Protein AF-A0A957DVG9-F1 (afdb_monomer)

Secondary structure (DSSP, 8-state):
--HHHHTTSSS-PPPPSSHHHHHHHHHHHHHH-HHHHHHHHHHH-TT--TT--TTT--HHHHH-HHHHHHHHHHHHHHHHHHHHHHHHHHHHTT--HHHHHHHHHHHHHHHHHHHHHHHHHT-HHHHHHHHHHHHHHHHHHHHHHHHTSS-EEETTEEE-HHHHHHHHHHHHHHHHHHHHHHHHHHHHTTHHHHTTTS----HHHHHHHHHHHHHHHHHHHHHHHHS-SHHHHHHHHHHHHHHHHHHHTT-HHHHHHHHHHHHHHHHHHHTS-TTSHHHHHHHHHHHHHHHHHHHHHHHHHHHHHH-HHHHHHHHHHHHHHHHHHHH-SS--HHHHHHHHHHHHHHHHHHHHHHHHHHHHHHHHHHHHHHHHHHHTTT-TTSPPSGGGSGGGT-TT--S--TTHHHHHHHHHHH-HHHHHHHHHHHHTSTTHHHHHHHHHHHHHHHHHT--SHHHHHH-GGG--TTT--SHHHHHHHHHHHHHHHHHHHHT-SSHHHHHHHHHHHHHHHHHHHHHHHH---TTHHHHHHHHHHHHHHHHHHHHHHHHHHHHTT----S--PPP---TTSTT---HHHHHHHHHHHHHSTT--------

Solvent-accessible surface area (backbone atoms only — not comparable to full-atom values): 30197 Å² total; per-residue (Å²): 132,65,67,79,55,57,55,57,57,42,57,56,55,81,76,58,88,49,59,68,64,26,15,53,49,50,54,46,17,52,77,32,22,28,57,30,44,41,44,43,43,39,68,70,38,72,85,53,56,84,59,45,20,64,49,64,58,47,75,70,51,69,67,32,66,63,51,48,50,50,51,51,22,60,67,53,39,55,41,53,49,41,29,50,54,45,38,52,51,37,52,75,69,69,52,56,68,66,31,36,52,50,11,27,52,47,10,30,53,46,9,51,51,34,11,49,38,33,10,39,36,44,17,47,67,40,5,50,41,30,7,50,36,37,6,44,43,51,8,52,48,48,22,52,53,61,71,39,84,53,77,42,59,59,94,85,40,74,46,60,66,64,54,54,53,32,29,45,45,12,30,26,16,12,34,15,11,8,40,12,31,46,39,38,51,52,61,46,52,62,60,63,64,73,48,72,86,57,80,73,81,47,68,64,46,33,53,50,14,24,51,53,8,29,52,49,10,35,50,51,12,49,49,48,54,73,38,76,54,49,67,46,46,12,49,62,19,10,50,38,31,8,52,19,36,11,65,63,45,75,33,60,69,60,2,53,52,51,7,49,53,49,15,52,48,27,32,58,19,61,71,41,63,60,92,39,77,66,22,43,51,39,38,48,53,22,53,38,50,37,48,26,12,35,20,17,30,15,16,43,54,2,22,76,58,38,35,68,34,27,7,33,32,5,9,26,42,2,20,29,46,7,48,48,48,50,75,36,99,75,57,73,61,63,46,23,53,52,29,20,51,48,17,30,51,53,18,62,42,36,75,62,50,47,44,62,70,45,40,66,59,51,50,53,51,41,50,51,47,44,51,56,42,62,75,41,66,90,40,83,88,59,79,76,55,68,76,75,32,56,88,73,47,38,75,68,48,76,70,82,67,82,64,48,25,60,47,41,47,56,34,30,76,76,36,52,70,58,24,53,46,46,33,61,48,29,57,81,43,85,56,25,64,34,33,49,51,32,48,54,53,50,46,50,51,57,59,56,68,44,81,43,56,67,50,38,26,64,46,37,87,76,51,66,34,84,82,46,87,61,70,68,18,56,53,42,41,52,53,31,50,51,14,48,50,42,37,58,17,71,66,41,90,45,63,66,57,23,36,56,43,44,49,57,48,43,56,49,40,50,51,50,47,54,49,36,69,70,45,87,52,87,61,27,72,71,48,42,63,39,45,52,50,51,37,50,40,46,50,55,53,36,51,52,43,51,54,54,38,62,75,66,61,64,73,80,67,92,72,85,69,73,84,81,77,48,88,88,38,92,84,49,76,50,72,66,56,51,50,51,49,52,50,52,47,65,68,36,92,78,56,68,89,80,84,87,84,131

Radius of gyration: 34.79 Å; Cα contacts (8 Å, |Δi|>4): 879; chains: 1; bounding box: 95×60×101 Å

Sequence (598 aa):
MNDTLRNRYTDAPTLPGNPLTGSVRLLFWLFFHPSAWRNHLKRIDSTLSPYFSLADLRREQWANTAVLRFLLMTFFAWPLLVGLLLGLLLWLLNLPTTALLLGVMLGIAVGLIVGLAASIAGSVAIGVTVGMATGFSLGLGGALLLRSAGDLVLNGVPVDLSIVVSSLIGLTSGLAGGLAYGVGVGVTREELVQETAVPSVSVLRQVSGMVVGILIGLGAGFLARLLEGVWATALLAALPFGLAVGWRSQSWRRGVLAGLLVGTAVWLAGGVPSATAVGGLVQALAFVAFVAALFALPYVLAEKIAGTWAGGLAGSLGSGAGLFLFATNGAAYGPFLSFGLAGILLGLTLAWWRPVLLYPFLIVWNRILYQLDVQRVGQKEKRPLLRWHSAFWDEFQRLPLLNLDAHILLTIEKNLAEGRTAMAYLTGTRQRWAAQSAQIELDARQLEWCETAVQIAEVHPGLAAGDLVGPASALLRSFSRLSTDVAAALQQESAYNQRLALHAVEDRLDGLLRELTRSNEPYAARFRPIAANWRHIIGDKGARLAEEAELRQEIDSPYIIGVPLTEKQAIFIGRQDVSSRIEQLLLDRRQPPLLLYG

pLDDT: mean 86.15, std 10.7, range [43.66, 97.19]

Foldseek 3Di:
DDPVLLQLQDLAHDQDPDLQSSLVVLVLCLQFRLSNNQNLVCVLPVPDDSKAAPLQQDPVLVVRPSNVSVLCSNLPHLLVVLLVVLLVVCVVVVADPVLSVQLSVLLSLLLSLLLNLCRNLIGNSLSSLLSNLLSNLSSNLSSLVVRPPDFPQDVNDGDDPLLSVLLSLLLSLQQSLLQSLSSQCVNCVVVVVVVVVDPDQPVVLLVVLLVVLLVLLLVLLLQLQVDDDQQSLLQSLLQLSLVSSCVSNVHSVSSNVRSNVLSVQSSVLVPQDCPDPVSVVSNSNNVSSSLSSSLNNSLSSSCVRHNRSSSSSSSSNSSSNSVSSNVDPDGDPPSNNVSNVVSNCCSNCCLPCVLVVCLVVLLVVQVVLQVVLVVCLVPLVDARPLSVRSLSTRQSNLDARPCNLVSLLSNCVSPVVSSVSNLVSSCPGSNVVSSLSNLLVVLLVQLQPDQALVSLLPSLVVRPLPVHDDDSSVVSVLSSVLSVLSVVLVPDPDLVSSLVSLVVSLVSLVVLLVVLVPDPDPCSVSCNVSSVSSSVNSVVVSVVSVVVCVVVVPPPDPDPDDNDDDPPDPVDDDPVNVVVVVVVCCPPPVNPDDDDDD

Mean predicted aligned error: 9.75 Å

Nearest PDB structures (foldseek):
  8qb8-assembly1_A  TM=1.571E-01  e=9.561E+00  Saccharomyces cerevisiae

Structure (mmCIF, N/CA/C/O backbone):
data_AF-A0A957DVG9-F1
#
_entry.id   AF-A0A957DVG9-F1
#
loop_
_atom_site.group_PDB
_atom_site.id
_atom_site.type_symbol
_atom_site.label_atom_id
_atom_site.label_alt_id
_atom_site.label_comp_id
_atom_site.label_asym_id
_atom_site.label_entity_id
_atom_site.label_seq_id
_atom_site.pdbx_PDB_ins_code
_atom_site.Cartn_x
_atom_site.Cartn_y
_atom_site.Cartn_z
_atom_site.occupancy
_atom_site.B_iso_or_equiv
_atom_site.auth_seq_id
_atom_site.auth_comp_id
_atom_site.auth_asym_id
_atom_site.auth_atom_id
_atom_site.pdbx_PDB_model_num
ATOM 1 N N . MET A 1 1 ? -3.663 13.631 26.462 1.00 51.59 1 MET A N 1
ATOM 2 C CA . MET A 1 1 ? -3.265 12.391 25.752 1.00 51.59 1 MET A CA 1
ATOM 3 C C . MET A 1 1 ? -1.822 12.575 25.301 1.00 51.59 1 MET A C 1
ATOM 5 O O . MET A 1 1 ? -1.560 13.580 24.662 1.00 51.59 1 MET A O 1
ATOM 9 N N . ASN A 1 2 ? -0.878 11.711 25.692 1.00 66.25 2 ASN A N 1
ATOM 10 C CA . ASN A 1 2 ? 0.551 11.935 25.410 1.00 66.25 2 ASN A CA 1
ATOM 11 C C . ASN A 1 2 ? 0.840 11.870 23.898 1.00 66.25 2 ASN A C 1
ATOM 13 O O . ASN A 1 2 ? 0.539 10.855 23.268 1.00 66.25 2 ASN A O 1
ATOM 17 N N . ASP A 1 3 ? 1.493 12.891 23.332 1.00 68.38 3 ASP A N 1
ATOM 18 C CA . ASP A 1 3 ? 1.881 12.947 21.906 1.00 68.38 3 ASP A CA 1
ATOM 19 C C . ASP A 1 3 ? 2.690 11.721 21.455 1.00 68.38 3 ASP A C 1
ATOM 21 O O . ASP A 1 3 ? 2.614 11.269 20.311 1.00 68.38 3 ASP A O 1
ATOM 25 N N . THR A 1 4 ? 3.418 11.105 22.387 1.00 75.31 4 THR A N 1
ATOM 26 C CA . THR A 1 4 ? 4.191 9.883 22.148 1.00 75.31 4 THR A CA 1
ATOM 27 C C . THR A 1 4 ? 3.335 8.649 21.854 1.00 75.31 4 THR A C 1
ATOM 29 O O . THR A 1 4 ? 3.838 7.731 21.210 1.00 75.31 4 THR A O 1
ATOM 32 N N . LEU A 1 5 ? 2.074 8.598 22.304 1.00 76.00 5 LEU A N 1
ATOM 33 C CA . LEU A 1 5 ? 1.128 7.517 21.993 1.00 76.00 5 LEU A CA 1
ATOM 34 C C . LEU A 1 5 ? 0.419 7.767 20.663 1.00 76.00 5 LEU A C 1
ATOM 36 O O . LEU A 1 5 ? 0.306 6.849 19.852 1.00 76.00 5 LEU A O 1
ATOM 40 N N . ARG A 1 6 ? 0.028 9.021 20.399 1.00 72.19 6 ARG A N 1
ATOM 41 C CA . ARG A 1 6 ? -0.584 9.420 19.123 1.00 72.19 6 ARG A CA 1
ATOM 42 C C . ARG A 1 6 ? 0.351 9.149 17.944 1.00 72.19 6 ARG A C 1
ATOM 44 O O . ARG A 1 6 ? -0.094 8.689 16.904 1.00 72.19 6 ARG A O 1
ATOM 51 N N . ASN A 1 7 ? 1.658 9.317 18.143 1.00 77.62 7 ASN A N 1
ATOM 52 C CA . ASN A 1 7 ? 2.678 9.005 17.140 1.00 77.62 7 ASN A CA 1
ATOM 53 C C . ASN A 1 7 ? 2.903 7.500 16.879 1.00 77.62 7 ASN A C 1
ATOM 55 O O . ASN A 1 7 ? 3.670 7.163 15.977 1.00 77.62 7 ASN A O 1
ATOM 59 N N . ARG A 1 8 ? 2.296 6.583 17.649 1.00 81.31 8 ARG A N 1
ATOM 60 C CA . ARG A 1 8 ? 2.462 5.126 17.446 1.00 81.31 8 ARG A CA 1
ATOM 61 C C . ARG A 1 8 ? 1.382 4.517 16.566 1.00 81.31 8 ARG A C 1
ATOM 63 O O . ARG A 1 8 ? 1.705 3.673 15.742 1.00 81.31 8 ARG A O 1
ATOM 70 N N . TYR A 1 9 ? 0.139 4.940 16.758 1.00 86.44 9 TYR A N 1
ATOM 71 C CA . TYR A 1 9 ? -1.026 4.462 16.013 1.00 86.44 9 TYR A CA 1
ATOM 72 C C . TYR A 1 9 ? -1.474 5.579 15.081 1.00 86.44 9 TYR A C 1
ATOM 74 O O . TYR A 1 9 ? -2.457 6.275 15.323 1.00 86.44 9 TYR A O 1
ATOM 82 N N . THR A 1 10 ? -0.644 5.834 14.078 1.00 87.81 10 THR A N 1
ATOM 83 C CA . THR A 1 10 ? -0.835 6.931 13.141 1.00 87.81 10 THR A CA 1
ATOM 84 C C . THR A 1 10 ? -0.385 6.511 11.762 1.00 87.81 10 THR A C 1
ATOM 86 O O . THR A 1 10 ? 0.591 5.780 11.597 1.00 87.81 10 THR A O 1
ATOM 89 N N . ASP A 1 11 ? -1.047 7.089 10.775 1.00 88.44 11 ASP A N 1
ATOM 90 C CA . ASP A 1 11 ? -0.622 7.077 9.388 1.00 88.44 11 ASP A CA 1
ATOM 91 C C . ASP A 1 11 ? 0.531 8.052 9.125 1.00 88.44 11 ASP A C 1
ATOM 93 O O . ASP A 1 11 ? 0.860 8.312 7.980 1.00 88.44 11 ASP A O 1
ATOM 97 N N . ALA A 1 12 ? 1.161 8.635 10.149 1.00 89.12 12 ALA A N 1
ATOM 98 C CA . ALA A 1 12 ? 2.325 9.509 10.011 1.00 89.12 12 ALA A CA 1
ATOM 99 C C . ALA A 1 12 ? 3.544 9.033 10.834 1.00 89.12 12 ALA A C 1
ATOM 101 O O . ALA A 1 12 ? 4.131 9.821 11.585 1.00 89.12 12 ALA A O 1
ATOM 102 N N . PRO A 1 13 ? 4.003 7.775 10.705 1.00 89.69 13 PRO A N 1
ATOM 103 C CA . PRO A 1 13 ? 5.189 7.310 11.421 1.00 89.69 13 PRO A CA 1
ATOM 104 C C . PRO A 1 13 ? 6.447 8.099 11.020 1.00 89.69 13 PRO A C 1
ATOM 106 O O . PRO A 1 13 ? 6.613 8.483 9.863 1.00 89.69 13 PRO A O 1
ATOM 109 N N . THR A 1 14 ? 7.359 8.360 11.959 1.00 89.56 14 THR A N 1
ATOM 110 C CA . THR A 1 14 ? 8.622 9.057 11.659 1.00 89.56 14 THR A CA 1
ATOM 111 C C . THR A 1 14 ? 9.592 8.148 10.905 1.00 89.56 14 THR A C 1
ATOM 113 O O . THR A 1 14 ? 9.698 6.950 11.190 1.00 89.56 14 THR A O 1
ATOM 116 N N . LEU A 1 15 ? 10.311 8.711 9.929 1.00 90.69 15 LEU A N 1
ATOM 117 C CA . LEU A 1 15 ? 11.334 7.981 9.185 1.00 90.69 15 LEU A CA 1
ATOM 118 C C . LEU A 1 15 ? 12.612 7.866 10.039 1.00 90.69 15 LEU A C 1
ATOM 120 O O . LEU A 1 15 ? 13.028 8.864 10.631 1.00 90.69 15 LEU A O 1
ATOM 124 N N . PRO A 1 16 ? 13.237 6.679 10.143 1.00 89.88 16 PRO A N 1
ATOM 125 C CA . PRO A 1 16 ? 14.476 6.525 10.894 1.00 89.88 16 PRO A CA 1
ATOM 126 C C . PRO A 1 16 ? 15.624 7.312 10.250 1.00 89.88 16 PRO A C 1
ATOM 128 O O . PRO A 1 16 ? 15.651 7.541 9.042 1.00 89.88 16 PRO A O 1
ATOM 131 N N . GLY A 1 17 ? 16.603 7.702 11.071 1.00 87.50 17 GLY A N 1
ATOM 132 C CA . GLY A 1 17 ? 17.744 8.503 10.626 1.00 87.50 17 GLY A CA 1
ATOM 133 C C . GLY A 1 17 ? 18.680 7.780 9.645 1.00 87.50 17 GLY A C 1
ATOM 134 O O . GLY A 1 17 ? 19.270 8.414 8.771 1.00 87.50 17 GLY A O 1
ATOM 135 N N . ASN A 1 18 ? 18.804 6.457 9.756 1.00 93.38 18 ASN A N 1
ATOM 136 C CA . ASN A 1 18 ? 19.689 5.673 8.896 1.00 93.38 18 ASN A CA 1
ATOM 137 C C . ASN A 1 18 ? 19.147 5.624 7.449 1.00 93.38 18 ASN A C 1
ATOM 139 O O . ASN A 1 18 ? 17.991 5.231 7.269 1.00 93.38 18 ASN A O 1
ATOM 143 N N . PRO A 1 19 ? 19.951 5.975 6.422 1.00 89.88 19 PRO A N 1
ATOM 144 C CA . PRO A 1 19 ? 19.527 5.945 5.024 1.00 89.88 19 PRO A CA 1
ATOM 145 C C . PRO A 1 19 ? 19.035 4.571 4.573 1.00 89.88 19 PRO A C 1
ATOM 147 O O . PRO A 1 19 ? 17.971 4.499 3.970 1.00 89.88 19 PRO A O 1
ATOM 150 N N . LEU A 1 20 ? 19.723 3.477 4.910 1.00 89.56 20 LEU A N 1
ATOM 151 C CA . LEU A 1 20 ? 19.326 2.133 4.474 1.00 89.56 20 LEU A CA 1
ATOM 152 C C . LEU A 1 20 ? 17.986 1.721 5.090 1.00 89.56 20 LEU A C 1
ATOM 154 O O . LEU A 1 20 ? 17.055 1.353 4.376 1.00 89.56 20 LEU A O 1
ATOM 158 N N . THR A 1 21 ? 17.850 1.854 6.412 1.00 91.88 21 THR A N 1
ATOM 159 C CA . THR A 1 21 ? 16.601 1.520 7.114 1.00 91.88 21 THR A CA 1
ATOM 160 C C . THR A 1 21 ? 15.450 2.426 6.681 1.00 91.88 21 THR A C 1
ATOM 162 O O . THR A 1 21 ? 14.328 1.953 6.515 1.00 91.88 21 THR A O 1
ATOM 165 N N . GLY A 1 22 ? 15.717 3.720 6.480 1.00 93.62 22 GLY A N 1
ATOM 166 C CA . GLY A 1 22 ? 14.734 4.680 5.982 1.00 93.62 22 GLY A CA 1
ATOM 167 C C . GLY A 1 22 ? 14.232 4.286 4.601 1.00 93.62 22 GLY A C 1
ATOM 168 O O . GLY A 1 22 ? 13.032 4.215 4.379 1.00 93.62 22 GLY A O 1
ATOM 169 N N . SER A 1 23 ? 15.134 3.916 3.704 1.00 93.38 23 SER A N 1
ATOM 170 C CA . SER A 1 23 ? 14.781 3.528 2.342 1.00 93.38 23 SER A CA 1
ATOM 171 C C . SER A 1 23 ? 13.963 2.233 2.272 1.00 93.38 23 SER A C 1
ATOM 173 O O . SER A 1 23 ? 12.950 2.181 1.579 1.00 93.38 23 SER A O 1
ATOM 175 N N . VAL A 1 24 ? 14.340 1.202 3.040 1.00 93.25 24 VAL A N 1
ATOM 176 C CA . VAL A 1 24 ? 13.536 -0.031 3.159 1.00 93.25 24 VAL A CA 1
ATOM 177 C C . VAL A 1 24 ? 12.149 0.297 3.712 1.00 93.25 24 VAL A C 1
ATOM 179 O O . VAL A 1 24 ? 11.146 -0.220 3.224 1.00 93.25 24 VAL A O 1
ATOM 182 N N . ARG A 1 25 ? 12.072 1.203 4.694 1.00 94.62 25 ARG A N 1
ATOM 183 C CA . ARG A 1 25 ? 10.802 1.652 5.269 1.00 94.62 25 ARG A CA 1
ATOM 184 C C . ARG A 1 25 ? 9.949 2.441 4.274 1.00 94.62 25 ARG A C 1
ATOM 186 O O . ARG A 1 25 ? 8.738 2.267 4.273 1.00 94.62 25 ARG A O 1
ATOM 193 N N . LEU A 1 26 ? 10.558 3.262 3.421 1.00 95.00 26 LEU A N 1
ATOM 194 C CA . LEU A 1 26 ? 9.873 3.989 2.351 1.00 95.00 26 LEU A CA 1
ATOM 195 C C . LEU A 1 26 ? 9.265 3.033 1.321 1.00 95.00 26 LEU A C 1
ATOM 197 O O . LEU A 1 26 ? 8.100 3.191 0.965 1.00 95.00 26 LEU A O 1
ATOM 201 N N . LEU A 1 27 ? 10.008 2.005 0.900 1.00 93.88 27 LEU A N 1
ATOM 202 C CA . LEU A 1 27 ? 9.477 0.964 0.013 1.00 93.88 27 LEU A CA 1
ATOM 203 C C . LEU A 1 27 ? 8.355 0.181 0.685 1.00 93.88 27 LEU A C 1
ATOM 205 O O . LEU A 1 27 ? 7.313 -0.061 0.085 1.00 93.88 27 LEU A O 1
ATOM 209 N N . PHE A 1 28 ? 8.542 -0.171 1.953 1.00 94.38 28 PHE A N 1
ATOM 210 C CA . PHE A 1 28 ? 7.505 -0.821 2.734 1.00 94.38 28 PHE A CA 1
ATOM 211 C C . PHE A 1 28 ? 6.231 0.033 2.803 1.00 94.38 28 PHE A C 1
ATOM 213 O O . PHE A 1 28 ? 5.148 -0.484 2.552 1.00 94.38 28 PHE A O 1
ATOM 220 N N . TRP A 1 29 ? 6.333 1.341 3.058 1.00 95.25 29 TRP A N 1
ATOM 221 C CA . TRP A 1 29 ? 5.176 2.239 3.018 1.00 95.25 29 TRP A CA 1
ATOM 222 C C . TRP A 1 29 ? 4.533 2.281 1.636 1.00 95.25 29 TRP A C 1
ATOM 224 O O . TRP A 1 29 ? 3.319 2.171 1.535 1.00 95.25 29 TRP A O 1
ATOM 234 N N . LEU A 1 30 ? 5.328 2.350 0.571 1.00 93.25 30 LEU A N 1
ATOM 235 C CA . LEU A 1 30 ? 4.811 2.378 -0.794 1.00 93.25 30 LEU A CA 1
ATOM 236 C C . LEU A 1 30 ? 3.925 1.161 -1.119 1.00 93.25 30 LEU A C 1
ATOM 238 O O . LEU A 1 30 ? 2.903 1.306 -1.788 1.00 93.25 30 LEU A O 1
ATOM 242 N N . PHE A 1 31 ? 4.290 -0.028 -0.625 1.00 91.25 31 PHE A N 1
ATOM 243 C CA . PHE A 1 31 ? 3.551 -1.264 -0.895 1.00 91.25 31 PHE A CA 1
ATOM 244 C C . PHE A 1 31 ? 2.492 -1.616 0.161 1.00 91.25 31 PHE A C 1
ATOM 246 O O . PHE A 1 31 ? 1.464 -2.191 -0.196 1.00 91.25 31 PHE A O 1
ATOM 253 N N . PHE A 1 32 ? 2.701 -1.300 1.439 1.00 93.56 32 PHE A N 1
ATOM 254 C CA . PHE A 1 32 ? 1.840 -1.755 2.542 1.00 93.56 32 PHE A CA 1
ATOM 255 C C . PHE A 1 32 ? 1.088 -0.624 3.251 1.00 93.56 32 PHE A C 1
ATOM 257 O O . PHE A 1 32 ? -0.070 -0.819 3.616 1.00 93.56 32 PHE A O 1
ATOM 264 N N . HIS A 1 33 ? 1.703 0.557 3.370 1.00 94.06 33 HIS A N 1
ATOM 265 C CA . HIS A 1 33 ? 1.207 1.693 4.166 1.00 94.06 33 HIS A CA 1
ATOM 266 C C . HIS A 1 33 ? 1.240 3.013 3.355 1.00 94.06 33 HIS A C 1
ATOM 268 O O . HIS A 1 33 ? 1.985 3.937 3.704 1.00 94.06 33 HIS A O 1
ATOM 274 N N . PRO A 1 34 ? 0.529 3.116 2.212 1.00 93.81 34 PRO A N 1
ATOM 275 C CA . PRO A 1 34 ? 0.581 4.291 1.336 1.00 93.81 34 PRO A CA 1
ATOM 276 C C . PRO A 1 34 ? 0.135 5.602 2.011 1.00 93.81 34 PRO A C 1
ATOM 278 O O . PRO A 1 34 ? 0.562 6.680 1.594 1.00 93.81 34 PRO A O 1
ATOM 281 N N . SER A 1 35 ? -0.684 5.565 3.062 1.00 92.81 35 SER A N 1
ATOM 282 C CA . SER A 1 35 ? -1.006 6.720 3.909 1.00 92.81 35 SER A CA 1
ATOM 283 C C . SER A 1 35 ? 0.248 7.267 4.607 1.00 92.81 35 SER A C 1
ATOM 285 O O . SER A 1 35 ? 0.490 8.477 4.568 1.00 92.81 35 SER A O 1
ATOM 287 N N . ALA A 1 36 ? 1.117 6.390 5.124 1.00 94.25 36 ALA A N 1
ATOM 288 C CA . ALA A 1 36 ? 2.402 6.752 5.722 1.00 94.25 36 ALA A CA 1
ATOM 289 C C . ALA A 1 36 ? 3.349 7.420 4.731 1.00 94.25 36 ALA A C 1
ATOM 291 O O . ALA A 1 36 ? 3.975 8.430 5.066 1.00 94.25 36 ALA A O 1
ATOM 292 N N . TRP A 1 37 ? 3.397 6.920 3.496 1.00 95.00 37 TRP A N 1
ATOM 293 C CA . TRP A 1 37 ? 4.134 7.558 2.406 1.00 95.00 37 TRP A CA 1
ATOM 294 C C . TRP A 1 37 ? 3.644 8.993 2.155 1.00 95.00 37 TRP A C 1
ATOM 296 O O . TRP A 1 37 ? 4.435 9.939 2.161 1.00 95.00 37 TRP A O 1
ATOM 306 N N . ARG A 1 38 ? 2.328 9.182 2.012 1.00 93.94 38 ARG A N 1
ATOM 307 C CA . ARG A 1 38 ? 1.717 10.493 1.733 1.00 93.94 38 ARG A CA 1
ATOM 308 C C . ARG A 1 38 ? 1.917 11.490 2.862 1.00 93.94 38 ARG A C 1
ATOM 310 O O . ARG A 1 38 ? 2.322 12.626 2.624 1.00 93.94 38 ARG A O 1
ATOM 317 N N . ASN A 1 39 ? 1.686 11.064 4.096 1.00 94.31 39 ASN A N 1
ATOM 318 C CA . ASN A 1 39 ? 1.883 11.908 5.269 1.00 94.31 39 ASN A CA 1
ATOM 319 C C . ASN A 1 39 ? 3.363 12.215 5.513 1.00 94.31 39 ASN A C 1
ATOM 321 O O . ASN A 1 39 ? 3.702 13.246 6.094 1.00 94.31 39 ASN A O 1
ATOM 325 N N . HIS A 1 40 ? 4.277 11.347 5.078 1.00 95.44 40 HIS A N 1
ATOM 326 C CA . HIS A 1 40 ? 5.697 11.669 5.078 1.00 95.44 40 HIS A CA 1
ATOM 327 C C . HIS A 1 40 ? 6.039 12.757 4.055 1.00 95.44 40 HIS A C 1
ATOM 329 O O . HIS A 1 40 ? 6.685 13.731 4.435 1.00 95.44 40 HIS A O 1
ATOM 335 N N . LEU A 1 41 ? 5.540 12.656 2.820 1.00 94.75 41 LEU A N 1
ATOM 336 C CA . LEU A 1 41 ? 5.723 13.696 1.801 1.00 94.75 41 LEU A CA 1
ATOM 337 C C . LEU A 1 41 ? 5.167 15.050 2.252 1.00 94.75 41 LEU A C 1
ATOM 339 O O . LEU A 1 41 ? 5.904 16.030 2.245 1.00 94.75 41 LEU A O 1
ATOM 343 N N . LYS A 1 42 ? 3.932 15.079 2.771 1.00 94.88 42 LYS A N 1
ATOM 344 C CA . LYS A 1 42 ? 3.305 16.302 3.305 1.00 94.88 42 LYS A CA 1
ATOM 345 C C . LYS A 1 42 ? 4.095 16.947 4.451 1.00 94.88 42 LYS A C 1
ATOM 347 O O . LYS A 1 42 ? 3.999 18.153 4.648 1.00 94.88 42 LYS A O 1
ATOM 352 N N . ARG A 1 43 ? 4.852 16.159 5.227 1.00 95.06 43 ARG A N 1
ATOM 353 C CA . ARG A 1 43 ? 5.729 16.676 6.293 1.00 95.06 43 ARG A CA 1
ATOM 354 C C . ARG A 1 43 ? 7.040 17.241 5.766 1.00 95.06 43 ARG A C 1
ATOM 356 O O . ARG A 1 43 ? 7.571 18.155 6.383 1.00 95.06 43 ARG A O 1
ATOM 363 N N . ILE A 1 44 ? 7.582 16.669 4.691 1.00 95.25 44 ILE A N 1
ATOM 364 C CA . ILE A 1 44 ? 8.789 17.196 4.042 1.00 95.25 44 ILE A CA 1
ATOM 365 C C . ILE A 1 44 ? 8.472 18.548 3.402 1.00 95.25 44 ILE A C 1
ATOM 367 O O . ILE A 1 44 ? 9.225 19.504 3.578 1.00 95.25 44 ILE A O 1
ATOM 371 N N . ASP A 1 45 ? 7.364 18.608 2.667 1.00 96.06 45 ASP A N 1
ATOM 372 C CA . ASP A 1 45 ? 6.851 19.811 2.027 1.00 96.06 45 ASP A CA 1
ATOM 373 C C . ASP A 1 45 ? 5.348 19.620 1.772 1.00 96.06 45 ASP A C 1
ATOM 375 O O . ASP A 1 45 ? 4.935 18.725 1.031 1.00 96.06 45 ASP A O 1
ATOM 379 N N . SER A 1 46 ? 4.517 20.459 2.391 1.00 94.75 46 SER A N 1
ATOM 380 C CA . SER A 1 46 ? 3.057 20.387 2.263 1.00 94.75 46 SER A CA 1
ATOM 381 C C . SER A 1 46 ? 2.555 20.740 0.860 1.00 94.75 46 SER A C 1
ATOM 383 O O . SER A 1 46 ? 1.413 20.424 0.532 1.00 94.75 46 SER A O 1
ATOM 385 N N . THR A 1 47 ? 3.396 21.362 0.028 1.00 95.12 47 THR A N 1
ATOM 386 C CA . THR A 1 47 ? 3.083 21.704 -1.365 1.00 95.12 47 THR A CA 1
ATOM 387 C C . THR A 1 47 ? 3.350 20.555 -2.340 1.00 95.12 47 THR A C 1
ATOM 389 O O . THR A 1 47 ? 2.881 20.603 -3.479 1.00 95.12 47 THR A O 1
ATOM 392 N N . LEU A 1 48 ? 4.072 19.506 -1.921 1.00 93.75 48 LEU A N 1
ATOM 393 C CA . LEU A 1 48 ? 4.322 18.339 -2.764 1.00 93.75 48 LEU A CA 1
ATOM 394 C C . LEU A 1 48 ? 3.073 17.460 -2.859 1.00 93.75 48 LEU A C 1
ATOM 396 O O . LEU A 1 48 ? 2.602 16.886 -1.876 1.00 93.75 48 LEU A O 1
ATOM 400 N N . SER A 1 49 ? 2.576 17.295 -4.085 1.00 91.19 49 SER A N 1
ATOM 401 C CA . SER A 1 49 ? 1.577 16.272 -4.391 1.00 91.19 49 SER A CA 1
ATOM 402 C C . SER A 1 49 ? 2.155 14.874 -4.125 1.00 91.19 49 SER A C 1
ATOM 404 O O . SER A 1 49 ? 3.318 14.634 -4.452 1.00 91.19 49 SER A O 1
ATOM 406 N N . PRO A 1 50 ? 1.363 13.905 -3.632 1.00 90.06 50 PRO A N 1
ATOM 407 C CA . PRO A 1 50 ? 1.761 12.498 -3.556 1.00 90.06 50 PRO A CA 1
ATOM 408 C C . PRO A 1 50 ? 2.302 11.889 -4.862 1.00 90.06 50 PRO A C 1
ATOM 410 O O . PRO A 1 50 ? 3.039 10.903 -4.805 1.00 90.06 50 PRO A O 1
ATOM 413 N N . TYR A 1 51 ? 1.954 12.470 -6.018 1.00 87.62 51 TYR A N 1
ATOM 414 C CA . TYR A 1 51 ? 2.351 12.013 -7.360 1.00 87.62 51 TYR A CA 1
ATOM 415 C C . TYR A 1 51 ? 3.313 12.964 -8.057 1.00 87.62 51 TYR A C 1
ATOM 417 O O . TYR A 1 51 ? 3.355 12.997 -9.288 1.00 87.62 51 TYR A O 1
ATOM 425 N N . PHE A 1 52 ? 4.049 13.776 -7.302 1.00 93.69 52 PHE A N 1
ATOM 426 C CA . PHE A 1 52 ? 4.991 14.697 -7.916 1.00 93.69 52 PHE A CA 1
ATOM 427 C C . PHE A 1 52 ? 5.977 13.939 -8.824 1.00 93.69 52 PHE A C 1
ATOM 429 O O . PHE A 1 52 ? 6.474 12.854 -8.488 1.00 93.69 52 PHE A O 1
ATOM 436 N N . SER A 1 53 ? 6.234 14.520 -9.992 1.00 94.44 53 SER A N 1
ATOM 437 C CA . SER A 1 53 ? 7.322 14.101 -10.867 1.00 94.44 53 SER A CA 1
ATOM 438 C C . SER A 1 53 ? 8.605 14.821 -10.457 1.00 94.44 53 SER A C 1
ATOM 440 O O . SER A 1 53 ? 8.564 15.916 -9.889 1.00 94.44 53 SER A O 1
ATOM 442 N N . LEU A 1 54 ? 9.766 14.269 -10.807 1.00 95.69 54 LEU A N 1
ATOM 443 C CA . LEU A 1 54 ? 11.033 14.992 -10.643 1.00 95.69 54 LEU A CA 1
ATOM 444 C C . LEU A 1 54 ? 11.084 16.262 -11.510 1.00 95.69 54 LEU A C 1
ATOM 446 O O . LEU A 1 54 ? 11.815 17.193 -11.175 1.00 95.69 54 LEU A O 1
ATOM 450 N N . ALA A 1 55 ? 10.302 16.325 -12.595 1.00 92.69 55 ALA A N 1
ATOM 451 C CA . ALA A 1 55 ? 10.201 17.504 -13.451 1.00 92.69 55 ALA A CA 1
ATOM 452 C C . ALA A 1 55 ? 9.357 18.639 -12.837 1.00 92.69 55 ALA A C 1
ATOM 454 O O . ALA A 1 55 ? 9.562 19.802 -13.200 1.00 92.69 55 ALA A O 1
ATOM 455 N N . ASP A 1 56 ? 8.454 18.319 -11.902 1.00 92.75 56 ASP A N 1
ATOM 456 C CA . ASP A 1 56 ? 7.599 19.295 -11.208 1.00 92.75 56 ASP A CA 1
ATOM 457 C C . ASP A 1 56 ? 8.333 20.000 -10.060 1.00 92.75 56 ASP A C 1
ATOM 459 O O . ASP A 1 56 ? 7.894 21.054 -9.594 1.00 92.75 56 ASP A O 1
ATOM 463 N N . LEU A 1 57 ? 9.458 19.435 -9.607 1.00 94.81 57 LEU A N 1
ATOM 464 C CA . LEU A 1 57 ? 10.218 19.967 -8.484 1.00 94.81 57 LEU A CA 1
ATOM 465 C C . LEU A 1 57 ? 10.748 21.375 -8.783 1.00 94.81 57 LEU A C 1
ATOM 467 O O . LEU A 1 57 ? 11.492 21.617 -9.741 1.00 94.81 57 LEU A O 1
ATOM 471 N N . ARG A 1 58 ? 10.385 22.322 -7.916 1.00 95.19 58 ARG A N 1
ATOM 472 C CA . ARG A 1 58 ? 10.855 23.710 -7.976 1.00 95.19 58 ARG A CA 1
ATOM 473 C C . ARG A 1 58 ? 12.292 23.816 -7.471 1.00 95.19 58 ARG A C 1
ATOM 475 O O . ARG A 1 58 ? 12.771 22.975 -6.716 1.00 95.19 58 ARG A O 1
ATOM 482 N N . ARG A 1 59 ? 12.986 24.897 -7.843 1.00 95.19 59 ARG A N 1
ATOM 483 C CA . ARG A 1 59 ? 14.372 25.147 -7.400 1.00 95.19 59 ARG A CA 1
ATOM 484 C C . ARG A 1 59 ? 14.499 25.185 -5.871 1.00 95.19 59 ARG A C 1
ATOM 486 O O . ARG A 1 59 ? 15.476 24.678 -5.337 1.00 95.19 59 ARG A O 1
ATOM 493 N N . GLU A 1 60 ? 13.497 25.728 -5.184 1.00 96.19 60 GLU A N 1
ATOM 494 C CA . GLU A 1 60 ? 13.415 25.753 -3.715 1.00 96.19 60 GLU A CA 1
ATOM 495 C C . GLU A 1 60 ? 13.325 24.340 -3.118 1.00 96.19 60 GLU A C 1
ATOM 497 O O . GLU A 1 60 ? 13.999 24.032 -2.140 1.00 96.19 60 GLU A O 1
ATOM 502 N N . GLN A 1 61 ? 12.569 23.445 -3.760 1.00 96.38 61 GLN A N 1
ATOM 503 C CA . GLN A 1 61 ? 12.418 22.051 -3.332 1.00 96.38 61 GLN A CA 1
ATOM 504 C C . GLN A 1 61 ? 13.692 21.239 -3.575 1.00 96.38 61 GLN A C 1
ATOM 506 O O . GLN A 1 61 ? 14.057 20.415 -2.745 1.00 96.38 61 GLN A O 1
ATOM 511 N N . TRP A 1 62 ? 14.415 21.515 -4.665 1.00 95.81 62 TRP A N 1
ATOM 512 C CA . TRP A 1 62 ? 15.745 20.945 -4.906 1.00 95.81 62 TRP A CA 1
ATOM 513 C C . TRP A 1 62 ? 16.793 21.413 -3.890 1.00 95.81 62 TRP A C 1
ATOM 515 O O . TRP A 1 62 ? 17.732 20.674 -3.613 1.00 95.81 62 TRP A O 1
ATOM 525 N N . ALA A 1 63 ? 16.641 22.612 -3.321 1.00 96.75 63 ALA A N 1
ATOM 526 C CA . ALA A 1 63 ? 17.508 23.101 -2.250 1.00 96.75 63 ALA A CA 1
ATOM 527 C C . ALA A 1 63 ? 17.141 22.516 -0.871 1.00 96.75 63 ALA A C 1
ATOM 529 O O . ALA A 1 63 ? 17.956 22.552 0.052 1.00 96.75 63 ALA A O 1
ATOM 530 N N . ASN A 1 64 ? 15.937 21.954 -0.719 1.00 97.19 64 ASN A N 1
ATOM 531 C CA . ASN A 1 64 ? 15.500 21.337 0.525 1.00 97.19 64 ASN A CA 1
ATOM 532 C C . ASN A 1 64 ? 16.210 19.987 0.737 1.00 97.19 64 ASN A C 1
ATOM 534 O O . ASN A 1 64 ? 15.963 18.995 0.044 1.00 97.19 64 ASN A O 1
ATOM 538 N N . THR A 1 65 ? 17.071 19.930 1.753 1.00 96.19 65 THR A N 1
ATOM 539 C CA . THR A 1 65 ? 17.848 18.733 2.106 1.00 96.19 65 THR A CA 1
ATOM 540 C C . THR A 1 65 ? 16.966 17.539 2.473 1.00 96.19 65 THR A C 1
ATOM 542 O O . THR A 1 65 ? 17.365 16.398 2.239 1.00 96.19 65 THR A O 1
ATOM 545 N N . ALA A 1 66 ? 15.755 17.766 2.993 1.00 96.06 66 ALA A N 1
ATOM 546 C CA . ALA A 1 66 ? 14.810 16.699 3.306 1.00 96.06 66 ALA A CA 1
ATOM 547 C C . ALA A 1 66 ? 14.242 16.041 2.036 1.00 96.06 66 ALA A C 1
ATOM 549 O O . ALA A 1 66 ? 14.153 14.813 1.988 1.00 96.06 66 ALA A O 1
ATOM 550 N N . VAL A 1 67 ? 13.943 16.826 0.991 1.00 96.44 67 VAL A N 1
ATOM 551 C CA . VAL A 1 67 ? 13.507 16.309 -0.320 1.00 96.44 67 VAL A CA 1
ATOM 552 C C . VAL A 1 67 ? 14.640 15.520 -0.969 1.00 96.44 67 VAL A C 1
ATOM 554 O O . VAL A 1 67 ? 14.443 14.370 -1.350 1.00 96.44 67 VAL A O 1
ATOM 557 N N . LEU A 1 68 ? 15.852 16.083 -1.024 1.00 95.69 68 LEU A N 1
ATOM 558 C CA . LEU A 1 68 ? 17.022 15.393 -1.582 1.00 95.69 68 LEU A CA 1
ATOM 559 C C . LEU A 1 68 ? 17.311 14.070 -0.871 1.00 95.69 68 LEU A C 1
ATOM 561 O O . LEU A 1 68 ? 17.550 13.050 -1.516 1.00 95.69 68 LEU A O 1
ATOM 565 N N . ARG A 1 69 ? 17.254 14.067 0.463 1.00 95.50 69 ARG A N 1
ATOM 566 C CA . ARG A 1 69 ? 17.441 12.859 1.268 1.00 95.50 69 ARG A CA 1
ATOM 567 C C . ARG A 1 69 ? 16.360 11.821 0.988 1.00 95.50 69 ARG A C 1
ATOM 569 O O . ARG A 1 69 ? 16.687 10.645 0.863 1.00 95.50 69 ARG A O 1
ATOM 576 N N . PHE A 1 70 ? 15.103 12.244 0.872 1.00 95.88 70 PHE A N 1
ATOM 577 C CA . PHE A 1 70 ? 13.998 11.367 0.502 1.00 95.88 70 PHE A CA 1
ATOM 578 C C . PHE A 1 70 ? 14.201 10.750 -0.886 1.00 95.88 70 PHE A C 1
ATOM 580 O O . PHE A 1 70 ? 14.047 9.539 -1.034 1.00 95.88 70 PHE A O 1
ATOM 587 N N . LEU A 1 71 ? 14.600 11.545 -1.885 1.00 95.75 71 LEU A N 1
ATOM 588 C CA . LEU A 1 71 ? 14.883 11.054 -3.235 1.00 95.75 71 LEU A CA 1
ATOM 589 C C . LEU A 1 71 ? 16.047 10.061 -3.227 1.00 95.75 71 LEU A C 1
ATOM 591 O O . LEU A 1 71 ? 15.919 8.968 -3.770 1.00 95.75 71 LEU A O 1
ATOM 595 N N . LEU A 1 72 ? 17.150 10.397 -2.556 1.00 94.38 72 LEU A N 1
ATOM 596 C CA . LEU A 1 72 ? 18.312 9.518 -2.453 1.00 94.38 72 LEU A CA 1
ATOM 597 C C . LEU A 1 72 ? 17.950 8.193 -1.779 1.00 94.38 72 LEU A C 1
ATOM 599 O O . LEU A 1 72 ? 18.278 7.136 -2.305 1.00 94.38 72 LEU A O 1
ATOM 603 N N . MET A 1 73 ? 17.227 8.232 -0.657 1.00 94.75 73 MET A N 1
ATOM 604 C CA . MET A 1 73 ? 16.750 7.020 0.014 1.00 94.75 73 MET A CA 1
ATOM 605 C C . MET A 1 73 ? 15.847 6.193 -0.910 1.00 94.75 73 MET A C 1
ATOM 607 O O . MET A 1 73 ? 16.034 4.989 -1.080 1.00 94.75 73 MET A O 1
ATOM 611 N N . THR A 1 74 ? 14.898 6.856 -1.563 1.00 93.88 74 THR A N 1
ATOM 612 C CA . THR A 1 74 ? 13.942 6.206 -2.453 1.00 93.88 74 THR A CA 1
ATOM 613 C C . THR A 1 74 ? 14.644 5.513 -3.617 1.00 93.88 74 THR A C 1
ATOM 615 O O . THR A 1 74 ? 14.359 4.349 -3.858 1.00 93.88 74 THR A O 1
ATOM 618 N N . PHE A 1 75 ? 15.593 6.158 -4.302 1.00 93.25 75 PHE A N 1
ATOM 619 C CA . PHE A 1 75 ? 16.264 5.574 -5.470 1.00 93.25 75 PHE A CA 1
ATOM 620 C C . PHE A 1 75 ? 17.442 4.653 -5.143 1.00 93.25 75 PHE A C 1
ATOM 622 O O . PHE A 1 75 ? 17.841 3.889 -6.014 1.00 93.25 75 PHE A O 1
ATOM 629 N N . PHE A 1 76 ? 18.000 4.687 -3.930 1.00 88.50 76 PHE A N 1
ATOM 630 C CA . PHE A 1 76 ? 19.198 3.905 -3.606 1.00 88.50 76 PHE A CA 1
ATOM 631 C C . PHE A 1 76 ? 18.906 2.495 -3.080 1.00 88.50 76 PHE A C 1
ATOM 633 O O . PHE A 1 76 ? 19.645 1.563 -3.395 1.00 88.50 76 PHE A O 1
ATOM 640 N N . ALA A 1 77 ? 17.851 2.292 -2.284 1.00 86.69 77 ALA A N 1
ATOM 641 C CA . ALA A 1 77 ? 17.666 0.979 -1.659 1.00 86.69 77 ALA A CA 1
ATOM 642 C C . ALA A 1 77 ? 16.962 -0.050 -2.525 1.00 86.69 77 ALA A C 1
ATOM 644 O O . ALA A 1 77 ? 17.294 -1.228 -2.422 1.00 86.69 77 ALA A O 1
ATOM 645 N N . TRP A 1 78 ? 15.996 0.343 -3.358 1.00 91.50 78 TRP A N 1
ATOM 646 C CA . TRP A 1 78 ? 15.307 -0.656 -4.172 1.00 91.50 78 TRP A CA 1
ATOM 647 C C . TRP A 1 78 ? 16.244 -1.318 -5.198 1.00 91.50 78 TRP A C 1
ATOM 649 O O . TRP A 1 78 ? 16.133 -2.534 -5.328 1.00 91.50 78 TRP A O 1
ATOM 659 N N . PRO A 1 79 ? 17.214 -0.637 -5.856 1.00 93.00 79 PRO A N 1
ATOM 660 C CA . PRO A 1 79 ? 18.152 -1.325 -6.738 1.00 93.00 79 PRO A CA 1
ATOM 661 C C . PRO A 1 79 ? 19.041 -2.299 -5.966 1.00 93.00 79 PRO A C 1
ATOM 663 O O . PRO A 1 79 ? 19.293 -3.397 -6.447 1.00 93.00 79 PRO A O 1
ATOM 666 N N . LEU A 1 80 ? 19.460 -1.946 -4.744 1.00 91.75 80 LEU A N 1
ATOM 667 C CA . LEU A 1 80 ? 20.221 -2.851 -3.880 1.00 91.75 80 LEU A CA 1
ATOM 668 C C . LEU A 1 80 ? 19.402 -4.098 -3.514 1.00 91.75 80 LEU A C 1
ATOM 670 O O . LEU A 1 80 ? 19.910 -5.212 -3.599 1.00 91.75 80 LEU A O 1
ATOM 674 N N . LEU A 1 81 ? 18.131 -3.921 -3.140 1.00 89.12 81 LEU A N 1
ATOM 675 C CA . LEU A 1 81 ? 17.229 -5.029 -2.819 1.00 89.12 81 LEU A CA 1
ATOM 676 C C . LEU A 1 81 ? 16.947 -5.906 -4.039 1.00 89.12 81 LEU A C 1
ATOM 678 O O . LEU A 1 81 ? 17.007 -7.126 -3.927 1.00 89.12 81 LEU A O 1
ATOM 682 N N . VAL A 1 82 ? 16.677 -5.298 -5.198 1.00 90.75 82 VAL A N 1
ATOM 683 C CA . VAL A 1 82 ? 16.494 -6.018 -6.463 1.00 90.75 82 VAL A CA 1
ATOM 684 C C . VAL A 1 82 ? 17.758 -6.779 -6.818 1.00 90.75 82 VAL A C 1
ATOM 686 O O . VAL A 1 82 ? 17.665 -7.952 -7.143 1.00 90.75 82 VAL A O 1
ATOM 689 N N . GLY A 1 83 ? 18.930 -6.156 -6.705 1.00 94.31 83 GLY A N 1
ATOM 690 C CA . GLY A 1 83 ? 20.211 -6.796 -6.975 1.00 94.31 83 GLY A CA 1
ATOM 691 C C . GLY A 1 83 ? 20.500 -7.972 -6.046 1.00 94.31 83 GLY A C 1
ATOM 692 O O . GLY A 1 83 ? 20.939 -9.015 -6.517 1.00 94.31 83 GLY A O 1
ATOM 693 N N . LEU A 1 84 ? 20.207 -7.841 -4.748 1.00 95.12 84 LEU A N 1
ATOM 694 C CA . LEU A 1 84 ? 20.374 -8.920 -3.769 1.00 95.12 84 LEU A CA 1
ATOM 695 C C . LEU A 1 84 ? 19.397 -10.065 -4.039 1.00 95.12 84 LEU A C 1
ATOM 697 O O . LEU A 1 84 ? 19.812 -11.219 -4.098 1.00 95.12 84 LEU A O 1
ATOM 701 N N . LEU A 1 85 ? 18.113 -9.757 -4.236 1.00 93.94 85 LEU A N 1
ATOM 702 C CA . LEU A 1 85 ? 17.077 -10.756 -4.496 1.00 93.94 85 LEU A CA 1
ATOM 703 C C . LEU A 1 85 ? 17.330 -11.475 -5.822 1.00 93.94 85 LEU A C 1
ATOM 705 O O . LEU A 1 85 ? 17.240 -12.698 -5.887 1.00 93.94 85 LEU A O 1
ATOM 709 N N . LEU A 1 86 ? 17.707 -10.725 -6.857 1.00 93.75 86 LEU A N 1
ATOM 710 C CA . LEU A 1 86 ? 18.106 -11.270 -8.144 1.00 93.75 86 LEU A CA 1
ATOM 711 C C . LEU A 1 86 ? 19.362 -12.132 -7.996 1.00 93.75 86 LEU A C 1
ATOM 713 O O . LEU A 1 86 ? 19.347 -13.277 -8.419 1.00 93.75 86 LEU A O 1
ATOM 717 N N . GLY A 1 87 ? 20.413 -11.647 -7.334 1.00 95.81 87 GLY A N 1
ATOM 718 C CA . GLY A 1 87 ? 21.636 -12.414 -7.090 1.00 95.81 87 GLY A CA 1
ATOM 719 C C . GLY A 1 87 ? 21.375 -13.725 -6.345 1.00 95.81 87 GLY A C 1
ATOM 720 O O . GLY A 1 87 ? 21.873 -14.767 -6.763 1.00 95.81 87 GLY A O 1
ATOM 721 N N . LEU A 1 88 ? 20.535 -13.695 -5.304 1.00 96.38 88 LEU A N 1
ATOM 722 C CA . LEU A 1 88 ? 20.109 -14.883 -4.561 1.00 96.38 88 LEU A CA 1
ATOM 723 C C . LEU A 1 88 ? 19.336 -15.858 -5.456 1.00 96.38 88 LEU A C 1
ATOM 725 O O . LEU A 1 88 ? 19.610 -17.054 -5.434 1.00 96.38 88 LEU A O 1
ATOM 729 N N . LEU A 1 89 ? 18.393 -15.362 -6.260 1.00 94.75 89 LEU A N 1
ATOM 730 C CA . LEU A 1 89 ? 17.615 -16.190 -7.181 1.00 94.75 89 LEU A CA 1
ATOM 731 C C . LEU A 1 89 ? 18.506 -16.841 -8.248 1.00 94.75 89 LEU A C 1
ATOM 733 O O . LEU A 1 89 ? 18.423 -18.045 -8.464 1.00 94.75 89 LEU A O 1
ATOM 737 N N . LEU A 1 90 ? 19.376 -16.063 -8.895 1.00 93.19 90 LEU A N 1
ATOM 738 C CA . LEU A 1 90 ? 20.309 -16.555 -9.912 1.00 93.19 90 LEU A CA 1
ATOM 739 C C . LEU A 1 90 ? 21.300 -17.570 -9.323 1.00 93.19 90 LEU A C 1
ATOM 741 O O . LEU A 1 90 ? 21.640 -18.551 -9.985 1.00 93.19 90 LEU A O 1
ATOM 745 N N . TRP A 1 91 ? 21.720 -17.364 -8.073 1.00 95.94 91 TRP A N 1
ATOM 746 C CA . TRP A 1 91 ? 22.539 -18.315 -7.326 1.00 95.94 91 TRP A CA 1
ATOM 747 C C . TRP A 1 91 ? 21.790 -19.626 -7.049 1.00 95.94 91 TRP A C 1
ATOM 749 O O . TRP A 1 91 ? 22.319 -20.692 -7.348 1.00 95.94 91 TRP A O 1
ATOM 759 N N . LEU A 1 92 ? 20.536 -19.566 -6.582 1.00 95.12 92 LEU A N 1
ATOM 760 C CA . LEU A 1 92 ? 19.688 -20.752 -6.367 1.00 95.12 92 LEU A CA 1
ATOM 761 C C . LEU A 1 92 ? 19.418 -21.537 -7.664 1.00 95.12 92 LEU A C 1
ATOM 763 O O . LEU A 1 92 ? 19.229 -22.750 -7.624 1.00 95.12 92 LEU A O 1
ATOM 767 N N . LEU A 1 93 ? 19.429 -20.862 -8.817 1.00 91.94 93 LEU A N 1
ATOM 768 C CA . LEU A 1 93 ? 19.308 -21.475 -10.146 1.00 91.94 93 LEU A CA 1
ATOM 769 C C . LEU A 1 93 ? 20.628 -22.068 -10.680 1.00 91.94 93 LEU A C 1
ATOM 771 O O . LEU A 1 93 ? 20.658 -22.555 -11.817 1.00 91.94 93 LEU A O 1
ATOM 775 N N . ASN A 1 94 ? 21.701 -22.039 -9.878 1.00 94.31 94 ASN A N 1
ATOM 776 C CA . ASN A 1 94 ? 23.044 -22.522 -10.209 1.00 94.31 94 ASN A CA 1
ATOM 777 C C . ASN A 1 94 ? 23.601 -21.917 -11.510 1.00 94.31 94 ASN A C 1
ATOM 779 O O . ASN A 1 94 ? 24.157 -22.624 -12.354 1.00 94.31 94 ASN A O 1
ATOM 783 N N . LEU A 1 95 ? 23.422 -20.606 -11.708 1.00 91.38 95 LEU A N 1
ATOM 784 C CA . LEU A 1 95 ? 23.998 -19.911 -12.860 1.00 91.38 95 LEU A CA 1
ATOM 785 C C . LEU A 1 95 ? 25.504 -19.653 -12.689 1.00 91.38 95 LEU A C 1
ATOM 787 O O . LEU A 1 95 ? 25.965 -19.447 -11.564 1.00 91.38 95 LEU A O 1
ATOM 791 N N . PRO A 1 96 ? 26.276 -19.593 -13.795 1.00 93.44 96 PRO A N 1
ATOM 792 C CA . PRO A 1 96 ? 27.672 -19.169 -13.755 1.00 93.44 96 PRO A CA 1
ATOM 793 C C . PRO A 1 96 ? 27.826 -17.803 -13.078 1.00 93.44 96 PRO A C 1
ATOM 795 O O . PRO A 1 96 ? 27.003 -16.906 -13.275 1.00 93.44 96 PRO A O 1
ATOM 798 N N . THR A 1 97 ? 28.912 -17.610 -12.327 1.00 93.38 97 THR A N 1
ATOM 799 C CA . THR A 1 97 ? 29.185 -16.356 -11.598 1.00 93.38 97 THR A CA 1
ATOM 800 C C . THR A 1 97 ? 29.217 -15.134 -12.517 1.00 93.38 97 THR A C 1
ATOM 802 O O . THR A 1 97 ? 28.767 -14.060 -12.126 1.00 93.38 97 THR A O 1
ATOM 805 N N . THR A 1 98 ? 29.678 -15.295 -13.759 1.00 89.31 98 THR A N 1
ATOM 806 C CA . THR A 1 98 ? 29.671 -14.245 -14.787 1.00 89.31 98 THR A CA 1
ATOM 807 C C . THR A 1 98 ? 28.253 -13.833 -15.181 1.00 89.31 98 THR A C 1
ATOM 809 O O . THR A 1 98 ? 27.958 -12.640 -15.216 1.00 89.31 98 THR A O 1
ATOM 812 N N . ALA A 1 99 ? 27.355 -14.795 -15.410 1.00 88.50 99 ALA A N 1
ATOM 813 C CA . ALA A 1 99 ? 25.947 -14.537 -15.714 1.00 88.50 99 ALA A CA 1
ATOM 814 C C . ALA A 1 99 ? 25.212 -13.919 -14.515 1.00 88.50 99 ALA A C 1
ATOM 816 O O . ALA A 1 99 ? 24.395 -13.018 -14.696 1.00 88.50 99 ALA A O 1
ATOM 817 N N . LEU A 1 100 ? 25.547 -14.350 -13.292 1.00 92.56 100 LEU A N 1
ATOM 818 C CA . LEU A 1 100 ? 25.032 -13.757 -12.057 1.00 92.56 100 LEU A CA 1
ATOM 819 C C . LEU A 1 100 ? 25.429 -12.281 -11.953 1.00 92.56 100 LEU A C 1
ATOM 821 O O . LEU A 1 100 ? 24.558 -11.424 -11.819 1.00 92.56 100 LEU A O 1
ATOM 825 N N . LEU A 1 101 ? 26.727 -11.973 -12.047 1.00 92.12 101 LEU A N 1
ATOM 826 C CA . LEU A 1 101 ? 27.228 -10.601 -11.938 1.00 92.12 101 LEU A CA 1
ATOM 827 C C . LEU A 1 101 ? 26.648 -9.706 -13.034 1.00 92.12 101 LEU A C 1
ATOM 829 O O . LEU A 1 101 ? 26.179 -8.607 -12.740 1.00 92.12 101 LEU A O 1
ATOM 833 N N . LEU A 1 102 ? 26.639 -10.174 -14.284 1.00 87.31 102 LEU A N 1
ATOM 834 C CA . LEU A 1 102 ? 26.150 -9.381 -15.408 1.00 87.31 102 LEU A CA 1
ATOM 835 C C . LEU A 1 102 ? 24.633 -9.177 -15.338 1.00 87.31 102 LEU A C 1
ATOM 837 O O . LEU A 1 102 ? 24.169 -8.063 -15.557 1.00 87.31 102 LEU A O 1
ATOM 841 N N . GLY A 1 103 ? 23.870 -10.202 -14.947 1.00 88.38 103 GLY A N 1
ATOM 842 C CA . GLY A 1 103 ? 22.430 -10.098 -14.714 1.00 88.38 103 GLY A CA 1
ATOM 843 C C . GLY A 1 103 ? 22.069 -9.112 -13.606 1.00 88.38 103 GLY A C 1
ATOM 844 O O . GLY A 1 103 ? 21.182 -8.279 -13.786 1.00 88.38 103 GLY A O 1
ATOM 845 N N . VAL A 1 104 ? 22.791 -9.150 -12.480 1.00 93.38 104 VAL A N 1
ATOM 846 C CA . VAL A 1 104 ? 22.602 -8.204 -11.368 1.00 93.38 104 VAL A CA 1
ATOM 847 C C . VAL A 1 104 ? 22.959 -6.778 -11.785 1.00 93.38 104 VAL A C 1
ATOM 849 O O . VAL A 1 104 ? 22.164 -5.866 -11.557 1.00 93.38 104 VAL A O 1
ATOM 852 N N . MET A 1 105 ? 24.111 -6.574 -12.434 1.00 91.12 105 MET A N 1
ATOM 853 C CA . MET A 1 105 ? 24.525 -5.250 -12.915 1.00 91.12 105 MET A CA 1
ATOM 854 C C . MET A 1 105 ? 23.538 -4.685 -13.937 1.00 91.12 105 MET A C 1
ATOM 856 O O . MET A 1 105 ? 23.129 -3.530 -13.815 1.00 91.12 105 MET A O 1
ATOM 860 N N . LEU A 1 106 ? 23.108 -5.505 -14.901 1.00 87.31 106 LEU A N 1
ATOM 861 C CA . LEU A 1 106 ? 22.114 -5.123 -15.899 1.00 87.31 106 LEU A CA 1
ATOM 862 C C . LEU A 1 106 ? 20.781 -4.770 -15.234 1.00 87.31 106 LEU A C 1
ATOM 864 O O . LEU A 1 106 ? 20.222 -3.715 -15.517 1.00 87.31 106 LEU A O 1
ATOM 868 N N . GLY A 1 107 ? 20.292 -5.605 -14.315 1.00 90.12 107 GLY A N 1
ATOM 869 C CA . GLY A 1 107 ? 19.025 -5.372 -13.628 1.00 90.12 107 GLY A CA 1
ATOM 870 C C . GLY A 1 107 ? 19.016 -4.079 -12.808 1.00 90.12 107 GLY A C 1
ATOM 871 O O . GLY A 1 107 ? 18.069 -3.296 -12.899 1.00 90.12 107 GLY A O 1
ATOM 872 N N . ILE A 1 108 ? 20.095 -3.809 -12.065 1.00 92.81 108 ILE A N 1
ATOM 873 C CA . ILE A 1 108 ? 20.270 -2.560 -11.308 1.00 92.81 108 ILE A CA 1
ATOM 874 C C . ILE A 1 108 ? 20.314 -1.357 -12.255 1.00 92.81 108 ILE A C 1
ATOM 876 O O . ILE A 1 108 ? 19.569 -0.398 -12.054 1.00 92.81 108 ILE A O 1
ATOM 880 N N . ALA A 1 109 ? 21.166 -1.402 -13.285 1.00 89.38 109 ALA A N 1
ATOM 881 C CA . ALA A 1 109 ? 21.361 -0.284 -14.204 1.00 89.38 109 ALA A CA 1
ATOM 882 C C . ALA A 1 109 ? 20.073 0.046 -14.967 1.00 89.38 109 ALA A C 1
ATOM 884 O O . ALA A 1 109 ? 19.619 1.192 -14.960 1.00 89.38 109 ALA A O 1
ATOM 885 N N . VAL A 1 110 ? 19.447 -0.968 -15.571 1.00 87.06 110 VAL A N 1
ATOM 886 C CA . VAL A 1 110 ? 18.212 -0.800 -16.340 1.00 87.06 110 VAL A CA 1
ATOM 887 C C . VAL A 1 110 ? 17.090 -0.311 -15.438 1.00 87.06 110 VAL A C 1
ATOM 889 O O . VAL A 1 110 ? 16.435 0.679 -15.760 1.00 87.06 110 VAL A O 1
ATOM 892 N N . GLY A 1 111 ? 16.888 -0.949 -14.284 1.00 90.75 111 GLY A N 1
ATOM 893 C CA . GLY A 1 111 ? 15.843 -0.529 -13.364 1.00 90.75 111 GLY A CA 1
ATOM 894 C C . GLY A 1 111 ? 16.022 0.922 -12.913 1.00 90.75 111 GLY A C 1
ATOM 895 O O . GLY A 1 111 ? 15.039 1.651 -12.811 1.00 90.75 111 GLY A O 1
ATOM 896 N N . LEU A 1 112 ? 17.259 1.345 -12.616 1.00 92.50 112 LEU A N 1
ATOM 897 C CA . LEU A 1 112 ? 17.534 2.677 -12.078 1.00 92.50 112 LEU A CA 1
ATOM 898 C C . LEU A 1 112 ? 17.248 3.753 -13.118 1.00 92.50 112 LEU A C 1
ATOM 900 O O . LEU A 1 112 ? 16.585 4.739 -12.810 1.00 92.50 112 LEU A O 1
ATOM 904 N N . ILE A 1 113 ? 17.679 3.541 -14.358 1.00 89.06 113 ILE A N 1
ATOM 905 C CA . ILE A 1 113 ? 17.466 4.505 -15.439 1.00 89.06 113 ILE A CA 1
ATOM 906 C C . ILE A 1 113 ? 15.992 4.542 -15.846 1.00 89.06 113 ILE A C 1
ATOM 908 O O . ILE A 1 113 ? 15.428 5.632 -15.934 1.00 89.06 113 ILE A O 1
ATOM 912 N N . VAL A 1 114 ? 15.340 3.385 -16.036 1.00 89.12 114 VAL A N 1
ATOM 913 C CA . VAL A 1 114 ? 13.897 3.335 -16.342 1.00 89.12 114 VAL A CA 1
ATOM 914 C C . VAL A 1 114 ? 13.097 3.961 -15.204 1.00 89.12 114 VAL A C 1
ATOM 916 O O . VAL A 1 114 ? 12.200 4.764 -15.452 1.00 89.12 114 VAL A O 1
ATOM 919 N N . GLY A 1 115 ? 13.441 3.649 -13.954 1.00 92.50 115 GLY A N 1
ATOM 920 C CA . GLY A 1 115 ? 12.753 4.185 -12.788 1.00 92.50 115 GLY A CA 1
ATOM 921 C C . GLY A 1 115 ? 12.932 5.692 -12.627 1.00 92.50 115 GLY A C 1
ATOM 922 O O . GLY A 1 115 ? 11.960 6.392 -12.338 1.00 92.50 115 GLY A O 1
ATOM 923 N N . LEU A 1 116 ? 14.132 6.225 -12.878 1.00 93.12 116 LEU A N 1
ATOM 924 C CA . LEU A 1 116 ? 14.378 7.669 -12.908 1.00 93.12 116 LEU A CA 1
ATOM 925 C C . LEU A 1 116 ? 13.616 8.340 -14.048 1.00 93.12 116 LEU A C 1
ATOM 927 O O . LEU A 1 116 ? 12.935 9.331 -13.808 1.00 93.12 116 LEU A O 1
ATOM 931 N N . ALA A 1 117 ? 13.661 7.793 -15.262 1.00 88.88 117 ALA A N 1
ATOM 932 C CA . ALA A 1 117 ? 12.935 8.347 -16.399 1.00 88.88 117 ALA A CA 1
ATOM 933 C C . ALA A 1 117 ? 11.419 8.380 -16.165 1.00 88.88 117 ALA A C 1
ATOM 935 O O . ALA A 1 117 ? 10.782 9.413 -16.374 1.00 88.88 117 ALA A O 1
ATOM 936 N N . ALA A 1 118 ? 10.853 7.284 -15.656 1.00 90.19 118 ALA A N 1
ATOM 937 C CA . ALA A 1 118 ? 9.450 7.210 -15.268 1.00 90.19 118 ALA A CA 1
ATOM 938 C C . ALA A 1 118 ? 9.114 8.179 -14.120 1.00 90.19 118 ALA A C 1
ATOM 940 O O . ALA A 1 118 ? 8.018 8.731 -14.087 1.00 90.19 118 ALA A O 1
ATOM 941 N N . SER A 1 119 ? 10.058 8.449 -13.215 1.00 93.94 119 SER A N 1
ATOM 942 C CA . SER A 1 119 ? 9.886 9.444 -12.146 1.00 93.94 119 SER A CA 1
ATOM 943 C C . SER A 1 119 ? 9.988 10.887 -12.643 1.00 93.94 119 SER A C 1
ATOM 945 O O . SER A 1 119 ? 9.329 11.764 -12.093 1.00 93.94 119 SER A O 1
ATOM 947 N N . ILE A 1 120 ? 10.799 11.153 -13.674 1.00 93.50 120 ILE A N 1
ATOM 948 C CA . ILE A 1 120 ? 10.912 12.464 -14.332 1.00 93.50 120 ILE A CA 1
ATOM 949 C C . ILE A 1 120 ? 9.645 12.771 -15.121 1.00 93.50 120 ILE A C 1
ATOM 951 O O . ILE A 1 120 ? 9.111 13.869 -15.004 1.00 93.50 120 ILE A O 1
ATOM 955 N N . ALA A 1 121 ? 9.170 11.814 -15.917 1.00 87.69 121 ALA A N 1
ATOM 956 C CA . ALA A 1 121 ? 7.989 12.002 -16.749 1.00 87.69 121 ALA A CA 1
ATOM 957 C C . ALA A 1 121 ? 6.680 11.899 -15.951 1.00 87.69 121 ALA A C 1
ATOM 959 O O . ALA A 1 121 ? 5.705 12.558 -16.304 1.00 87.69 121 ALA A O 1
ATOM 960 N N . GLY A 1 122 ? 6.660 11.071 -14.901 1.00 88.56 122 GLY A N 1
ATOM 961 C CA . GLY A 1 122 ? 5.439 10.658 -14.221 1.00 88.56 122 GLY A CA 1
ATOM 962 C C . GLY A 1 122 ? 5.394 10.939 -12.732 1.00 88.56 122 GLY A C 1
ATOM 963 O O . GLY A 1 122 ? 5.157 12.065 -12.327 1.00 88.56 122 GLY A O 1
ATOM 964 N N . SER A 1 123 ? 5.541 9.918 -11.894 1.00 92.69 123 SER A N 1
ATOM 965 C CA . SER A 1 123 ? 5.593 10.110 -10.442 1.00 92.69 123 SER A CA 1
ATOM 966 C C . SER A 1 123 ? 6.704 9.275 -9.841 1.00 92.69 123 SER A C 1
ATOM 968 O O . SER A 1 123 ? 6.994 8.183 -10.332 1.00 92.69 123 SER A O 1
ATOM 970 N N . VAL A 1 124 ? 7.308 9.762 -8.757 1.00 94.94 124 VAL A N 1
ATOM 971 C CA . VAL A 1 124 ? 8.378 9.031 -8.059 1.00 94.94 124 VAL A CA 1
ATOM 972 C C . VAL A 1 124 ? 7.898 7.652 -7.591 1.00 94.94 124 VAL A C 1
ATOM 974 O O . VAL A 1 124 ? 8.596 6.659 -7.774 1.00 94.94 124 VAL A O 1
ATOM 977 N N . ALA A 1 125 ? 6.676 7.567 -7.055 1.00 93.88 125 ALA A N 1
ATOM 978 C CA . ALA A 1 125 ? 6.057 6.311 -6.631 1.00 93.88 125 ALA A CA 1
ATOM 979 C C . ALA A 1 125 ? 5.963 5.290 -7.781 1.00 93.88 125 ALA A C 1
ATOM 981 O O . ALA A 1 125 ? 6.421 4.153 -7.647 1.00 93.88 125 ALA A O 1
ATOM 982 N N . ILE A 1 126 ? 5.418 5.705 -8.931 1.00 90.94 126 ILE A N 1
ATOM 983 C CA . ILE A 1 126 ? 5.292 4.828 -10.101 1.00 90.94 126 ILE A CA 1
ATOM 984 C C . ILE A 1 126 ? 6.672 4.484 -10.658 1.00 90.94 126 ILE A C 1
ATOM 986 O O . ILE A 1 126 ? 6.941 3.315 -10.919 1.00 90.94 126 ILE A O 1
ATOM 990 N N . GLY A 1 127 ? 7.574 5.456 -10.784 1.00 91.88 127 GLY A N 1
ATOM 991 C CA . GLY A 1 127 ? 8.903 5.219 -11.334 1.00 91.88 127 GLY A CA 1
ATOM 992 C C . GLY A 1 127 ? 9.719 4.220 -10.517 1.00 91.88 127 GLY A C 1
ATOM 993 O O . GLY A 1 127 ? 10.332 3.329 -11.096 1.00 91.88 127 GLY A O 1
ATOM 994 N N . VAL A 1 128 ? 9.642 4.260 -9.184 1.00 94.06 128 VAL A N 1
ATOM 995 C CA . VAL A 1 128 ? 10.248 3.231 -8.319 1.00 94.06 128 VAL A CA 1
ATOM 996 C C . VAL A 1 128 ? 9.683 1.844 -8.621 1.00 94.06 128 VAL A C 1
ATOM 998 O O . VAL A 1 128 ? 10.444 0.897 -8.794 1.00 94.06 128 VAL A O 1
ATOM 1001 N N . THR A 1 129 ? 8.359 1.711 -8.730 1.00 91.81 129 THR A N 1
ATOM 1002 C CA . THR A 1 129 ? 7.717 0.405 -8.970 1.00 91.81 129 THR A CA 1
ATOM 1003 C C . THR A 1 129 ? 8.023 -0.159 -10.353 1.00 91.81 129 THR A C 1
ATOM 1005 O O . THR A 1 129 ? 8.360 -1.336 -10.475 1.00 91.81 129 THR A O 1
ATOM 1008 N N . VAL A 1 130 ? 7.974 0.688 -11.385 1.00 90.62 130 VAL A N 1
ATOM 1009 C CA . VAL A 1 130 ? 8.295 0.332 -12.771 1.00 90.62 130 VAL A CA 1
ATOM 10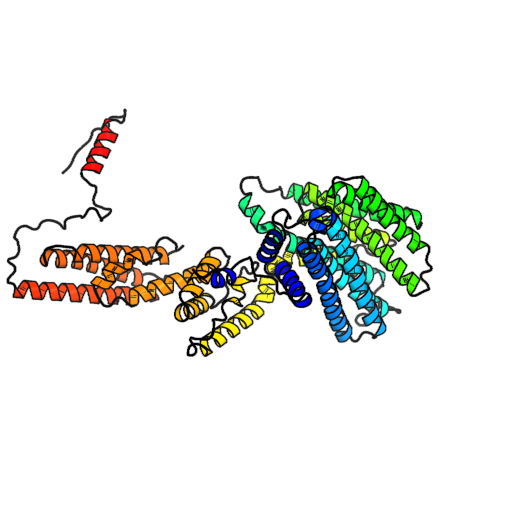10 C C . VAL A 1 130 ? 9.775 -0.016 -12.892 1.00 90.62 130 VAL A C 1
ATOM 1012 O O . VAL A 1 130 ? 10.105 -1.036 -13.493 1.00 90.62 130 VAL A O 1
ATOM 1015 N N . GLY A 1 131 ? 10.662 0.776 -12.283 1.00 91.94 131 GLY A N 1
ATOM 1016 C CA . GLY A 1 131 ? 12.100 0.510 -12.243 1.00 91.94 131 GLY A CA 1
ATOM 1017 C C . GLY A 1 131 ? 12.425 -0.816 -11.558 1.00 91.94 131 GLY A C 1
ATOM 1018 O O . GLY A 1 131 ? 13.177 -1.618 -12.105 1.00 91.94 131 GLY A O 1
ATOM 1019 N N . MET A 1 132 ? 11.784 -1.102 -10.420 1.00 93.00 132 MET A N 1
ATOM 1020 C CA . MET A 1 132 ? 11.949 -2.359 -9.686 1.00 93.00 132 MET A CA 1
ATOM 1021 C C . MET A 1 132 ? 11.508 -3.569 -10.518 1.00 93.00 132 MET A C 1
ATOM 1023 O O . MET A 1 132 ? 12.261 -4.532 -10.654 1.00 93.00 132 MET A O 1
ATOM 1027 N N . ALA A 1 133 ? 10.314 -3.504 -11.116 1.00 90.75 133 ALA A N 1
ATOM 1028 C CA . ALA A 1 133 ? 9.756 -4.581 -11.933 1.00 90.75 133 ALA A CA 1
ATOM 1029 C C . ALA A 1 133 ? 10.588 -4.838 -13.196 1.00 90.75 133 ALA A C 1
ATOM 1031 O O . ALA A 1 133 ? 10.918 -5.984 -13.512 1.00 90.75 133 ALA A O 1
ATOM 1032 N N . THR A 1 134 ? 10.955 -3.762 -13.894 1.00 89.75 134 THR A N 1
ATOM 1033 C CA . THR A 1 134 ? 11.713 -3.818 -15.148 1.00 89.75 134 THR A CA 1
ATOM 1034 C C . THR A 1 134 ? 13.142 -4.286 -14.895 1.00 89.75 134 THR A C 1
ATOM 1036 O O . THR A 1 134 ? 13.620 -5.180 -15.588 1.00 89.75 134 THR A O 1
ATOM 1039 N N . GLY A 1 135 ? 13.802 -3.742 -13.868 1.00 91.19 135 GLY A N 1
ATOM 1040 C CA . GLY A 1 135 ? 15.158 -4.121 -13.481 1.00 91.19 135 GLY A CA 1
ATOM 1041 C C . GLY A 1 135 ? 15.256 -5.576 -13.034 1.00 91.19 135 GLY A C 1
ATOM 1042 O O . GLY A 1 135 ? 16.119 -6.306 -13.513 1.00 91.19 135 GLY A O 1
ATOM 1043 N N . PHE A 1 136 ? 14.333 -6.036 -12.183 1.00 92.38 136 PHE A N 1
ATOM 1044 C CA . PHE A 1 136 ? 14.301 -7.437 -11.760 1.00 92.38 136 PHE A CA 1
ATOM 1045 C C . PHE A 1 136 ? 14.104 -8.381 -12.949 1.00 92.38 136 PHE A C 1
ATOM 1047 O O . PHE A 1 136 ? 14.870 -9.325 -13.139 1.00 92.38 136 PHE A O 1
ATOM 1054 N N . SER A 1 137 ? 13.098 -8.097 -13.776 1.00 89.31 137 SER A N 1
ATOM 1055 C CA . SER A 1 137 ? 12.717 -8.985 -14.867 1.00 89.31 137 SER A CA 1
ATOM 1056 C C . SER A 1 137 ? 13.791 -9.023 -15.961 1.00 89.31 137 SER A C 1
ATOM 1058 O O . SER A 1 137 ? 14.214 -10.107 -16.348 1.00 89.31 137 SER A O 1
ATOM 1060 N N . LEU A 1 138 ? 14.309 -7.873 -16.413 1.00 87.00 138 LEU A N 1
ATOM 1061 C CA . LEU A 1 138 ? 15.373 -7.831 -17.427 1.00 87.00 138 LEU A CA 1
ATOM 1062 C C . LEU A 1 138 ? 16.722 -8.325 -16.901 1.00 87.00 138 LEU A C 1
ATOM 1064 O O . LEU A 1 138 ? 17.471 -8.927 -17.664 1.00 87.00 138 LEU A O 1
ATOM 1068 N N . GLY A 1 139 ? 17.027 -8.130 -15.615 1.00 89.69 139 GLY A N 1
ATOM 1069 C CA . GLY A 1 139 ? 18.217 -8.716 -15.002 1.00 89.69 139 GLY A CA 1
ATOM 1070 C C . GLY A 1 139 ? 18.159 -10.246 -14.979 1.00 89.69 139 GLY A C 1
ATOM 1071 O O . GLY A 1 139 ? 19.132 -10.907 -15.344 1.00 89.69 139 GLY A O 1
ATOM 1072 N N . LEU A 1 140 ? 16.996 -10.815 -14.634 1.00 90.25 140 LEU A N 1
ATOM 1073 C CA . LEU A 1 140 ? 16.756 -12.260 -14.679 1.00 90.25 140 LEU A CA 1
ATOM 1074 C C . LEU A 1 140 ? 16.837 -12.793 -16.110 1.00 90.25 140 LEU A C 1
ATOM 1076 O O . LEU A 1 140 ? 17.566 -13.745 -16.373 1.00 90.25 140 LEU A O 1
ATOM 1080 N N . GLY A 1 141 ? 16.131 -12.155 -17.042 1.00 86.69 141 GLY A N 1
ATOM 1081 C CA . GLY A 1 141 ? 16.148 -12.546 -18.446 1.00 86.69 141 GLY A CA 1
ATOM 1082 C C . GLY A 1 141 ? 17.541 -12.455 -19.065 1.00 86.69 141 GLY A C 1
ATOM 1083 O O . GLY A 1 141 ? 17.985 -13.409 -19.690 1.00 86.69 141 GLY A O 1
ATOM 1084 N N . GLY A 1 142 ? 18.272 -11.364 -18.824 1.00 85.25 142 GLY A N 1
ATOM 1085 C CA . GLY A 1 142 ? 19.648 -11.196 -19.291 1.00 85.25 142 GLY A CA 1
ATOM 1086 C C . GLY A 1 142 ? 20.584 -12.290 -18.773 1.00 85.25 142 GLY A C 1
ATOM 1087 O O . GLY A 1 142 ? 21.333 -12.872 -19.553 1.00 85.25 142 GLY A O 1
ATOM 1088 N N . ALA A 1 143 ? 20.496 -12.640 -17.487 1.00 87.44 143 ALA A N 1
ATOM 1089 C CA . ALA A 1 143 ? 21.282 -13.736 -16.918 1.00 87.44 143 ALA A CA 1
ATOM 1090 C C . ALA A 1 143 ? 20.956 -15.098 -17.553 1.00 87.44 143 ALA A C 1
ATOM 1092 O O . ALA A 1 143 ? 21.858 -15.899 -17.806 1.00 87.44 143 ALA A O 1
ATOM 1093 N N . LEU A 1 144 ? 19.675 -15.362 -17.823 1.00 85.44 144 LEU A N 1
ATOM 1094 C CA . LEU A 1 144 ? 19.232 -16.602 -18.461 1.00 85.44 144 LEU A CA 1
ATOM 1095 C C . LEU A 1 144 ? 19.679 -16.684 -19.926 1.00 85.44 144 LEU A C 1
ATOM 1097 O O . LEU A 1 144 ? 20.127 -17.744 -20.353 1.00 85.44 144 LEU A O 1
ATOM 1101 N N . LEU A 1 145 ? 19.640 -15.570 -20.662 1.00 83.12 145 LEU A N 1
ATOM 1102 C CA . LEU A 1 145 ? 20.122 -15.498 -22.045 1.00 83.12 145 LEU A CA 1
ATOM 1103 C C . LEU A 1 145 ? 21.635 -15.750 -22.138 1.00 83.12 145 LEU A C 1
ATOM 1105 O O . LEU A 1 145 ? 22.096 -16.420 -23.055 1.00 83.12 145 LEU A O 1
ATOM 1109 N N . LEU A 1 146 ? 22.415 -15.268 -21.163 1.00 81.19 146 LEU A N 1
ATOM 1110 C CA . LEU A 1 146 ? 23.864 -15.514 -21.104 1.00 81.19 146 LEU A CA 1
ATOM 1111 C C . LEU A 1 146 ? 24.212 -16.970 -20.787 1.00 81.19 146 LEU A C 1
ATOM 1113 O O . LEU A 1 146 ? 25.271 -17.446 -21.191 1.00 81.19 146 LEU A O 1
ATOM 1117 N N . ARG A 1 147 ? 23.340 -17.689 -20.068 1.00 78.88 147 ARG A N 1
ATOM 1118 C CA . ARG A 1 147 ? 23.492 -19.137 -19.868 1.00 78.88 147 ARG A CA 1
ATOM 1119 C C . ARG A 1 147 ? 23.319 -19.893 -21.187 1.00 78.88 147 ARG A C 1
ATOM 1121 O O . ARG A 1 147 ? 23.993 -20.898 -21.392 1.00 78.88 147 ARG A O 1
ATOM 1128 N N . SER A 1 148 ? 22.424 -19.429 -22.056 1.00 63.78 148 SER A N 1
ATOM 1129 C CA . SER A 1 148 ? 22.017 -20.102 -23.291 1.00 63.78 148 SER A CA 1
ATOM 1130 C C . SER A 1 148 ? 22.738 -19.575 -24.534 1.00 63.78 148 SER A C 1
ATOM 1132 O O . SER A 1 148 ? 22.116 -19.366 -25.570 1.00 63.78 148 SER A O 1
ATOM 1134 N N . ALA A 1 149 ? 24.058 -19.379 -24.478 1.00 58.09 149 ALA A N 1
ATOM 1135 C CA . ALA A 1 149 ? 24.841 -19.142 -25.698 1.00 58.09 149 ALA A CA 1
ATOM 1136 C C . ALA A 1 149 ? 24.841 -20.358 -26.672 1.00 58.09 149 ALA A C 1
ATOM 1138 O O . ALA A 1 149 ? 25.438 -20.284 -27.741 1.00 58.09 149 ALA A O 1
ATOM 1139 N N . GLY A 1 150 ? 24.147 -21.453 -26.320 1.00 59.44 150 GLY A N 1
ATOM 1140 C CA . GLY A 1 150 ? 23.591 -22.465 -27.229 1.00 59.44 150 GLY A CA 1
ATOM 1141 C C . GLY A 1 150 ? 22.090 -22.674 -26.955 1.00 59.44 150 GLY A C 1
ATOM 1142 O O . GLY A 1 150 ? 21.603 -22.203 -25.925 1.00 59.44 150 GLY A O 1
ATOM 1143 N N . ASP A 1 151 ? 21.374 -23.356 -27.862 1.00 59.50 151 ASP A N 1
ATOM 1144 C CA . ASP A 1 151 ? 19.914 -23.576 -27.810 1.00 59.50 151 ASP A CA 1
ATOM 1145 C C . ASP A 1 151 ? 19.403 -23.812 -26.379 1.00 59.50 151 ASP A C 1
ATOM 1147 O O . ASP A 1 151 ? 19.872 -24.706 -25.668 1.00 59.50 151 ASP A O 1
ATOM 1151 N N . LEU A 1 152 ? 18.443 -22.994 -25.930 1.00 60.72 152 LEU A N 1
ATOM 1152 C CA . LEU A 1 152 ? 17.861 -23.125 -24.597 1.00 60.72 152 LEU A CA 1
ATOM 1153 C C . LEU A 1 152 ? 17.034 -24.416 -24.549 1.00 60.72 152 LEU A C 1
ATOM 1155 O O . LEU A 1 152 ? 15.879 -24.431 -24.955 1.00 60.72 152 LEU A O 1
ATOM 1159 N N . VAL A 1 153 ? 17.609 -25.505 -24.046 1.00 62.53 153 VAL A N 1
ATOM 1160 C CA . VAL A 1 153 ? 16.903 -26.784 -23.922 1.00 62.53 153 VAL A CA 1
ATOM 1161 C C . VAL A 1 153 ? 16.123 -26.831 -22.602 1.00 62.53 153 VAL A C 1
ATOM 1163 O O . VAL A 1 153 ? 16.691 -27.069 -21.535 1.00 62.53 153 VAL A O 1
ATOM 1166 N N . LEU A 1 154 ? 14.807 -26.618 -22.661 1.00 60.59 154 LEU A N 1
ATOM 1167 C CA . LEU A 1 154 ? 13.890 -26.803 -21.531 1.00 60.59 154 LEU A CA 1
ATOM 1168 C C . LEU A 1 154 ? 13.298 -28.215 -21.600 1.00 60.59 154 LEU A C 1
ATOM 1170 O O . LEU A 1 154 ? 12.579 -28.545 -22.537 1.00 60.59 154 LEU A O 1
ATOM 1174 N N . ASN A 1 155 ? 13.608 -29.062 -20.612 1.00 70.06 155 ASN A N 1
ATOM 1175 C CA . ASN A 1 155 ? 13.154 -30.462 -20.548 1.00 70.06 155 ASN A CA 1
ATOM 1176 C C . ASN A 1 155 ? 13.457 -31.283 -21.820 1.00 70.06 155 ASN A C 1
ATOM 1178 O O . ASN A 1 155 ? 12.642 -32.093 -22.251 1.00 70.06 155 ASN A O 1
ATOM 1182 N N . GLY A 1 156 ? 14.619 -31.064 -22.440 1.00 74.44 156 GLY A N 1
ATOM 1183 C CA . GLY A 1 156 ? 15.006 -31.764 -23.671 1.00 74.44 156 GLY A CA 1
ATOM 1184 C C . GLY A 1 156 ? 14.484 -31.129 -24.966 1.00 74.44 156 GLY A C 1
ATOM 1185 O O . GLY A 1 156 ? 14.857 -31.591 -26.039 1.00 74.44 156 GLY A O 1
ATOM 1186 N N . VAL A 1 157 ? 13.685 -30.057 -24.893 1.00 74.31 157 VAL A N 1
ATOM 1187 C CA . VAL A 1 157 ? 13.155 -29.350 -26.069 1.00 74.31 157 VAL A CA 1
ATOM 1188 C C . VAL A 1 157 ? 13.909 -28.032 -26.286 1.00 74.31 157 VAL A C 1
ATOM 1190 O O . VAL A 1 157 ? 13.922 -27.206 -25.369 1.00 74.31 157 VAL A O 1
ATOM 1193 N N . PRO A 1 158 ? 14.524 -27.797 -27.461 1.00 78.75 158 PRO A N 1
ATOM 1194 C CA . PRO A 1 158 ? 15.134 -26.512 -27.784 1.00 78.75 158 PRO A CA 1
ATOM 1195 C C . PRO A 1 158 ? 14.050 -25.434 -27.905 1.00 78.75 158 PRO A C 1
ATOM 1197 O O . PRO A 1 158 ? 13.072 -25.586 -28.638 1.00 78.75 158 PRO A O 1
ATOM 1200 N N . VAL A 1 159 ? 14.215 -24.345 -27.163 1.00 78.62 159 VAL A N 1
ATOM 1201 C CA . VAL A 1 159 ? 13.332 -23.180 -27.177 1.00 78.62 159 VAL A CA 1
ATOM 1202 C C . VAL A 1 159 ? 14.030 -22.053 -27.921 1.00 78.62 159 VAL A C 1
ATOM 1204 O O . VAL A 1 159 ? 15.135 -21.649 -27.561 1.00 78.62 159 VAL A O 1
ATOM 1207 N N . ASP A 1 160 ? 13.356 -21.533 -28.945 1.00 82.06 160 ASP A N 1
ATOM 1208 C CA . ASP A 1 160 ? 13.839 -20.405 -29.736 1.00 82.06 160 ASP A CA 1
ATOM 1209 C C . ASP A 1 160 ? 14.036 -19.163 -28.846 1.00 82.06 160 ASP A C 1
ATOM 1211 O O . ASP A 1 160 ? 13.148 -18.758 -28.084 1.00 82.06 160 ASP A O 1
ATOM 1215 N N . LEU A 1 161 ? 15.206 -18.533 -28.971 1.00 78.19 161 LEU A N 1
ATOM 1216 C CA . LEU A 1 161 ? 15.578 -17.292 -28.296 1.00 78.19 161 LEU A CA 1
ATOM 1217 C C . LEU A 1 161 ? 14.525 -16.192 -28.504 1.00 78.19 161 LEU A C 1
ATOM 1219 O O . LEU A 1 161 ? 14.264 -15.401 -27.596 1.00 78.19 161 LEU A O 1
ATOM 1223 N N . SER A 1 162 ? 13.875 -16.167 -29.672 1.00 77.62 162 SER A N 1
ATOM 1224 C CA . SER A 1 162 ? 12.814 -15.207 -29.987 1.00 77.62 162 SER A CA 1
ATOM 1225 C C . SER A 1 162 ? 11.598 -15.348 -29.056 1.00 77.62 162 SER A C 1
ATOM 1227 O O . SER A 1 162 ? 11.005 -14.345 -28.638 1.00 77.62 162 SER A O 1
ATOM 1229 N N . ILE A 1 163 ? 11.262 -16.577 -28.646 1.00 81.56 163 ILE A N 1
ATOM 1230 C CA . ILE A 1 163 ? 10.179 -16.873 -27.699 1.00 81.56 163 ILE A CA 1
ATOM 1231 C C . ILE A 1 163 ? 10.574 -16.404 -26.299 1.00 81.56 163 ILE A C 1
ATOM 1233 O O . ILE A 1 163 ? 9.764 -15.794 -25.604 1.00 81.56 163 ILE A O 1
ATOM 1237 N N . VAL A 1 164 ? 11.825 -16.626 -25.890 1.00 81.50 164 VAL A N 1
ATOM 1238 C CA . VAL A 1 164 ? 12.330 -16.193 -24.577 1.00 81.50 164 VAL A CA 1
ATOM 1239 C C . VAL A 1 164 ? 12.307 -14.670 -24.467 1.00 81.50 164 VAL A C 1
ATOM 1241 O O . VAL A 1 164 ? 11.765 -14.128 -23.505 1.00 81.50 164 VAL A O 1
ATOM 1244 N N . VAL A 1 165 ? 12.837 -13.973 -25.475 1.00 81.00 165 VAL A N 1
ATOM 1245 C CA . VAL A 1 165 ? 12.889 -12.505 -25.509 1.00 81.00 165 VAL A CA 1
ATOM 1246 C C . VAL A 1 165 ? 11.481 -11.904 -25.549 1.00 81.00 165 VAL A C 1
ATOM 1248 O O . VAL A 1 165 ? 11.184 -10.992 -24.780 1.00 81.00 165 VAL A O 1
ATOM 1251 N N . SER A 1 166 ? 10.581 -12.433 -26.382 1.00 81.25 166 SER A N 1
ATOM 1252 C CA . SER A 1 166 ? 9.195 -11.948 -26.464 1.00 81.25 166 SER A CA 1
ATOM 1253 C C . SER A 1 166 ? 8.406 -12.179 -25.172 1.00 81.25 166 SER A C 1
ATOM 1255 O O . SER A 1 166 ? 7.710 -11.273 -24.710 1.00 81.25 166 SER A O 1
ATOM 1257 N N . SER A 1 167 ? 8.566 -13.347 -24.544 1.00 84.12 167 SER A N 1
ATOM 1258 C CA . SER A 1 167 ? 7.952 -13.670 -23.250 1.00 84.12 167 SER A CA 1
ATOM 1259 C C . SER A 1 167 ? 8.476 -12.763 -22.142 1.00 84.12 167 SER A C 1
ATOM 1261 O O . SER A 1 167 ? 7.701 -12.280 -21.319 1.00 84.12 167 SER A O 1
ATOM 1263 N N . LEU A 1 168 ? 9.782 -12.482 -22.152 1.00 85.56 168 LEU A N 1
ATOM 1264 C CA . LEU A 1 168 ? 10.419 -11.582 -21.204 1.00 85.56 168 LEU A CA 1
ATOM 1265 C C . LEU A 1 168 ? 9.871 -10.160 -21.339 1.00 85.56 168 LEU A C 1
ATOM 1267 O O . LEU A 1 168 ? 9.423 -9.605 -20.344 1.00 85.56 168 LEU A O 1
ATOM 1271 N N . ILE A 1 169 ? 9.861 -9.586 -22.547 1.00 83.44 169 ILE A N 1
ATOM 1272 C CA . ILE A 1 169 ? 9.354 -8.223 -22.792 1.00 83.44 169 ILE A CA 1
ATOM 1273 C C . ILE A 1 169 ? 7.855 -8.127 -22.457 1.00 83.44 169 ILE A C 1
ATOM 1275 O O . ILE A 1 169 ? 7.407 -7.141 -21.867 1.00 83.44 169 ILE A O 1
ATOM 1279 N N . GLY A 1 170 ? 7.073 -9.158 -22.792 1.00 83.19 170 GLY A N 1
ATOM 1280 C CA . GLY A 1 170 ? 5.661 -9.244 -22.419 1.00 83.19 170 GLY A CA 1
ATOM 1281 C C . GLY A 1 170 ? 5.489 -9.225 -20.901 1.00 83.19 170 GLY A C 1
ATOM 1282 O O . GLY A 1 170 ? 4.841 -8.335 -20.353 1.00 83.19 170 GLY A O 1
ATOM 1283 N N . LEU A 1 171 ? 6.141 -10.150 -20.196 1.00 84.94 171 LEU A N 1
ATOM 1284 C CA . LEU A 1 171 ? 6.049 -10.245 -18.742 1.00 84.94 171 LEU A CA 1
ATOM 1285 C C . LEU A 1 171 ? 6.546 -8.969 -18.044 1.00 84.94 171 LEU A C 1
ATOM 1287 O O . LEU A 1 171 ? 5.879 -8.490 -17.129 1.00 84.94 171 LEU A O 1
ATOM 1291 N N . THR A 1 172 ? 7.677 -8.392 -18.473 1.00 86.69 172 THR A N 1
ATOM 1292 C CA . THR A 1 172 ? 8.249 -7.178 -17.864 1.00 86.69 172 THR A CA 1
ATOM 1293 C C . THR A 1 172 ? 7.282 -6.001 -17.969 1.00 86.69 172 THR A C 1
ATOM 1295 O O . THR A 1 172 ? 7.012 -5.341 -16.965 1.00 86.69 172 THR A O 1
ATOM 1298 N N . SER A 1 173 ? 6.726 -5.761 -19.159 1.00 84.38 173 SER A N 1
ATOM 1299 C CA . SER A 1 173 ? 5.806 -4.651 -19.413 1.00 84.38 173 SER A CA 1
ATOM 1300 C C . SER A 1 173 ? 4.476 -4.839 -18.694 1.00 84.38 173 SER A C 1
ATOM 1302 O O . SER A 1 173 ? 3.986 -3.903 -18.058 1.00 84.38 173 SER A O 1
ATOM 1304 N N . GLY A 1 174 ? 3.934 -6.059 -18.702 1.00 85.19 174 GLY A N 1
ATOM 1305 C CA . GLY A 1 174 ? 2.707 -6.381 -17.987 1.00 85.19 174 GLY A CA 1
ATOM 1306 C C . GLY A 1 174 ? 2.852 -6.233 -16.471 1.00 85.19 174 GLY A C 1
ATOM 1307 O O . GLY A 1 174 ? 2.022 -5.581 -15.836 1.00 85.19 174 GLY A O 1
ATOM 1308 N N . LEU A 1 175 ? 3.929 -6.776 -15.888 1.00 86.81 175 LEU A N 1
ATOM 1309 C CA . LEU A 1 175 ? 4.210 -6.656 -14.453 1.00 86.81 175 LEU A CA 1
ATOM 1310 C C . LEU A 1 175 ? 4.461 -5.207 -14.042 1.00 86.81 175 LEU A C 1
ATOM 1312 O O . LEU A 1 175 ? 3.911 -4.759 -13.036 1.00 86.81 175 LEU A O 1
ATOM 1316 N N . ALA A 1 176 ? 5.267 -4.466 -14.809 1.00 87.31 176 ALA A N 1
ATOM 1317 C CA . ALA A 1 176 ? 5.539 -3.059 -14.538 1.00 87.31 176 ALA A CA 1
ATOM 1318 C C . ALA A 1 176 ? 4.249 -2.229 -14.560 1.00 87.31 176 ALA A C 1
ATOM 1320 O O . ALA A 1 176 ? 4.023 -1.430 -13.652 1.00 87.31 176 ALA A O 1
ATOM 1321 N N . GLY A 1 177 ? 3.376 -2.458 -15.544 1.00 85.12 177 GLY A N 1
ATOM 1322 C CA . GLY A 1 177 ? 2.087 -1.780 -15.636 1.00 85.12 177 GLY A CA 1
ATOM 1323 C C . GLY A 1 177 ? 1.137 -2.131 -14.507 1.00 85.12 177 GLY A C 1
ATOM 1324 O O . GLY A 1 177 ? 0.556 -1.242 -13.884 1.00 85.12 177 GLY A O 1
ATOM 1325 N N . GLY A 1 178 ? 1.000 -3.416 -14.195 1.00 85.25 178 GLY A N 1
ATOM 1326 C CA . GLY A 1 178 ? 0.114 -3.845 -13.124 1.00 85.25 178 GLY A CA 1
ATOM 1327 C C . GLY A 1 178 ? 0.606 -3.422 -11.729 1.00 85.25 178 GLY A C 1
ATOM 1328 O O . GLY A 1 178 ? -0.208 -3.043 -10.888 1.00 85.25 178 GLY A O 1
ATOM 1329 N N . LEU A 1 179 ? 1.922 -3.382 -11.483 1.00 87.12 179 LEU A N 1
ATOM 1330 C CA . LEU A 1 179 ? 2.490 -2.826 -10.246 1.00 87.12 179 LEU A CA 1
ATOM 1331 C C . LEU A 1 179 ? 2.297 -1.310 -10.153 1.00 87.12 179 LEU A C 1
ATOM 1333 O O . LEU A 1 179 ? 1.887 -0.818 -9.099 1.00 87.12 179 LEU A O 1
ATOM 1337 N N . ALA A 1 180 ? 2.531 -0.585 -11.251 1.00 86.56 180 ALA A N 1
ATOM 1338 C CA . ALA A 1 180 ? 2.265 0.848 -11.333 1.00 86.56 180 ALA A CA 1
ATOM 1339 C C . ALA A 1 180 ? 0.794 1.160 -11.031 1.00 86.56 180 ALA A C 1
ATOM 1341 O O . ALA A 1 180 ? 0.502 2.104 -10.298 1.00 86.56 180 ALA A O 1
ATOM 1342 N N . TYR A 1 181 ? -0.129 0.335 -11.535 1.00 85.94 181 TYR A N 1
ATOM 1343 C CA . TYR A 1 181 ? -1.546 0.425 -11.203 1.00 85.94 181 TYR A CA 1
ATOM 1344 C C . TYR A 1 181 ? -1.800 0.188 -9.710 1.00 85.94 181 TYR A C 1
ATOM 1346 O O . TYR A 1 181 ? -2.422 1.022 -9.055 1.00 85.94 181 TYR A O 1
ATOM 1354 N N . GLY A 1 182 ? -1.299 -0.919 -9.151 1.00 85.25 182 GLY A N 1
ATOM 1355 C CA . GLY A 1 182 ? -1.531 -1.278 -7.750 1.00 85.25 182 GLY A CA 1
ATOM 1356 C C . GLY A 1 182 ? -1.036 -0.215 -6.766 1.00 85.25 182 GLY A C 1
ATOM 1357 O O . GLY A 1 182 ? -1.752 0.143 -5.828 1.00 85.25 182 GLY A O 1
ATOM 1358 N N . VAL A 1 183 ? 0.158 0.331 -7.006 1.00 87.06 183 VAL A N 1
ATOM 1359 C CA . VAL A 1 183 ? 0.722 1.411 -6.184 1.00 87.06 183 VAL A CA 1
ATOM 1360 C C . VAL A 1 183 ? 0.032 2.741 -6.457 1.00 87.06 183 VAL A C 1
ATOM 1362 O O . VAL A 1 183 ? -0.301 3.440 -5.502 1.00 87.06 183 VAL A O 1
ATOM 1365 N N . GLY A 1 184 ? -0.263 3.065 -7.719 1.00 85.44 184 GLY A N 1
ATOM 1366 C CA . GLY A 1 184 ? -1.027 4.258 -8.082 1.00 85.44 184 GLY A CA 1
ATOM 1367 C C . GLY A 1 184 ? -2.355 4.325 -7.330 1.00 85.44 184 GLY A C 1
ATOM 1368 O O . GLY A 1 184 ? -2.600 5.292 -6.617 1.00 85.44 184 GLY A O 1
ATOM 1369 N N . VAL A 1 185 ? -3.150 3.251 -7.381 1.00 83.31 185 VAL A N 1
ATOM 1370 C CA . VAL A 1 185 ? -4.428 3.139 -6.655 1.00 83.31 185 VAL A CA 1
ATOM 1371 C C . VAL A 1 185 ? -4.242 3.232 -5.139 1.00 83.31 185 VAL A C 1
ATOM 1373 O O . VAL A 1 185 ? -5.054 3.851 -4.451 1.00 83.31 185 VAL A O 1
ATOM 1376 N N . GLY A 1 186 ? -3.185 2.614 -4.605 1.00 83.38 186 GLY A N 1
ATOM 1377 C CA . GLY A 1 186 ? -2.851 2.675 -3.183 1.00 83.38 186 GLY A CA 1
ATOM 1378 C C . GLY A 1 186 ? -2.615 4.099 -2.692 1.00 83.38 186 GLY A C 1
ATOM 1379 O O . GLY A 1 186 ? -3.157 4.502 -1.665 1.00 83.38 186 GLY A O 1
ATOM 1380 N N . VAL A 1 187 ? -1.847 4.872 -3.456 1.00 86.06 187 VAL A N 1
ATOM 1381 C CA . VAL A 1 187 ? -1.537 6.265 -3.135 1.00 86.06 187 VAL A CA 1
ATOM 1382 C C . VAL A 1 187 ? -2.763 7.175 -3.384 1.00 86.06 187 VAL A C 1
ATOM 1384 O O . VAL A 1 187 ? -3.001 8.072 -2.581 1.00 86.06 187 VAL A O 1
ATOM 1387 N N . THR A 1 188 ? -3.624 6.903 -4.380 1.00 78.38 188 THR A N 1
ATOM 1388 C CA . THR A 1 188 ? -4.814 7.735 -4.724 1.00 78.38 188 THR A CA 1
ATOM 1389 C C . THR A 1 188 ? -6.064 7.535 -3.895 1.00 78.38 188 THR A C 1
ATOM 1391 O O . THR A 1 188 ? -7.028 8.286 -4.043 1.00 78.38 188 THR A O 1
ATOM 1394 N N . ARG A 1 189 ? -6.097 6.529 -3.028 1.00 70.69 189 ARG A N 1
ATOM 1395 C CA . ARG A 1 189 ? -7.360 6.051 -2.465 1.00 70.69 189 ARG A CA 1
ATOM 1396 C C . ARG A 1 189 ? -8.144 7.077 -1.637 1.00 70.69 189 ARG A C 1
ATOM 1398 O O . ARG A 1 189 ? -9.363 6.983 -1.586 1.00 70.69 189 ARG A O 1
ATOM 1405 N N . GLU A 1 190 ? -7.480 8.026 -0.989 1.00 63.34 190 GLU A N 1
ATOM 1406 C CA . GLU A 1 190 ? -8.131 8.970 -0.065 1.00 63.34 190 GLU A CA 1
ATOM 1407 C C . GLU A 1 190 ? -8.648 10.236 -0.766 1.00 63.34 190 GLU A C 1
ATOM 1409 O O . GLU A 1 190 ? -9.715 10.727 -0.411 1.00 63.34 190 GLU A O 1
ATOM 1414 N N . GLU A 1 191 ? -7.967 10.706 -1.819 1.00 59.00 191 GLU A N 1
ATOM 1415 C CA . GLU A 1 191 ? -8.463 11.814 -2.656 1.00 59.00 191 GLU A CA 1
ATOM 1416 C C . GLU A 1 191 ? -9.773 11.418 -3.351 1.00 59.00 191 GLU A C 1
ATOM 1418 O O . GLU A 1 191 ? -10.724 12.192 -3.358 1.00 59.00 191 GLU A O 1
ATOM 1423 N N . LEU A 1 192 ? -9.885 10.162 -3.801 1.00 54.62 192 LEU A N 1
ATOM 1424 C CA . LEU A 1 192 ? -11.113 9.622 -4.397 1.00 54.62 192 LEU A CA 1
ATOM 1425 C C . LEU A 1 192 ? -12.304 9.541 -3.428 1.00 54.62 192 LEU A C 1
ATOM 1427 O O . LEU A 1 192 ? -13.448 9.564 -3.873 1.00 54.62 192 LEU A O 1
ATOM 1431 N N . VAL A 1 193 ? -12.058 9.409 -2.121 1.00 56.03 193 VAL A N 1
ATOM 1432 C CA . VAL A 1 193 ? -13.130 9.375 -1.109 1.00 56.03 193 VAL A CA 1
ATOM 1433 C C . VAL A 1 193 ? -13.580 10.794 -0.754 1.00 56.03 193 VAL A C 1
ATOM 1435 O O . VAL A 1 193 ? -14.765 11.016 -0.503 1.00 56.03 193 VAL A O 1
ATOM 1438 N N . GLN A 1 194 ? -12.660 11.760 -0.781 1.00 51.03 194 GLN A N 1
ATOM 1439 C CA . GLN A 1 194 ? -12.938 13.148 -0.417 1.00 51.03 194 GLN A CA 1
ATOM 1440 C C . GLN A 1 194 ? -13.488 13.984 -1.592 1.00 51.03 194 GLN A C 1
ATOM 1442 O O . GLN A 1 194 ? -14.271 14.899 -1.360 1.00 51.03 194 GLN A O 1
ATOM 1447 N N . GLU A 1 195 ? -13.185 13.622 -2.847 1.00 46.03 195 GLU A N 1
ATOM 1448 C CA . GLU A 1 195 ? -13.754 14.222 -4.073 1.00 46.03 195 GLU A CA 1
ATOM 1449 C C . GLU A 1 195 ? -15.066 13.562 -4.553 1.00 46.03 195 GLU A C 1
ATOM 1451 O O . GLU A 1 195 ? -15.449 13.685 -5.717 1.00 46.03 195 GLU A O 1
ATOM 1456 N N . THR A 1 196 ? -15.822 12.907 -3.669 1.00 43.66 196 THR A N 1
ATOM 1457 C CA . THR A 1 196 ? -17.122 12.265 -3.974 1.00 43.66 196 THR A CA 1
ATOM 1458 C C . THR A 1 196 ? -18.238 13.217 -4.458 1.00 43.66 196 THR A C 1
ATOM 1460 O O . THR A 1 196 ? -19.380 12.792 -4.617 1.00 43.66 196 THR A O 1
ATOM 1463 N N . ALA A 1 197 ? -17.925 14.478 -4.772 1.00 48.00 197 ALA A N 1
ATOM 1464 C CA . ALA A 1 197 ? -18.822 15.417 -5.447 1.00 48.00 197 ALA A CA 1
ATOM 1465 C C . ALA A 1 197 ? -18.590 15.535 -6.970 1.00 48.00 197 ALA A C 1
ATOM 1467 O O . ALA A 1 197 ? -19.423 16.131 -7.653 1.00 48.00 197 ALA A O 1
ATOM 1468 N N . VAL A 1 198 ? -17.509 14.976 -7.532 1.00 49.53 198 VAL A N 1
ATOM 1469 C CA . VAL A 1 198 ? -17.270 14.990 -8.987 1.00 49.53 198 VAL A CA 1
ATOM 1470 C C . VAL A 1 198 ? -17.533 13.588 -9.547 1.00 49.53 198 VAL A C 1
ATOM 1472 O O . VAL A 1 198 ? -16.992 12.614 -9.019 1.00 49.53 198 VAL A O 1
ATOM 1475 N N . PRO A 1 199 ? -18.384 13.437 -10.583 1.00 50.09 199 PRO A N 1
ATOM 1476 C CA . PRO A 1 199 ? -18.776 12.132 -11.097 1.00 50.09 199 PRO A CA 1
ATOM 1477 C C . PRO A 1 199 ? -17.541 11.331 -11.496 1.00 50.09 199 PRO A C 1
ATOM 1479 O O . PRO A 1 199 ? -16.664 11.831 -12.204 1.00 50.09 199 PRO A O 1
ATOM 1482 N N . SER A 1 200 ? -17.509 10.083 -11.020 1.00 55.53 200 SER A N 1
ATOM 1483 C CA . SER A 1 200 ? -16.543 9.041 -11.356 1.00 55.53 200 SER A CA 1
ATOM 1484 C C . SER A 1 200 ? -15.973 9.248 -12.753 1.00 55.53 200 SER A C 1
ATOM 1486 O O . SER A 1 200 ? -16.730 9.220 -13.728 1.00 55.53 200 SER A O 1
ATOM 1488 N N . VAL A 1 201 ? -14.655 9.444 -12.854 1.00 61.22 201 VAL A N 1
ATOM 1489 C CA . VAL A 1 201 ? -13.941 9.406 -14.134 1.00 61.22 201 VAL A CA 1
ATOM 1490 C C . VAL A 1 201 ? -14.443 8.170 -14.872 1.00 61.22 201 VAL A C 1
ATOM 1492 O O . VAL A 1 201 ? -14.246 7.053 -14.392 1.00 61.22 201 VAL A O 1
ATOM 1495 N N . SER A 1 202 ? -15.181 8.374 -15.966 1.00 77.50 202 SER A N 1
ATOM 1496 C CA . SER A 1 202 ? -15.892 7.279 -16.615 1.00 77.50 202 SER A CA 1
ATOM 1497 C C . SER A 1 202 ? -14.880 6.205 -17.002 1.00 77.50 202 SER A C 1
ATOM 1499 O O . SER A 1 202 ? -13.799 6.516 -17.508 1.00 77.50 202 SER A O 1
ATOM 1501 N N . VAL A 1 203 ? -15.215 4.935 -16.763 1.00 80.75 203 VAL A N 1
ATOM 1502 C CA . VAL A 1 203 ? -14.382 3.790 -17.178 1.00 80.75 203 VAL A CA 1
ATOM 1503 C C . VAL A 1 203 ? -13.973 3.941 -18.649 1.00 80.75 203 VAL A C 1
ATOM 1505 O O . VAL A 1 203 ? -12.844 3.642 -19.020 1.00 80.75 203 VAL A O 1
ATOM 1508 N N . LEU A 1 204 ? -14.854 4.526 -19.467 1.00 83.19 204 LEU A N 1
ATOM 1509 C CA . LEU A 1 204 ? -14.580 4.884 -20.853 1.00 83.19 204 LEU A CA 1
ATOM 1510 C C . LEU A 1 204 ? -13.374 5.824 -21.018 1.00 83.19 204 LEU A C 1
ATOM 1512 O O . LEU A 1 204 ? -12.496 5.525 -21.820 1.00 83.19 204 LEU A O 1
ATOM 1516 N N . ARG A 1 205 ? -13.295 6.923 -20.252 1.00 84.00 205 ARG A N 1
ATOM 1517 C CA . ARG A 1 205 ? -12.166 7.871 -20.289 1.00 84.00 205 ARG A CA 1
ATOM 1518 C C . ARG A 1 205 ? -10.858 7.193 -19.879 1.00 84.00 205 ARG A C 1
ATOM 1520 O O . ARG A 1 205 ? -9.802 7.479 -20.442 1.00 84.00 205 ARG A O 1
ATOM 1527 N N . GLN A 1 206 ? -10.943 6.264 -18.930 1.00 82.88 206 GLN A N 1
ATOM 1528 C CA . GLN A 1 206 ? -9.800 5.490 -18.455 1.00 82.88 206 GLN A CA 1
ATOM 1529 C C . GLN A 1 206 ? -9.268 4.534 -19.522 1.00 82.88 206 GLN A C 1
ATOM 1531 O O . GLN A 1 206 ? -8.082 4.560 -19.853 1.00 82.88 206 GLN A O 1
ATOM 1536 N N . VAL A 1 207 ? -10.169 3.749 -20.115 1.00 85.56 207 VAL A N 1
ATOM 1537 C CA . VAL A 1 207 ? -9.849 2.828 -21.207 1.00 85.56 207 VAL A CA 1
ATOM 1538 C C . VAL A 1 207 ? -9.333 3.599 -22.422 1.00 85.56 207 VAL A C 1
ATOM 1540 O O . VAL A 1 207 ? -8.322 3.203 -22.995 1.00 85.56 207 VAL A O 1
ATOM 1543 N N . SER A 1 208 ? -9.936 4.739 -22.782 1.00 86.75 208 SER A N 1
ATOM 1544 C CA . SER A 1 208 ? -9.478 5.539 -23.923 1.00 86.75 208 SER A CA 1
ATOM 1545 C C . SER A 1 208 ? -8.073 6.103 -23.715 1.00 86.75 208 SER A C 1
ATOM 1547 O O . SER A 1 208 ? -7.258 6.038 -24.629 1.00 86.75 208 SER A O 1
ATOM 1549 N N . GLY A 1 209 ? -7.760 6.610 -22.515 1.00 86.00 209 GLY A N 1
ATOM 1550 C CA . GLY A 1 209 ? -6.413 7.092 -22.196 1.00 86.00 209 GLY A CA 1
ATOM 1551 C C . GLY A 1 209 ? -5.367 5.983 -22.310 1.00 86.00 209 GLY A C 1
ATOM 1552 O O . GLY A 1 209 ? -4.322 6.183 -22.928 1.00 86.00 209 GLY A O 1
ATOM 1553 N N . MET A 1 210 ? -5.686 4.792 -21.792 1.00 87.31 210 MET A N 1
ATOM 1554 C CA . MET A 1 210 ? -4.818 3.619 -21.887 1.00 87.31 210 MET A CA 1
ATOM 1555 C C . MET A 1 210 ? -4.578 3.199 -23.342 1.00 87.31 210 MET A C 1
ATOM 1557 O O . MET A 1 210 ? -3.431 3.034 -23.753 1.00 87.31 210 MET A O 1
ATOM 1561 N N . VAL A 1 211 ? -5.647 3.076 -24.135 1.00 88.81 211 VAL A N 1
ATOM 1562 C CA . VAL A 1 211 ? -5.574 2.676 -25.548 1.00 88.81 211 VAL A CA 1
ATOM 1563 C C . VAL A 1 211 ? -4.746 3.673 -26.356 1.00 88.81 211 VAL A C 1
ATOM 1565 O O . VAL A 1 211 ? -3.855 3.259 -27.091 1.00 88.81 211 VAL A O 1
ATOM 1568 N N . VAL A 1 212 ? -4.978 4.979 -26.184 1.00 90.44 212 VAL A N 1
ATOM 1569 C CA . VAL A 1 212 ? -4.219 6.024 -26.890 1.00 90.44 212 VAL A CA 1
ATOM 1570 C C . VAL A 1 212 ? -2.726 5.922 -26.582 1.00 90.44 212 VAL A C 1
ATOM 1572 O O . VAL A 1 212 ? -1.917 5.930 -27.507 1.00 90.44 212 VAL A O 1
ATOM 1575 N N . GLY A 1 213 ? -2.338 5.775 -25.313 1.00 86.19 213 GLY A N 1
ATOM 1576 C CA . GLY A 1 213 ? -0.921 5.646 -24.974 1.00 86.19 213 GLY A CA 1
ATOM 1577 C C . GLY A 1 213 ? -0.287 4.360 -25.524 1.00 86.19 213 GLY A C 1
ATOM 1578 O O . GLY A 1 213 ? 0.817 4.417 -26.066 1.00 86.19 213 GLY A O 1
ATOM 1579 N N . ILE A 1 214 ? -0.995 3.224 -25.487 1.00 88.00 214 ILE A N 1
ATOM 1580 C CA . ILE A 1 214 ? -0.512 1.964 -26.082 1.00 88.00 214 ILE A CA 1
ATOM 1581 C C . ILE A 1 214 ? -0.289 2.120 -27.593 1.00 88.00 214 ILE A C 1
ATOM 1583 O O . ILE A 1 214 ? 0.761 1.723 -28.098 1.00 88.00 214 ILE A O 1
ATOM 1587 N N . LEU A 1 215 ? -1.236 2.736 -28.310 1.00 91.50 215 LEU A N 1
ATOM 1588 C CA . LEU A 1 215 ? -1.120 2.984 -29.751 1.00 91.50 215 LEU A CA 1
ATOM 1589 C C . LEU A 1 215 ? 0.066 3.894 -30.088 1.00 91.50 215 LEU A C 1
ATOM 1591 O O . LEU A 1 215 ? 0.758 3.654 -31.074 1.00 91.50 215 LEU A O 1
ATOM 1595 N N . ILE A 1 216 ? 0.337 4.903 -29.259 1.00 90.44 216 ILE A N 1
ATOM 1596 C CA . ILE A 1 216 ? 1.495 5.790 -29.435 1.00 90.44 216 ILE A CA 1
ATOM 1597 C C . ILE A 1 216 ? 2.805 5.025 -29.232 1.00 90.44 216 ILE A C 1
ATOM 1599 O O . ILE A 1 216 ? 3.729 5.185 -30.027 1.00 90.44 216 ILE A O 1
ATOM 1603 N N . GLY A 1 217 ? 2.881 4.160 -28.217 1.00 86.81 217 GLY A N 1
ATOM 1604 C CA . GLY A 1 217 ? 4.044 3.299 -27.998 1.00 86.81 217 GLY A CA 1
ATOM 1605 C C . GLY A 1 217 ? 4.295 2.330 -29.159 1.00 86.81 217 GLY A C 1
ATOM 1606 O O . GLY A 1 217 ? 5.420 2.229 -29.650 1.00 86.81 217 GLY A O 1
ATOM 1607 N N . LEU A 1 218 ? 3.235 1.690 -29.666 1.00 88.81 218 LEU A N 1
ATOM 1608 C CA . LEU A 1 218 ? 3.279 0.838 -30.861 1.00 88.81 218 LEU A CA 1
ATOM 1609 C C . LEU A 1 218 ? 3.757 1.608 -32.096 1.00 88.81 218 LEU A C 1
ATOM 1611 O O . LEU A 1 218 ? 4.665 1.156 -32.791 1.00 88.81 218 LEU A O 1
ATOM 1615 N N . GLY A 1 219 ? 3.174 2.782 -32.352 1.00 90.31 219 GLY A N 1
ATOM 1616 C CA . GLY A 1 219 ? 3.548 3.635 -33.477 1.00 90.31 219 GLY A CA 1
ATOM 1617 C C . GLY A 1 219 ? 5.010 4.073 -33.410 1.00 90.31 219 GLY A C 1
ATOM 1618 O O . GLY A 1 219 ? 5.710 4.014 -34.417 1.00 90.31 219 GLY A O 1
ATOM 1619 N N . ALA A 1 220 ? 5.500 4.436 -32.221 1.00 87.62 220 ALA A N 1
ATOM 1620 C CA . ALA A 1 220 ? 6.899 4.799 -32.012 1.00 87.62 220 ALA A CA 1
ATOM 1621 C C . ALA A 1 220 ? 7.853 3.615 -32.250 1.00 87.62 220 ALA A C 1
ATOM 1623 O O . ALA A 1 220 ? 8.876 3.788 -32.908 1.00 87.62 220 ALA A O 1
ATOM 1624 N N . GLY A 1 221 ? 7.508 2.411 -31.780 1.00 85.38 221 GLY A N 1
ATOM 1625 C CA . GLY A 1 221 ? 8.294 1.200 -32.042 1.00 85.38 221 GLY A CA 1
ATOM 1626 C C . GLY A 1 221 ? 8.319 0.806 -33.520 1.00 85.38 221 GLY A C 1
ATOM 1627 O O . GLY A 1 221 ? 9.374 0.483 -34.060 1.00 85.38 221 GLY A O 1
ATOM 1628 N N . PHE A 1 222 ? 7.173 0.895 -34.201 1.00 87.94 222 PHE A N 1
ATOM 1629 C CA . PHE A 1 222 ? 7.079 0.656 -35.642 1.00 87.94 222 PHE A CA 1
ATOM 1630 C C . PHE A 1 222 ? 7.910 1.665 -36.443 1.00 87.94 222 PHE A C 1
ATOM 1632 O O . PHE A 1 222 ? 8.659 1.285 -37.340 1.00 87.94 222 PHE A O 1
ATOM 1639 N N . LEU A 1 223 ? 7.834 2.948 -36.083 1.00 89.00 223 LEU A N 1
ATOM 1640 C CA . LEU A 1 223 ? 8.618 3.999 -36.724 1.00 89.00 223 LEU A CA 1
ATOM 1641 C C . LEU A 1 223 ? 10.123 3.821 -36.469 1.00 89.00 223 LEU A C 1
ATOM 1643 O O . LEU A 1 223 ? 10.913 4.016 -37.386 1.00 89.00 223 LEU A O 1
ATOM 1647 N N . ALA A 1 224 ? 10.518 3.382 -35.268 1.00 85.75 224 ALA A N 1
ATOM 1648 C CA . ALA A 1 224 ? 11.908 3.045 -34.943 1.00 85.75 224 ALA A CA 1
ATOM 1649 C C . ALA A 1 224 ? 12.460 1.891 -35.771 1.00 85.75 224 ALA A C 1
ATOM 1651 O O . ALA A 1 224 ? 13.654 1.854 -36.045 1.00 85.75 224 ALA A O 1
ATOM 1652 N N . ARG A 1 225 ? 11.592 0.969 -36.183 1.00 84.62 225 ARG A N 1
ATOM 1653 C CA . ARG A 1 225 ? 11.962 -0.114 -37.087 1.00 84.62 225 ARG A CA 1
ATOM 1654 C C . ARG A 1 225 ? 12.093 0.354 -38.535 1.00 84.62 225 ARG A C 1
ATOM 1656 O O . ARG A 1 225 ? 12.996 -0.095 -39.225 1.00 84.62 225 ARG A O 1
ATOM 1663 N N . LEU A 1 226 ? 11.194 1.223 -39.003 1.00 88.25 226 LEU A N 1
ATOM 1664 C CA . LEU A 1 226 ? 11.246 1.748 -40.373 1.00 88.25 226 LEU A CA 1
ATOM 1665 C C . LEU A 1 226 ? 12.432 2.684 -40.601 1.00 88.25 226 LEU A C 1
ATOM 1667 O O . LEU A 1 226 ? 12.997 2.719 -41.691 1.00 88.25 226 LEU A O 1
ATOM 1671 N N . LEU A 1 227 ? 12.772 3.478 -39.590 1.00 86.69 227 LEU A N 1
ATOM 1672 C CA . LEU A 1 227 ? 13.867 4.425 -39.669 1.00 86.69 227 LEU A CA 1
ATOM 1673 C C . LEU A 1 227 ? 15.156 3.748 -39.201 1.00 86.69 227 LEU A C 1
ATOM 1675 O O . LEU A 1 227 ? 15.541 3.832 -38.035 1.00 86.69 227 LEU A O 1
ATOM 1679 N N . GLU A 1 228 ? 15.822 3.061 -40.124 1.00 79.31 228 GLU A N 1
ATOM 1680 C CA . GLU A 1 228 ? 17.132 2.476 -39.857 1.00 79.31 228 GLU A CA 1
ATOM 1681 C C . GLU A 1 228 ? 18.193 3.572 -39.646 1.00 79.31 228 GLU A C 1
ATOM 1683 O O . GLU A 1 228 ? 18.260 4.573 -40.365 1.00 79.31 228 GLU A O 1
ATOM 1688 N N . GLY A 1 229 ? 19.053 3.368 -38.647 1.00 85.38 229 GLY A N 1
ATOM 1689 C CA . GLY A 1 229 ? 20.208 4.221 -38.380 1.00 85.38 229 GLY A CA 1
ATOM 1690 C C . GLY A 1 229 ? 20.199 4.893 -37.008 1.00 85.38 229 GLY A C 1
ATOM 1691 O O . GLY A 1 229 ? 19.169 5.251 -36.441 1.00 85.38 229 GLY A O 1
ATOM 1692 N N . VAL A 1 230 ? 21.407 5.108 -36.484 1.00 86.62 230 VAL A N 1
ATOM 1693 C CA . VAL A 1 230 ? 21.659 5.667 -35.143 1.00 86.62 230 VAL A CA 1
ATOM 1694 C C . VAL A 1 230 ? 21.057 7.067 -34.962 1.00 86.62 230 VAL A C 1
ATOM 1696 O O . VAL A 1 230 ? 20.624 7.435 -33.873 1.00 86.62 230 VAL A O 1
ATOM 1699 N N . TRP A 1 231 ? 21.010 7.869 -36.028 1.00 90.44 231 TRP A N 1
ATOM 1700 C CA . TRP A 1 231 ? 20.427 9.211 -35.978 1.00 90.44 231 TRP A CA 1
ATOM 1701 C C . TRP A 1 231 ? 18.903 9.167 -35.797 1.00 90.44 231 TRP A C 1
ATOM 1703 O O . TRP A 1 231 ? 18.345 9.983 -35.064 1.00 90.44 231 TRP A O 1
ATOM 1713 N N . ALA A 1 232 ? 18.232 8.202 -36.427 1.00 89.50 232 ALA A N 1
ATOM 1714 C CA . ALA A 1 232 ? 16.789 8.078 -36.352 1.00 89.50 232 ALA A CA 1
ATOM 1715 C C . ALA A 1 232 ? 16.347 7.539 -34.991 1.00 89.50 232 ALA A C 1
ATOM 1717 O O . ALA A 1 232 ? 15.427 8.091 -34.390 1.00 89.50 232 ALA A O 1
ATOM 1718 N N . THR A 1 233 ? 17.042 6.533 -34.453 1.00 86.38 233 THR A N 1
ATOM 1719 C CA . THR A 1 233 ? 16.780 6.024 -33.097 1.00 86.38 233 THR A CA 1
ATOM 1720 C C . THR A 1 233 ? 17.019 7.101 -32.038 1.00 86.38 233 THR A C 1
ATOM 1722 O O . THR A 1 233 ? 16.214 7.251 -31.118 1.00 86.38 233 THR A O 1
ATOM 1725 N N . ALA A 1 234 ? 18.060 7.922 -32.203 1.00 91.69 234 ALA A N 1
ATOM 1726 C CA . ALA A 1 234 ? 18.309 9.079 -31.349 1.00 91.69 234 ALA A CA 1
ATOM 1727 C C . ALA A 1 234 ? 17.184 10.121 -31.419 1.00 91.69 234 ALA A C 1
ATOM 1729 O O . ALA A 1 234 ? 16.733 10.607 -30.382 1.00 91.69 234 ALA A O 1
ATOM 1730 N N . LEU A 1 235 ? 16.690 10.442 -32.617 1.00 93.12 235 LEU A N 1
ATOM 1731 C CA . LEU A 1 235 ? 15.599 11.400 -32.808 1.00 93.12 235 LEU A CA 1
ATOM 1732 C C . LEU A 1 235 ? 14.276 10.879 -32.223 1.00 93.12 235 LEU A C 1
ATOM 1734 O O . LEU A 1 235 ? 13.546 11.627 -31.570 1.00 93.12 235 LEU A O 1
ATOM 1738 N N . LEU A 1 236 ? 14.007 9.582 -32.383 1.00 90.69 236 LEU A N 1
ATOM 1739 C CA . LEU A 1 236 ? 12.849 8.906 -31.801 1.00 90.69 236 LEU A CA 1
ATOM 1740 C C . LEU A 1 236 ? 12.935 8.737 -30.285 1.00 90.69 236 LEU A C 1
ATOM 1742 O O . LEU A 1 236 ? 11.898 8.622 -29.646 1.00 90.69 236 LEU A O 1
ATOM 1746 N N . ALA A 1 237 ? 14.127 8.752 -29.689 1.00 90.81 237 ALA A N 1
ATOM 1747 C CA . ALA A 1 237 ? 14.270 8.859 -28.240 1.00 90.81 237 ALA A CA 1
ATOM 1748 C C . ALA A 1 237 ? 14.089 10.316 -27.768 1.00 90.81 237 ALA A C 1
ATOM 1750 O O . ALA A 1 237 ? 13.397 10.590 -26.786 1.00 90.81 237 ALA A O 1
ATOM 1751 N N . ALA A 1 238 ? 14.683 11.268 -28.492 1.00 94.44 238 ALA A N 1
ATOM 1752 C CA . ALA A 1 238 ? 14.709 12.681 -28.133 1.00 94.44 238 ALA A CA 1
ATOM 1753 C C . ALA A 1 238 ? 13.321 13.328 -28.129 1.00 94.44 238 ALA A C 1
ATOM 1755 O O . ALA A 1 238 ? 12.954 13.995 -27.160 1.00 94.44 238 ALA A O 1
ATOM 1756 N N . LEU A 1 239 ? 12.552 13.153 -29.211 1.00 94.81 239 LEU A N 1
ATOM 1757 C CA . LEU A 1 239 ? 11.283 13.859 -29.389 1.00 94.81 239 LEU A CA 1
ATOM 1758 C C . LEU A 1 239 ? 10.228 13.436 -28.357 1.00 94.81 239 LEU A C 1
ATOM 1760 O O . LEU A 1 239 ? 9.727 14.319 -27.660 1.00 94.81 239 LEU A O 1
ATOM 1764 N N . PRO A 1 240 ? 9.899 12.142 -28.173 1.00 93.50 240 PRO A N 1
ATOM 1765 C CA . PRO A 1 240 ? 8.877 11.734 -27.213 1.00 93.50 240 PRO A CA 1
ATOM 1766 C C . PRO A 1 240 ? 9.249 12.113 -25.783 1.00 93.50 240 PRO A C 1
ATOM 1768 O O . PRO A 1 240 ? 8.412 12.640 -25.051 1.00 93.50 240 PRO A O 1
ATOM 1771 N N . PHE A 1 241 ? 10.514 11.914 -25.398 1.00 93.69 241 PHE A N 1
ATOM 1772 C CA . PHE A 1 241 ? 10.978 12.267 -24.062 1.00 93.69 241 PHE A CA 1
ATOM 1773 C C . PHE A 1 241 ? 10.939 13.783 -23.832 1.00 93.69 241 PHE A C 1
ATOM 1775 O O . PHE A 1 241 ? 10.431 14.247 -22.810 1.00 93.69 241 PHE A O 1
ATOM 1782 N N . GLY A 1 242 ? 11.408 14.571 -24.802 1.00 95.19 242 GLY A N 1
ATOM 1783 C CA . GLY A 1 242 ? 11.380 16.027 -24.720 1.00 95.19 242 GLY A CA 1
ATOM 1784 C C . GLY A 1 242 ? 9.964 16.604 -24.693 1.00 95.19 242 GLY A C 1
ATOM 1785 O O . GLY A 1 242 ? 9.686 17.505 -23.900 1.00 95.19 242 GLY A O 1
ATOM 1786 N N . LEU A 1 243 ? 9.041 16.052 -25.489 1.00 95.81 243 LEU A N 1
ATOM 1787 C CA . LEU A 1 243 ? 7.620 16.412 -25.458 1.00 95.81 243 LEU A CA 1
ATOM 1788 C C . LEU A 1 243 ? 6.990 16.077 -24.100 1.00 95.81 243 LEU A C 1
ATOM 1790 O O . LEU A 1 243 ? 6.315 16.926 -23.516 1.00 95.81 243 LEU A O 1
ATOM 1794 N N . ALA A 1 244 ? 7.252 14.880 -23.566 1.00 94.00 244 ALA A N 1
ATOM 1795 C CA . ALA A 1 244 ? 6.749 14.452 -22.263 1.00 94.00 244 ALA A CA 1
ATOM 1796 C C . ALA A 1 244 ? 7.216 15.394 -21.140 1.00 94.00 244 ALA A C 1
ATOM 1798 O O . ALA A 1 244 ? 6.394 15.916 -20.385 1.00 94.00 244 ALA A O 1
ATOM 1799 N N . VAL A 1 245 ? 8.519 15.693 -21.078 1.00 94.06 245 VAL A N 1
ATOM 1800 C CA . VAL A 1 245 ? 9.088 16.626 -20.090 1.00 94.06 245 VAL A CA 1
ATOM 1801 C C . VAL A 1 245 ? 8.580 18.054 -20.300 1.00 94.06 245 VAL A C 1
ATOM 1803 O O . VAL A 1 245 ? 8.293 18.756 -19.327 1.00 94.06 245 VAL A O 1
ATOM 1806 N N . GLY A 1 246 ? 8.436 18.501 -21.549 1.00 94.62 246 GLY A N 1
ATOM 1807 C CA . GLY A 1 246 ? 7.926 19.832 -21.881 1.00 94.62 246 GLY A CA 1
ATOM 1808 C C . GLY A 1 246 ? 6.486 20.030 -21.414 1.00 94.62 246 GLY A C 1
ATOM 1809 O O . GLY A 1 246 ? 6.183 21.027 -20.757 1.00 94.62 246 GLY A O 1
ATOM 1810 N N . TRP A 1 247 ? 5.621 19.045 -21.672 1.00 94.69 247 TRP A N 1
ATOM 1811 C CA . TRP A 1 247 ? 4.233 19.057 -21.214 1.00 94.69 247 TRP A CA 1
ATOM 1812 C C . TRP A 1 247 ? 4.086 18.920 -19.709 1.00 94.69 247 TRP A C 1
ATOM 1814 O O . TRP A 1 247 ? 3.170 19.527 -19.154 1.00 94.69 247 TRP A O 1
ATOM 1824 N N . ARG A 1 248 ? 4.940 18.120 -19.064 1.00 91.88 248 ARG A N 1
ATOM 1825 C CA . ARG A 1 248 ? 4.885 17.917 -17.616 1.00 91.88 248 ARG A CA 1
ATOM 1826 C C . ARG A 1 248 ? 5.339 19.168 -16.869 1.00 91.88 248 ARG A C 1
ATOM 1828 O O . ARG A 1 248 ? 4.588 19.721 -16.079 1.00 91.88 248 ARG A O 1
ATOM 1835 N N . SER A 1 249 ? 6.515 19.686 -17.217 1.00 92.19 249 SER A N 1
ATOM 1836 C CA . SER A 1 249 ? 7.106 20.862 -16.564 1.00 92.19 249 SER A CA 1
ATOM 1837 C C . SER A 1 249 ? 6.459 22.200 -16.950 1.00 92.19 249 SER A C 1
ATOM 1839 O O . SER A 1 249 ? 6.909 23.241 -16.473 1.00 92.19 249 SER A O 1
ATOM 1841 N N . GLN A 1 250 ? 5.472 22.197 -17.859 1.00 93.12 250 GLN A N 1
ATOM 1842 C CA . GLN A 1 250 ? 4.886 23.396 -18.483 1.00 93.12 250 GLN A CA 1
ATOM 1843 C C . GLN A 1 250 ? 5.946 24.333 -19.094 1.00 93.12 250 GLN A C 1
ATOM 1845 O O . GLN A 1 250 ? 5.747 25.540 -19.228 1.00 93.12 250 GLN A O 1
ATOM 1850 N N . SER A 1 251 ? 7.111 23.784 -19.455 1.00 94.62 251 SER A N 1
ATOM 1851 C CA . SER A 1 251 ? 8.259 24.553 -19.921 1.00 94.62 251 SER A CA 1
ATOM 1852 C C . SER A 1 251 ? 8.943 23.848 -21.091 1.00 94.62 251 SER A C 1
ATOM 1854 O O . SER A 1 251 ? 9.805 22.981 -20.941 1.00 94.62 251 SER A O 1
ATOM 1856 N N . TRP A 1 252 ? 8.586 24.267 -22.306 1.00 95.81 252 TRP A N 1
ATOM 1857 C CA . TRP A 1 252 ? 9.140 23.710 -23.543 1.00 95.81 252 TRP A CA 1
ATOM 1858 C C . TRP A 1 252 ? 10.668 23.774 -23.605 1.00 95.81 252 TRP A C 1
ATOM 1860 O O . TRP A 1 252 ? 11.289 22.866 -24.142 1.00 95.81 252 TRP A O 1
ATOM 1870 N N . ARG A 1 253 ? 11.295 24.783 -22.981 1.00 95.75 253 ARG A N 1
ATOM 1871 C CA . ARG A 1 253 ? 12.762 24.883 -22.888 1.00 95.75 253 ARG A CA 1
ATOM 1872 C C . ARG A 1 253 ? 13.386 23.682 -22.171 1.00 95.75 253 ARG A C 1
ATOM 1874 O O . ARG A 1 253 ? 14.381 23.149 -22.650 1.00 95.75 253 ARG A O 1
ATOM 1881 N N . ARG A 1 254 ? 12.800 23.238 -21.049 1.00 92.62 254 ARG A N 1
ATOM 1882 C CA . ARG A 1 254 ? 13.280 22.045 -20.328 1.00 92.62 254 ARG A CA 1
ATOM 1883 C C . ARG A 1 254 ? 13.010 20.779 -21.129 1.00 92.62 254 ARG A C 1
ATOM 1885 O O . ARG A 1 254 ? 13.863 19.903 -21.152 1.00 92.62 254 ARG A O 1
ATOM 1892 N N . GLY A 1 255 ? 11.869 20.719 -21.817 1.00 94.31 255 GLY A N 1
ATOM 1893 C CA . GLY A 1 255 ? 11.541 19.628 -22.733 1.00 94.31 255 GLY A CA 1
ATOM 1894 C C . GLY A 1 255 ? 12.571 19.465 -23.851 1.00 94.31 255 GLY A C 1
ATOM 1895 O O . GLY A 1 255 ? 13.147 18.394 -24.004 1.00 94.31 255 GLY A O 1
ATOM 1896 N N . VAL A 1 256 ? 12.877 20.542 -24.579 1.00 96.31 256 VAL A N 1
ATOM 1897 C CA . VAL A 1 256 ? 13.884 20.535 -25.655 1.00 96.31 256 VAL A CA 1
ATOM 1898 C C . VAL A 1 256 ? 15.261 20.146 -25.123 1.00 96.31 256 VAL A C 1
ATOM 1900 O O . VAL A 1 256 ? 15.918 19.301 -25.722 1.00 96.31 256 VAL A O 1
ATOM 1903 N N . LEU A 1 257 ? 15.684 20.703 -23.982 1.00 95.31 257 LEU A N 1
ATOM 1904 C CA . LEU A 1 257 ? 16.965 20.351 -23.366 1.00 95.31 257 LEU A CA 1
ATOM 1905 C C . LEU A 1 257 ? 17.021 18.863 -22.982 1.00 95.31 257 LEU A C 1
ATOM 1907 O O . LEU A 1 257 ? 17.991 18.186 -23.304 1.00 95.31 257 LEU A O 1
ATOM 1911 N N . ALA A 1 258 ? 15.979 18.341 -22.332 1.00 93.00 258 ALA A N 1
ATOM 1912 C CA . ALA A 1 258 ? 15.906 16.938 -21.936 1.00 93.00 258 ALA A CA 1
ATOM 1913 C C . ALA A 1 258 ? 15.905 15.996 -23.149 1.00 93.00 258 ALA A C 1
ATOM 1915 O O . ALA A 1 258 ? 16.632 15.005 -23.158 1.00 93.00 258 ALA A O 1
ATOM 1916 N N . GLY A 1 259 ? 15.131 16.329 -24.186 1.00 94.44 259 GLY A N 1
ATOM 1917 C CA . GLY A 1 259 ? 15.103 15.581 -25.440 1.00 94.44 259 GLY A CA 1
ATOM 1918 C C . GLY A 1 259 ? 16.460 15.581 -26.138 1.00 94.44 259 GLY A C 1
ATOM 1919 O O . GLY A 1 259 ? 16.939 14.522 -26.530 1.00 94.44 259 GLY A O 1
ATOM 1920 N N . LEU A 1 260 ? 17.122 16.739 -26.225 1.00 95.62 260 LEU A N 1
ATOM 1921 C CA . LEU A 1 260 ? 18.454 16.853 -26.819 1.00 95.62 260 LEU A CA 1
ATOM 1922 C C . LEU A 1 260 ? 19.475 16.014 -26.050 1.00 95.62 260 LEU A C 1
ATOM 1924 O O . LEU A 1 260 ? 20.202 15.254 -26.674 1.00 95.62 260 LEU A O 1
ATOM 1928 N N . LEU A 1 261 ? 19.481 16.077 -24.715 1.00 91.94 261 LEU A N 1
ATOM 1929 C CA . LEU A 1 261 ? 20.378 15.266 -23.887 1.00 91.94 261 LEU A CA 1
ATOM 1930 C C . LEU A 1 261 ? 20.176 13.763 -24.129 1.00 91.94 261 LEU A C 1
ATOM 1932 O O . LEU A 1 261 ? 21.143 13.055 -24.409 1.00 91.94 261 LEU A O 1
ATOM 1936 N N . VAL A 1 262 ? 18.930 13.280 -24.090 1.00 91.50 262 VAL A N 1
ATOM 1937 C CA . VAL A 1 262 ? 18.611 11.864 -24.349 1.00 91.50 262 VAL A CA 1
ATOM 1938 C C . VAL A 1 262 ? 18.995 11.459 -25.772 1.00 91.50 262 VAL A C 1
ATOM 1940 O O . VAL A 1 262 ? 19.665 10.446 -25.956 1.00 91.50 262 VAL A O 1
ATOM 1943 N N . GLY A 1 263 ? 18.647 12.272 -26.772 1.00 93.25 263 GLY A N 1
ATOM 1944 C CA . GLY A 1 263 ? 19.012 12.035 -28.167 1.00 93.25 263 GLY A CA 1
ATOM 1945 C C . GLY A 1 263 ? 20.519 11.961 -28.372 1.00 93.25 263 GLY A C 1
ATOM 1946 O O . GLY A 1 263 ? 21.011 11.013 -28.975 1.00 93.25 263 GLY A O 1
ATOM 1947 N N . THR A 1 264 ? 21.268 12.917 -27.816 1.00 92.00 264 THR A N 1
ATOM 1948 C CA . THR A 1 264 ? 22.735 12.918 -27.903 1.00 92.00 264 THR A CA 1
ATOM 1949 C C . THR A 1 264 ? 23.350 11.702 -27.229 1.00 92.00 264 THR A C 1
ATOM 1951 O O . THR A 1 264 ? 24.284 11.125 -27.777 1.00 92.00 264 THR A O 1
ATOM 1954 N N . ALA A 1 265 ? 22.813 11.262 -26.087 1.00 89.06 265 ALA A N 1
ATOM 1955 C CA . ALA A 1 265 ? 23.309 10.080 -25.395 1.00 89.06 265 ALA A CA 1
ATOM 1956 C C . ALA A 1 265 ? 23.083 8.805 -26.224 1.00 89.06 265 ALA A C 1
ATOM 1958 O O . ALA A 1 265 ? 24.002 8.000 -26.367 1.00 89.06 265 ALA A O 1
ATOM 1959 N N . VAL A 1 266 ? 21.896 8.650 -26.823 1.00 89.81 266 VAL A N 1
ATOM 1960 C CA . VAL A 1 266 ? 21.580 7.517 -27.709 1.00 89.81 266 VAL A CA 1
ATOM 1961 C C . VAL A 1 266 ? 22.436 7.543 -28.976 1.00 89.81 266 VAL A C 1
ATOM 1963 O O . VAL A 1 266 ? 22.977 6.513 -29.375 1.00 89.81 266 VAL A O 1
ATOM 1966 N N . TRP A 1 267 ? 22.613 8.721 -29.577 1.00 93.00 267 TRP A N 1
ATOM 1967 C CA . TRP A 1 267 ? 23.425 8.888 -30.780 1.00 93.00 267 TRP A CA 1
ATOM 1968 C C . TRP A 1 267 ? 24.899 8.550 -30.537 1.00 93.00 267 TRP A C 1
ATOM 1970 O O . TRP A 1 267 ? 25.470 7.736 -31.262 1.00 93.00 267 TRP A O 1
ATOM 1980 N N . LEU A 1 268 ? 25.500 9.121 -29.486 1.00 89.38 268 LEU A N 1
ATOM 1981 C CA . LEU A 1 268 ? 26.893 8.850 -29.120 1.00 89.38 268 LEU A CA 1
ATOM 1982 C C . LEU A 1 268 ? 27.114 7.364 -28.845 1.00 89.38 268 LEU A C 1
ATOM 1984 O O . LEU A 1 268 ? 28.121 6.801 -29.267 1.00 89.38 268 LEU A O 1
ATOM 1988 N N . ALA A 1 269 ? 26.160 6.714 -28.183 1.00 87.31 269 ALA A N 1
ATOM 1989 C CA . ALA A 1 269 ? 26.269 5.302 -27.867 1.00 87.31 269 ALA A CA 1
ATOM 1990 C C . ALA A 1 269 ? 26.216 4.386 -29.092 1.00 87.31 269 ALA A C 1
ATOM 1992 O O . ALA A 1 269 ? 26.918 3.377 -29.122 1.00 87.31 269 ALA A O 1
ATOM 1993 N N . GLY A 1 270 ? 25.429 4.740 -30.111 1.00 86.00 270 GLY A N 1
ATOM 1994 C CA . GLY A 1 270 ? 25.392 3.985 -31.363 1.00 86.00 270 GLY A CA 1
ATOM 1995 C C . GLY A 1 270 ? 26.696 4.062 -32.164 1.00 86.00 270 GLY A C 1
ATOM 1996 O O . GLY A 1 270 ? 26.940 3.199 -33.001 1.00 86.00 270 GLY A O 1
ATOM 1997 N N . GLY A 1 271 ? 27.554 5.052 -31.891 1.00 86.94 271 GLY A N 1
ATOM 1998 C CA . GLY A 1 271 ? 28.892 5.160 -32.478 1.00 86.94 271 GLY A CA 1
ATOM 1999 C C . GLY A 1 271 ? 29.966 4.313 -31.784 1.00 86.94 271 GLY A C 1
ATOM 2000 O O . GLY A 1 271 ? 31.060 4.166 -32.327 1.00 86.94 271 GLY A O 1
ATOM 2001 N N . VAL A 1 272 ? 29.689 3.752 -30.599 1.00 88.62 272 VAL A N 1
ATOM 2002 C CA . VAL A 1 2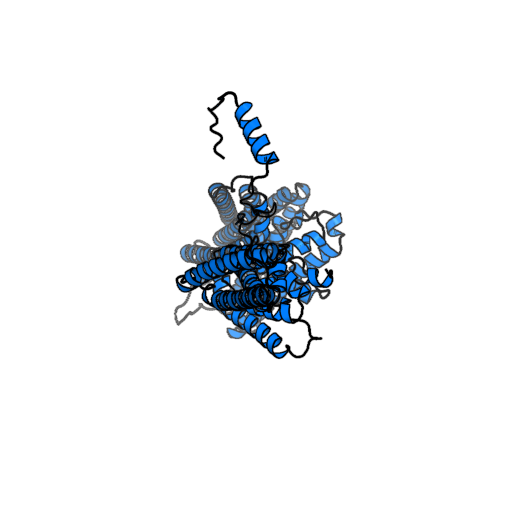72 ? 30.670 2.954 -29.847 1.00 88.62 272 VAL A CA 1
ATOM 2003 C C . VAL A 1 272 ? 30.581 1.475 -30.258 1.00 88.62 272 VAL A C 1
ATOM 2005 O O . VAL A 1 272 ? 29.495 0.893 -30.183 1.00 88.62 272 VAL A O 1
ATOM 2008 N N . PRO A 1 273 ? 31.697 0.826 -30.650 1.00 87.00 273 PRO A N 1
ATOM 2009 C CA . PRO A 1 273 ? 31.701 -0.589 -31.023 1.00 87.00 273 PRO A CA 1
ATOM 2010 C C . PRO A 1 273 ? 31.258 -1.505 -29.873 1.00 87.00 273 PRO A C 1
ATOM 2012 O O . PRO A 1 273 ? 31.868 -1.507 -28.801 1.00 87.00 273 PRO A O 1
ATOM 2015 N N . SER A 1 274 ? 30.252 -2.349 -30.123 1.00 81.88 274 SER A N 1
ATOM 2016 C CA . SER A 1 274 ? 29.684 -3.300 -29.149 1.00 81.88 274 SER A CA 1
ATOM 2017 C C . SER A 1 274 ? 30.663 -4.378 -28.675 1.00 81.88 274 SER A C 1
ATOM 2019 O O . SER A 1 274 ? 30.446 -4.986 -27.631 1.00 81.88 274 SER A O 1
ATOM 2021 N N . ALA A 1 275 ? 31.748 -4.610 -29.420 1.00 81.88 275 ALA A N 1
ATOM 2022 C CA . ALA A 1 275 ? 32.723 -5.667 -29.148 1.00 81.88 275 ALA A CA 1
ATOM 2023 C C . ALA A 1 275 ? 33.539 -5.453 -27.859 1.00 81.88 275 ALA A C 1
ATOM 2025 O O . ALA A 1 275 ? 34.189 -6.378 -27.378 1.00 81.88 275 ALA A O 1
ATOM 2026 N N . THR A 1 276 ? 33.526 -4.245 -27.290 1.00 83.25 276 THR A N 1
ATOM 2027 C CA . THR A 1 276 ? 34.212 -3.947 -26.025 1.00 83.25 276 THR A CA 1
ATOM 2028 C C . THR A 1 276 ? 33.228 -3.968 -24.858 1.00 83.25 276 THR A C 1
ATOM 2030 O O . THR A 1 276 ? 32.073 -3.580 -25.011 1.00 83.25 276 THR A O 1
ATOM 2033 N N . ALA A 1 277 ? 33.685 -4.343 -23.658 1.00 72.81 277 ALA A N 1
ATOM 2034 C CA . ALA A 1 277 ? 32.847 -4.303 -22.452 1.00 72.81 277 ALA A CA 1
ATOM 2035 C C . ALA A 1 277 ? 32.262 -2.899 -22.190 1.00 72.81 277 ALA A C 1
ATOM 2037 O O . ALA A 1 277 ? 31.102 -2.762 -21.805 1.00 72.81 277 ALA A O 1
ATOM 2038 N N . VAL A 1 278 ? 33.053 -1.853 -22.460 1.00 75.19 278 VAL A N 1
ATOM 2039 C CA . VAL A 1 278 ? 32.617 -0.452 -22.365 1.00 75.19 278 VAL A CA 1
ATOM 2040 C C . VAL A 1 278 ? 31.563 -0.135 -23.426 1.00 75.19 278 VAL A C 1
ATOM 2042 O O . VAL A 1 278 ? 30.544 0.466 -23.103 1.00 75.19 278 VAL A O 1
ATOM 2045 N N . GLY A 1 279 ? 31.761 -0.572 -24.671 1.00 77.00 279 GLY A N 1
ATOM 2046 C CA . GLY A 1 279 ? 30.787 -0.382 -25.743 1.00 77.00 279 GLY A CA 1
ATOM 2047 C C . GLY A 1 279 ? 29.462 -1.091 -25.488 1.00 77.00 279 GLY A C 1
ATOM 2048 O O . GLY A 1 279 ? 28.412 -0.481 -25.664 1.00 77.00 279 GLY A O 1
ATOM 2049 N N . GLY A 1 280 ? 29.493 -2.322 -24.974 1.00 76.06 280 GLY A N 1
ATOM 2050 C CA . GLY A 1 280 ? 28.290 -3.035 -24.541 1.00 76.06 280 GLY A CA 1
ATOM 2051 C C . GLY A 1 280 ? 27.532 -2.294 -23.433 1.00 76.06 280 GLY A C 1
ATOM 2052 O O . GLY A 1 280 ? 26.314 -2.141 -23.521 1.00 76.06 280 GLY A O 1
ATOM 2053 N N . LEU A 1 281 ? 28.240 -1.762 -22.427 1.00 73.00 281 LEU A N 1
ATOM 2054 C CA . LEU A 1 281 ? 27.632 -0.941 -21.374 1.00 73.00 281 LEU A CA 1
ATOM 2055 C C . LEU A 1 281 ? 26.989 0.328 -21.951 1.00 73.00 281 LEU A C 1
ATOM 2057 O O . LEU A 1 281 ? 25.847 0.644 -21.631 1.00 73.00 281 LEU A O 1
ATOM 2061 N N . VAL A 1 282 ? 27.706 1.050 -22.813 1.00 80.31 282 VAL A N 1
ATOM 2062 C CA . VAL A 1 282 ? 27.232 2.296 -23.427 1.00 80.31 282 VAL A CA 1
ATOM 2063 C C . VAL A 1 282 ? 25.994 2.053 -24.297 1.00 80.31 282 VAL A C 1
ATOM 2065 O O . VAL A 1 282 ? 2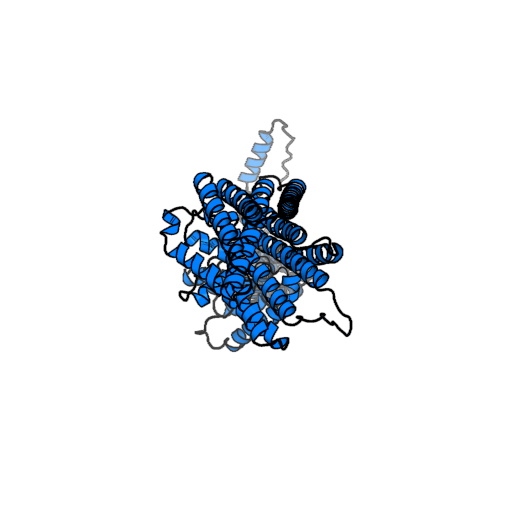5.011 2.787 -24.186 1.00 80.31 282 VAL A O 1
ATOM 2068 N N . GLN A 1 283 ? 25.989 0.990 -25.103 1.00 79.81 283 GLN A N 1
ATOM 2069 C CA . GLN A 1 283 ? 24.822 0.604 -25.895 1.00 79.81 283 GLN A CA 1
ATOM 2070 C C . GLN A 1 283 ? 23.641 0.181 -25.018 1.00 79.81 283 GLN A C 1
ATOM 2072 O O . GLN A 1 283 ? 22.507 0.555 -25.312 1.00 79.81 283 GLN A O 1
ATOM 2077 N N . ALA A 1 284 ? 23.885 -0.526 -23.909 1.00 78.62 284 ALA A N 1
ATOM 2078 C CA . ALA A 1 284 ? 22.839 -0.847 -22.944 1.00 78.62 284 ALA A CA 1
ATOM 2079 C C . ALA A 1 284 ? 22.229 0.427 -22.338 1.00 78.62 284 ALA A C 1
ATOM 2081 O O . ALA A 1 284 ? 21.010 0.558 -22.299 1.00 78.62 284 ALA A O 1
ATOM 2082 N N . LEU A 1 285 ? 23.047 1.406 -21.934 1.00 78.56 285 LEU A N 1
ATOM 2083 C CA . LEU A 1 285 ? 22.559 2.689 -21.413 1.00 78.56 285 LEU A CA 1
ATOM 2084 C C . LEU A 1 285 ? 21.691 3.436 -22.436 1.00 78.56 285 LEU A C 1
ATOM 2086 O O . LEU A 1 285 ? 20.635 3.959 -22.079 1.00 78.56 285 LEU A O 1
ATOM 2090 N N . ALA A 1 286 ? 22.095 3.454 -23.706 1.00 83.81 286 ALA A N 1
ATOM 2091 C CA . ALA A 1 286 ? 21.314 4.076 -24.771 1.00 83.81 286 ALA A CA 1
ATOM 2092 C C . ALA A 1 286 ? 20.021 3.333 -25.088 1.00 83.81 286 ALA A C 1
ATOM 2094 O O . ALA A 1 286 ? 18.980 3.967 -25.256 1.00 83.81 286 ALA A O 1
ATOM 2095 N N . PHE A 1 287 ? 20.056 2.002 -25.106 1.00 83.44 287 PHE A N 1
ATOM 2096 C CA . PHE A 1 287 ? 18.846 1.202 -25.223 1.00 83.44 287 PHE A CA 1
ATOM 2097 C C . PHE A 1 287 ? 17.871 1.541 -24.094 1.00 83.44 287 PHE A C 1
ATOM 2099 O O . PHE A 1 287 ? 16.695 1.784 -24.348 1.00 83.44 287 PHE A O 1
ATOM 2106 N N . VAL A 1 288 ? 18.354 1.664 -22.856 1.00 83.19 288 VAL A N 1
ATOM 2107 C CA . VAL A 1 288 ? 17.498 2.036 -21.726 1.00 83.19 288 VAL A CA 1
ATOM 2108 C C . VAL A 1 288 ? 16.964 3.466 -21.845 1.00 83.19 288 VAL A C 1
ATOM 2110 O O . VAL A 1 288 ? 15.796 3.702 -21.540 1.00 83.19 288 VAL A O 1
ATOM 2113 N N . ALA A 1 289 ? 17.766 4.414 -22.331 1.00 85.94 289 ALA A N 1
ATOM 2114 C CA . ALA A 1 289 ? 17.300 5.770 -22.620 1.00 85.94 289 ALA A CA 1
ATOM 2115 C C . ALA A 1 289 ? 16.189 5.780 -23.691 1.00 85.94 289 ALA A C 1
ATOM 2117 O O . ALA A 1 289 ? 15.216 6.528 -23.577 1.00 85.94 289 ALA A O 1
ATOM 2118 N N . PHE A 1 290 ? 16.281 4.894 -24.684 1.00 87.31 290 PHE A N 1
ATOM 2119 C CA . PHE A 1 290 ? 15.223 4.674 -25.665 1.00 87.31 290 PHE A CA 1
ATOM 2120 C C . PHE A 1 290 ? 13.960 4.059 -25.034 1.00 87.31 290 PHE A C 1
ATOM 2122 O O . PHE A 1 290 ? 12.867 4.586 -25.242 1.00 87.31 290 PHE A O 1
ATOM 2129 N N . VAL A 1 291 ? 14.082 3.028 -24.181 1.00 87.00 291 VAL A N 1
ATOM 2130 C CA . VAL A 1 291 ? 12.943 2.476 -23.406 1.00 87.00 291 VAL A CA 1
ATOM 2131 C C . VAL A 1 291 ? 12.243 3.569 -22.593 1.00 87.00 291 VAL A C 1
ATOM 2133 O O . VAL A 1 291 ? 11.016 3.671 -22.582 1.00 87.00 291 VAL A O 1
ATOM 2136 N N . ALA A 1 292 ? 13.031 4.399 -21.912 1.00 88.31 292 ALA A N 1
ATOM 2137 C CA . ALA A 1 292 ? 12.561 5.525 -21.120 1.00 88.31 292 ALA A CA 1
ATOM 2138 C C . ALA A 1 292 ? 11.760 6.535 -21.957 1.00 88.31 292 ALA A C 1
ATOM 2140 O O . ALA A 1 292 ? 10.696 6.986 -21.528 1.00 88.31 292 ALA A O 1
ATOM 2141 N N . ALA A 1 293 ? 12.235 6.856 -23.162 1.00 89.56 293 ALA A N 1
ATOM 2142 C CA . ALA A 1 293 ? 11.525 7.721 -24.097 1.00 89.56 293 ALA A CA 1
ATOM 2143 C C . ALA A 1 293 ? 10.191 7.116 -24.556 1.00 89.56 293 ALA A C 1
ATOM 2145 O O . ALA A 1 293 ? 9.171 7.811 -24.553 1.00 89.56 293 ALA A O 1
ATOM 2146 N N . LEU A 1 294 ? 10.185 5.817 -24.877 1.00 89.31 294 LEU A N 1
ATOM 2147 C CA . LEU A 1 294 ? 8.974 5.084 -25.251 1.00 89.31 294 LEU A CA 1
ATOM 2148 C C . LEU A 1 294 ? 7.949 5.004 -24.113 1.00 89.31 294 LEU A C 1
ATOM 2150 O O . LEU A 1 294 ? 6.758 4.918 -24.383 1.00 89.31 294 LEU A O 1
ATOM 2154 N N . PHE A 1 295 ? 8.383 5.045 -22.851 1.00 91.56 295 PHE A N 1
ATOM 2155 C CA . PHE A 1 295 ? 7.488 5.082 -21.692 1.00 91.56 295 PHE A CA 1
ATOM 2156 C C . PHE A 1 295 ? 6.910 6.483 -21.445 1.00 91.56 295 PHE A C 1
ATOM 2158 O O . PHE A 1 295 ? 5.714 6.633 -21.187 1.00 91.56 295 PHE A O 1
ATOM 2165 N N . ALA A 1 296 ? 7.756 7.516 -21.509 1.00 93.06 296 ALA A N 1
ATOM 2166 C CA . ALA A 1 296 ? 7.441 8.859 -21.026 1.00 93.06 296 ALA A CA 1
ATOM 2167 C C . ALA A 1 296 ? 6.254 9.513 -21.750 1.00 93.06 296 ALA A C 1
ATOM 2169 O O . ALA A 1 296 ? 5.363 10.067 -21.104 1.00 93.06 296 ALA A O 1
ATOM 2170 N N . LEU A 1 297 ? 6.223 9.448 -23.083 1.00 93.62 297 LEU A N 1
ATOM 2171 C CA . LEU A 1 297 ? 5.182 10.109 -23.871 1.00 93.62 297 LEU A CA 1
ATOM 2172 C C . LEU A 1 297 ? 3.801 9.443 -23.694 1.00 93.62 297 LEU A C 1
ATOM 2174 O O . LEU A 1 297 ? 2.867 10.157 -23.314 1.00 93.62 297 LEU A O 1
ATOM 2178 N N . PRO A 1 298 ? 3.645 8.112 -23.878 1.00 94.06 298 PRO A N 1
ATOM 2179 C CA . PRO A 1 298 ? 2.397 7.420 -23.562 1.00 94.06 298 PRO A CA 1
ATOM 2180 C C . PRO A 1 298 ? 1.908 7.662 -22.136 1.00 94.06 298 PRO A C 1
ATOM 2182 O O . PRO A 1 298 ? 0.713 7.883 -21.940 1.00 94.06 298 PRO A O 1
ATOM 2185 N N . TYR A 1 299 ? 2.824 7.673 -21.158 1.00 93.56 299 TYR A N 1
ATOM 2186 C CA . TYR A 1 299 ? 2.486 7.942 -19.765 1.00 93.56 299 TYR A CA 1
ATOM 2187 C C . TYR A 1 299 ? 1.826 9.317 -19.606 1.00 93.56 299 TYR A C 1
ATOM 2189 O O . TYR A 1 299 ? 0.712 9.400 -19.094 1.00 93.56 299 TYR A O 1
ATOM 2197 N N . VAL A 1 300 ? 2.478 10.393 -20.066 1.00 94.00 300 VAL A N 1
ATOM 2198 C CA . VAL A 1 300 ? 1.998 11.773 -19.849 1.00 94.00 300 VAL A CA 1
ATOM 2199 C C . VAL A 1 300 ? 0.666 12.022 -20.559 1.00 94.00 300 VAL A C 1
ATOM 2201 O O . VAL A 1 300 ? -0.212 12.705 -20.028 1.00 94.00 300 VAL A O 1
ATOM 2204 N N . LEU A 1 301 ? 0.484 11.457 -21.754 1.00 93.81 301 LEU A N 1
ATOM 2205 C CA . LEU A 1 301 ? -0.770 11.563 -22.500 1.00 93.81 301 LEU A CA 1
ATOM 2206 C C . LEU A 1 301 ? -1.913 10.830 -21.801 1.00 93.81 301 LEU A C 1
ATOM 2208 O O . LEU A 1 301 ? -2.971 11.419 -21.573 1.00 93.81 301 LEU A O 1
ATOM 2212 N N . ALA A 1 302 ? -1.697 9.571 -21.423 1.00 92.31 302 ALA A N 1
ATOM 2213 C CA . ALA A 1 302 ? -2.711 8.792 -20.729 1.00 92.31 302 ALA A CA 1
ATOM 2214 C C . ALA A 1 302 ? -3.013 9.362 -19.339 1.00 92.31 302 ALA A C 1
ATOM 2216 O O . ALA A 1 302 ? -4.170 9.372 -18.936 1.00 92.31 302 ALA A O 1
ATOM 2217 N N . GLU A 1 303 ? -2.025 9.921 -18.640 1.00 91.81 303 GLU A N 1
ATOM 2218 C CA . GLU A 1 303 ? -2.236 10.608 -17.368 1.00 91.81 303 GLU A CA 1
ATOM 2219 C C . GLU A 1 303 ? -3.151 11.828 -17.511 1.00 91.81 303 GLU A C 1
ATOM 2221 O O . GLU A 1 303 ? -4.104 11.968 -16.746 1.00 91.81 303 GLU A O 1
ATOM 2226 N N . LYS A 1 304 ? -2.925 12.685 -18.516 1.00 91.06 304 LYS A N 1
ATOM 2227 C CA . LYS A 1 304 ? -3.799 13.845 -18.766 1.00 91.06 304 LYS A CA 1
ATOM 2228 C C . LYS A 1 304 ? -5.226 13.433 -19.122 1.00 91.06 304 LYS A C 1
ATOM 2230 O O . LYS A 1 304 ? -6.185 14.124 -18.770 1.00 91.06 304 LYS A O 1
ATOM 2235 N N . ILE A 1 305 ? -5.376 12.315 -19.827 1.00 90.06 305 ILE A N 1
ATOM 2236 C CA . ILE A 1 305 ? -6.689 11.812 -20.219 1.00 90.06 305 ILE A CA 1
ATOM 2237 C C . ILE A 1 305 ? -7.373 11.139 -19.032 1.00 90.06 305 ILE A C 1
ATOM 2239 O O . ILE A 1 305 ? -8.533 11.422 -18.796 1.00 90.06 305 ILE A O 1
ATOM 2243 N N . ALA A 1 306 ? -6.698 10.281 -18.281 1.00 87.81 306 ALA A N 1
ATOM 2244 C CA . ALA A 1 306 ? -7.339 9.272 -17.441 1.00 87.81 306 ALA A CA 1
ATOM 2245 C C . ALA A 1 306 ? -6.802 9.179 -16.002 1.00 87.81 306 ALA A C 1
ATOM 2247 O O . ALA A 1 306 ? -7.328 8.396 -15.210 1.00 87.81 306 ALA A O 1
ATOM 2248 N N . GLY A 1 307 ? -5.793 9.974 -15.649 1.00 88.25 307 GLY A N 1
ATOM 2249 C CA . GLY A 1 307 ? -5.147 9.965 -14.338 1.00 88.25 307 GLY A CA 1
ATOM 2250 C C . GLY A 1 307 ? -3.871 9.119 -14.275 1.00 88.25 307 GLY A C 1
ATOM 2251 O O . GLY A 1 307 ? -3.526 8.368 -15.187 1.00 88.25 307 GLY A O 1
ATOM 2252 N N . THR A 1 308 ? -3.153 9.248 -13.161 1.00 87.31 308 THR A N 1
ATOM 2253 C CA . THR A 1 308 ? -1.790 8.723 -12.942 1.00 87.31 308 THR A CA 1
ATOM 2254 C C . THR A 1 308 ? -1.645 7.222 -13.187 1.00 87.31 308 THR A C 1
ATOM 2256 O O . THR A 1 308 ? -0.682 6.785 -13.814 1.00 87.31 308 THR A O 1
ATOM 2259 N N . TRP A 1 309 ? -2.605 6.413 -12.741 1.00 84.69 309 TRP A N 1
ATOM 2260 C CA . TRP A 1 309 ? -2.548 4.960 -12.920 1.00 84.69 309 TRP A CA 1
ATOM 2261 C C . TRP A 1 309 ? -2.737 4.542 -14.386 1.00 84.69 309 TRP A C 1
ATOM 2263 O O . TRP A 1 309 ? -2.092 3.594 -14.835 1.00 84.69 309 TRP A O 1
ATOM 2273 N N . ALA A 1 310 ? -3.568 5.262 -15.149 1.00 88.75 310 ALA A N 1
ATOM 2274 C CA . ALA A 1 310 ? -3.738 5.023 -16.578 1.00 88.75 310 ALA A CA 1
ATOM 2275 C C . ALA A 1 310 ? -2.466 5.417 -17.333 1.00 88.75 310 ALA A C 1
ATOM 2277 O O . ALA A 1 310 ? -2.040 4.687 -18.224 1.00 88.75 310 ALA A O 1
ATOM 2278 N N . GLY A 1 311 ? -1.806 6.499 -16.899 1.00 89.00 311 GLY A N 1
ATOM 2279 C CA . GLY A 1 311 ? -0.437 6.838 -17.290 1.00 89.00 311 GLY A CA 1
ATOM 2280 C C . GLY A 1 311 ? 0.532 5.676 -17.082 1.00 89.00 311 GLY A C 1
ATOM 2281 O O . GLY A 1 311 ? 1.217 5.266 -18.016 1.00 89.00 311 GLY A O 1
ATOM 2282 N N . GLY A 1 312 ? 0.554 5.089 -15.881 1.00 87.81 312 GLY A N 1
ATOM 2283 C CA . GLY A 1 312 ? 1.420 3.952 -15.547 1.00 87.81 312 GLY A CA 1
ATOM 2284 C C . GLY A 1 312 ? 1.213 2.733 -16.455 1.00 87.81 312 GLY A C 1
ATOM 2285 O O . GLY A 1 312 ? 2.183 2.178 -16.979 1.00 87.81 312 GLY A O 1
ATOM 2286 N N . LEU A 1 313 ? -0.045 2.344 -16.688 1.00 87.44 313 LEU A N 1
ATOM 2287 C CA . LEU A 1 313 ? -0.395 1.237 -17.588 1.00 87.44 313 LEU A CA 1
ATOM 2288 C C . LEU A 1 313 ? -0.052 1.549 -19.047 1.00 87.44 313 LEU A C 1
ATOM 2290 O O . LEU A 1 313 ? 0.558 0.730 -19.725 1.00 87.44 313 LEU A O 1
ATOM 2294 N N . ALA A 1 314 ? -0.403 2.736 -19.535 1.00 91.25 314 ALA A N 1
ATOM 2295 C CA . ALA A 1 314 ? -0.158 3.099 -20.924 1.00 91.25 314 ALA A CA 1
ATOM 2296 C C . ALA A 1 314 ? 1.337 3.272 -21.223 1.00 91.25 314 ALA A C 1
ATOM 2298 O O . ALA A 1 314 ? 1.801 2.847 -22.275 1.00 91.25 314 ALA A O 1
ATOM 2299 N N . GLY A 1 315 ? 2.095 3.845 -20.285 1.00 88.81 315 GLY A N 1
ATOM 2300 C CA . GLY A 1 315 ? 3.550 3.968 -20.356 1.00 88.81 315 GLY A CA 1
ATOM 2301 C C . GLY A 1 315 ? 4.238 2.614 -20.451 1.00 88.81 315 GLY A C 1
ATOM 2302 O O . GLY A 1 315 ? 5.052 2.396 -21.342 1.00 88.81 315 GLY A O 1
ATOM 2303 N N . SER A 1 316 ? 3.900 1.694 -19.547 1.00 88.62 316 SER A N 1
ATOM 2304 C CA . SER A 1 316 ? 4.524 0.365 -19.467 1.00 88.62 316 SER A CA 1
ATOM 2305 C C . SER A 1 316 ? 4.150 -0.542 -20.639 1.00 88.62 316 SER A C 1
ATOM 2307 O O . SER A 1 316 ? 5.023 -1.179 -21.223 1.00 88.62 316 SER A O 1
ATOM 2309 N N . LEU A 1 317 ? 2.871 -0.583 -21.016 1.00 87.69 317 LEU A N 1
ATOM 2310 C CA . LEU A 1 317 ? 2.398 -1.400 -22.133 1.00 87.69 317 LEU A CA 1
ATOM 2311 C C . LEU A 1 317 ? 2.765 -0.797 -23.480 1.00 87.69 317 LEU A C 1
ATOM 2313 O O . LEU A 1 317 ? 3.166 -1.529 -24.380 1.00 87.69 317 LEU A O 1
ATOM 2317 N N . GLY A 1 318 ? 2.682 0.527 -23.612 1.00 87.81 318 GLY A N 1
ATOM 2318 C CA . GLY A 1 318 ? 3.132 1.238 -24.801 1.00 87.81 318 GLY A CA 1
ATOM 2319 C C . GLY A 1 318 ? 4.626 1.039 -25.043 1.00 87.81 318 GLY A C 1
ATOM 2320 O O . GLY A 1 318 ? 5.012 0.692 -26.159 1.00 87.81 318 GLY A O 1
ATOM 2321 N N . SER A 1 319 ? 5.465 1.175 -24.009 1.00 88.88 319 SER A N 1
ATOM 2322 C CA . SER A 1 319 ? 6.904 0.936 -24.153 1.00 88.88 319 SER A CA 1
ATOM 2323 C C . SER A 1 319 ? 7.226 -0.533 -24.409 1.00 88.88 319 SER A C 1
ATOM 2325 O O . SER A 1 319 ? 8.026 -0.820 -25.293 1.00 88.88 319 SER A O 1
ATOM 2327 N N . GLY A 1 320 ? 6.567 -1.469 -23.720 1.00 86.19 320 GLY A N 1
ATOM 2328 C CA . GLY A 1 320 ? 6.722 -2.905 -23.961 1.00 86.19 320 GLY A CA 1
ATOM 2329 C C . GLY A 1 320 ? 6.366 -3.309 -25.388 1.00 86.19 320 GLY A C 1
ATOM 2330 O O . GLY A 1 320 ? 7.136 -4.003 -26.047 1.00 86.19 320 GLY A O 1
ATOM 2331 N N . ALA A 1 321 ? 5.230 -2.827 -25.891 1.00 86.44 321 ALA A N 1
ATOM 2332 C CA . ALA A 1 321 ? 4.770 -3.104 -27.245 1.00 86.44 321 ALA A CA 1
ATOM 2333 C C . ALA A 1 321 ? 5.661 -2.442 -28.307 1.00 86.44 321 ALA A C 1
ATOM 2335 O O . ALA A 1 321 ? 5.999 -3.072 -29.309 1.00 86.44 321 ALA A O 1
ATOM 2336 N N . GLY A 1 322 ? 6.103 -1.204 -28.063 1.00 86.25 322 GLY A N 1
ATOM 2337 C CA . GLY A 1 322 ? 7.060 -0.514 -28.923 1.00 86.25 322 GLY A CA 1
ATOM 2338 C C . GLY A 1 322 ? 8.410 -1.234 -28.989 1.00 86.25 322 GLY A C 1
ATOM 2339 O O . GLY A 1 322 ? 8.939 -1.456 -30.077 1.00 86.25 322 GLY A O 1
ATOM 2340 N N . LEU A 1 323 ? 8.937 -1.674 -27.843 1.00 85.00 323 LEU A N 1
ATOM 2341 C CA . LEU A 1 323 ? 10.177 -2.450 -27.779 1.00 85.00 323 LEU A CA 1
ATOM 2342 C C . LEU A 1 323 ? 10.053 -3.810 -28.440 1.00 85.00 323 LEU A C 1
ATOM 2344 O O . LEU A 1 323 ? 10.987 -4.242 -29.105 1.00 85.00 323 LEU A O 1
ATOM 2348 N N . PHE A 1 324 ? 8.917 -4.480 -28.274 1.00 84.50 324 PHE A N 1
ATOM 2349 C CA . PHE A 1 324 ? 8.665 -5.746 -28.940 1.00 84.50 324 PHE A CA 1
ATOM 2350 C C . PHE A 1 324 ? 8.701 -5.584 -30.467 1.00 84.50 324 PHE A C 1
ATOM 2352 O O . PHE A 1 324 ? 9.384 -6.354 -31.142 1.00 84.50 324 PHE A O 1
ATOM 2359 N N . LEU A 1 325 ? 8.043 -4.555 -31.015 1.00 84.44 325 LEU A N 1
ATOM 2360 C CA . LEU A 1 325 ? 8.083 -4.270 -32.455 1.00 84.44 325 LEU A CA 1
ATOM 2361 C C . LEU A 1 325 ? 9.480 -3.892 -32.953 1.00 84.44 325 LEU A C 1
ATOM 2363 O O . LEU A 1 325 ? 9.839 -4.260 -34.071 1.00 84.44 325 LEU A O 1
ATOM 2367 N N . PHE A 1 326 ? 10.251 -3.177 -32.132 1.00 81.94 326 PHE A N 1
ATOM 2368 C CA . PHE A 1 326 ? 11.627 -2.801 -32.440 1.00 81.94 326 PHE A CA 1
ATOM 2369 C C . PHE A 1 326 ? 12.577 -4.009 -32.425 1.00 81.94 326 PHE A C 1
ATOM 2371 O O . PHE A 1 326 ? 13.377 -4.179 -33.338 1.00 81.94 326 PHE A O 1
ATOM 2378 N N . ALA A 1 327 ? 12.489 -4.859 -31.401 1.00 78.06 327 ALA A N 1
ATOM 2379 C CA . ALA A 1 327 ? 13.430 -5.954 -31.174 1.00 78.06 327 ALA A CA 1
ATOM 2380 C C . ALA A 1 327 ? 13.127 -7.212 -32.002 1.00 78.06 327 ALA A C 1
ATOM 2382 O O . ALA A 1 327 ? 13.989 -8.081 -32.125 1.00 78.06 327 ALA A O 1
ATOM 2383 N N . THR A 1 328 ? 11.911 -7.351 -32.539 1.00 77.00 328 THR A N 1
ATOM 2384 C CA . THR A 1 328 ? 11.498 -8.572 -33.238 1.00 77.00 328 THR A CA 1
ATOM 2385 C C . THR A 1 328 ? 11.245 -8.332 -34.725 1.00 77.00 328 THR A C 1
ATOM 2387 O O . THR A 1 328 ? 10.376 -7.561 -35.127 1.00 77.00 328 THR A O 1
ATOM 2390 N N . ASN A 1 329 ? 11.952 -9.078 -35.578 1.00 69.62 329 ASN A N 1
ATOM 2391 C CA . ASN A 1 329 ? 11.813 -9.010 -37.039 1.00 69.62 329 ASN A CA 1
ATOM 2392 C C . ASN A 1 329 ? 10.575 -9.757 -37.583 1.00 69.62 329 ASN A C 1
ATOM 2394 O O . ASN A 1 329 ? 10.566 -10.180 -38.733 1.00 69.62 329 ASN A O 1
ATOM 2398 N N . GLY A 1 330 ? 9.503 -9.870 -36.790 1.00 62.59 330 GLY A N 1
ATOM 2399 C CA . GLY A 1 330 ? 8.321 -10.691 -37.103 1.00 62.59 330 GLY A CA 1
ATOM 2400 C C . GLY A 1 330 ? 8.224 -11.977 -36.276 1.00 62.59 330 GLY A C 1
ATOM 2401 O O . GLY A 1 330 ? 7.667 -12.966 -36.743 1.00 62.59 330 GLY A O 1
ATOM 2402 N N . ALA A 1 331 ? 8.789 -11.977 -35.062 1.00 62.12 331 ALA A N 1
ATOM 2403 C CA . ALA A 1 331 ? 8.700 -13.104 -34.136 1.00 62.12 331 ALA A CA 1
ATOM 2404 C C . ALA A 1 331 ? 7.248 -13.396 -33.722 1.00 62.12 331 ALA A C 1
ATOM 2406 O O . ALA A 1 331 ? 6.343 -12.583 -33.920 1.00 62.12 331 ALA A O 1
ATOM 2407 N N . ALA A 1 332 ? 7.040 -14.558 -33.098 1.00 71.81 332 ALA A N 1
ATOM 2408 C CA . ALA A 1 332 ? 5.744 -14.990 -32.597 1.00 71.81 332 ALA A CA 1
ATOM 2409 C C . ALA A 1 332 ? 5.120 -13.926 -31.667 1.00 71.81 332 ALA A C 1
ATOM 2411 O O . ALA A 1 332 ? 5.504 -13.769 -30.509 1.00 71.81 332 ALA A O 1
ATOM 2412 N N . TYR A 1 333 ? 4.116 -13.207 -32.175 1.00 79.75 333 TYR A N 1
ATOM 2413 C CA . TYR A 1 333 ? 3.317 -12.241 -31.410 1.00 79.75 333 TYR A CA 1
ATOM 2414 C C . TYR A 1 333 ? 2.567 -12.905 -30.245 1.00 79.75 333 TYR A C 1
ATOM 2416 O O . TYR A 1 333 ? 2.286 -12.261 -29.234 1.00 79.75 333 TYR A O 1
ATOM 2424 N N . GLY A 1 334 ? 2.263 -14.202 -30.380 1.00 83.81 334 GLY A N 1
ATOM 2425 C CA . GLY A 1 334 ? 1.516 -14.993 -29.401 1.00 83.81 334 GLY A CA 1
ATOM 2426 C C . GLY A 1 334 ? 2.120 -14.943 -27.992 1.00 83.81 334 GLY A C 1
ATOM 2427 O O . GLY A 1 334 ? 1.426 -14.498 -27.076 1.00 83.81 334 GLY A O 1
ATOM 2428 N N . PRO A 1 335 ? 3.391 -15.343 -27.795 1.00 83.69 335 PRO A N 1
ATOM 2429 C CA . PRO A 1 335 ? 4.072 -15.242 -26.506 1.00 83.69 335 PRO A CA 1
ATOM 2430 C C . PRO A 1 335 ? 4.069 -13.833 -25.906 1.00 83.69 335 PRO A C 1
ATOM 2432 O O . PRO A 1 335 ? 3.654 -13.678 -24.761 1.00 83.69 335 PRO A O 1
ATOM 2435 N N . PHE A 1 336 ? 4.448 -12.796 -26.662 1.00 82.00 336 PHE A N 1
ATOM 2436 C CA . PHE A 1 336 ? 4.456 -11.422 -26.142 1.00 82.00 336 PHE A CA 1
ATOM 2437 C C . PHE A 1 336 ? 3.079 -10.994 -25.624 1.00 82.00 336 PHE A C 1
ATOM 2439 O O . PHE A 1 336 ? 2.972 -10.515 -24.496 1.00 82.00 336 PHE A O 1
ATOM 2446 N N . LEU A 1 337 ? 2.020 -11.218 -26.409 1.00 83.12 337 LEU A N 1
ATOM 2447 C CA . LEU A 1 337 ? 0.656 -10.884 -25.998 1.00 83.12 337 LEU A CA 1
ATOM 2448 C C . LEU A 1 337 ? 0.209 -11.718 -24.794 1.00 83.12 337 LEU A C 1
ATOM 2450 O O . LEU A 1 337 ? -0.372 -11.173 -23.862 1.00 83.12 337 LEU A O 1
ATOM 2454 N N . SER A 1 338 ? 0.512 -13.016 -24.778 1.00 85.81 338 SER A N 1
ATOM 2455 C CA . SER A 1 338 ? 0.099 -13.922 -23.701 1.00 85.81 338 SER A CA 1
ATOM 2456 C C . SER A 1 338 ? 0.779 -13.573 -22.377 1.00 85.81 338 SER A C 1
ATOM 2458 O O . SER A 1 338 ? 0.105 -13.416 -21.362 1.00 85.81 338 SER A O 1
ATOM 2460 N N . PHE A 1 339 ? 2.103 -13.388 -22.384 1.00 82.69 339 PHE A N 1
ATOM 2461 C CA . PHE A 1 339 ? 2.868 -13.010 -21.193 1.00 82.69 339 PHE A CA 1
ATOM 2462 C C . PHE A 1 339 ? 2.636 -11.553 -20.788 1.00 82.69 339 PHE A C 1
ATOM 2464 O O . PHE A 1 339 ? 2.616 -11.257 -19.595 1.00 82.69 339 PHE A O 1
ATOM 2471 N N . GLY A 1 340 ? 2.391 -10.661 -21.751 1.00 81.94 340 GLY A N 1
ATOM 2472 C CA . GLY A 1 340 ? 1.942 -9.290 -21.509 1.00 81.94 340 GLY A CA 1
ATOM 2473 C C . GLY A 1 340 ? 0.615 -9.253 -20.768 1.00 81.94 340 GLY A C 1
ATOM 2474 O O . GLY A 1 340 ? 0.535 -8.697 -19.675 1.00 81.94 340 GLY A O 1
ATOM 2475 N N . LEU A 1 341 ? -0.408 -9.916 -21.309 1.00 83.19 341 LEU A N 1
ATOM 2476 C CA . LEU A 1 341 ? -1.717 -10.040 -20.668 1.00 83.19 341 LEU A CA 1
ATOM 2477 C C . LEU A 1 341 ? -1.612 -10.725 -19.305 1.00 83.19 341 LEU A C 1
ATOM 2479 O O . LEU A 1 341 ? -2.198 -10.233 -18.344 1.00 83.19 341 LEU A O 1
ATOM 2483 N N . ALA A 1 342 ? -0.832 -11.802 -19.185 1.00 86.19 342 ALA A N 1
ATOM 2484 C CA . ALA A 1 342 ? -0.601 -12.466 -17.907 1.00 86.19 342 ALA A CA 1
ATOM 2485 C C . ALA A 1 342 ? 0.057 -11.526 -16.884 1.00 86.19 342 ALA A C 1
ATOM 2487 O O . ALA A 1 342 ? -0.396 -11.465 -15.745 1.00 86.19 342 ALA A O 1
ATOM 2488 N N . GLY A 1 343 ? 1.069 -10.749 -17.283 1.00 82.38 343 GLY A N 1
ATOM 2489 C CA . GLY A 1 343 ? 1.722 -9.764 -16.422 1.00 82.38 343 GLY A CA 1
ATOM 2490 C C . GLY A 1 343 ? 0.767 -8.654 -15.972 1.00 82.38 343 GLY A C 1
ATOM 2491 O O . GLY A 1 343 ? 0.724 -8.334 -14.782 1.00 82.38 343 GLY A O 1
ATOM 2492 N N . ILE A 1 344 ? -0.047 -8.120 -16.894 1.00 83.31 344 ILE A N 1
ATOM 2493 C CA . ILE A 1 344 ? -1.088 -7.124 -16.587 1.00 83.31 344 ILE A CA 1
ATOM 2494 C C . ILE A 1 344 ? -2.076 -7.708 -15.584 1.00 83.31 344 ILE A C 1
ATOM 2496 O O . ILE A 1 344 ? -2.324 -7.104 -14.544 1.00 83.31 344 ILE A O 1
ATOM 2500 N N . LEU A 1 345 ? -2.636 -8.883 -15.881 1.00 85.56 345 LEU A N 1
ATOM 2501 C CA . LEU A 1 345 ? -3.610 -9.546 -15.020 1.00 85.56 345 LEU A CA 1
ATOM 2502 C C . LEU A 1 345 ? -3.017 -9.808 -13.638 1.00 85.56 345 LEU A C 1
ATOM 2504 O O . LEU A 1 345 ? -3.667 -9.510 -12.638 1.00 85.56 345 LEU A O 1
ATOM 2508 N N . LEU A 1 346 ? -1.775 -10.289 -13.560 1.00 83.94 346 LEU A N 1
ATOM 2509 C CA . LEU A 1 346 ? -1.089 -10.560 -12.299 1.00 83.94 346 LEU A CA 1
ATOM 2510 C C . LEU A 1 346 ? -0.942 -9.287 -11.461 1.00 83.94 346 LEU A C 1
ATOM 2512 O O . LEU A 1 346 ? -1.257 -9.305 -10.270 1.00 83.94 346 LEU A O 1
ATOM 2516 N N . GLY A 1 347 ? -0.524 -8.171 -12.065 1.00 81.19 347 GLY A N 1
ATOM 2517 C CA . GLY A 1 347 ? -0.367 -6.918 -11.332 1.00 81.19 347 GLY A CA 1
ATOM 2518 C C . GLY A 1 347 ? -1.691 -6.196 -11.025 1.00 81.19 347 GLY A C 1
ATOM 2519 O O . GLY A 1 347 ? -1.841 -5.670 -9.925 1.00 81.19 347 GLY A O 1
ATOM 2520 N N . LEU A 1 348 ? -2.702 -6.246 -11.904 1.00 81.50 348 LEU A N 1
ATOM 2521 C CA . LEU A 1 348 ? -4.048 -5.714 -11.622 1.00 81.50 348 LEU A CA 1
ATOM 2522 C C . LEU A 1 348 ? -4.742 -6.489 -10.493 1.00 81.50 348 LEU A C 1
ATOM 2524 O O . LEU A 1 348 ? -5.394 -5.902 -9.626 1.00 81.50 348 LEU A O 1
ATOM 2528 N N . THR A 1 349 ? -4.583 -7.813 -10.480 1.00 86.25 349 THR A N 1
ATOM 2529 C CA . THR A 1 349 ? -5.148 -8.684 -9.440 1.00 86.25 349 THR A CA 1
ATOM 2530 C C . THR A 1 349 ? -4.294 -8.731 -8.172 1.00 86.25 349 THR A C 1
ATOM 2532 O O . THR A 1 349 ? -4.759 -9.261 -7.162 1.00 86.25 349 THR A O 1
ATOM 2535 N N . LEU A 1 350 ? -3.099 -8.119 -8.159 1.00 84.62 350 LEU A N 1
ATOM 2536 C CA . LEU A 1 350 ? -2.200 -8.075 -6.997 1.00 84.62 350 LEU A CA 1
ATOM 2537 C C . LEU A 1 350 ? -2.916 -7.581 -5.744 1.00 84.62 350 LEU A C 1
ATOM 2539 O O . LEU A 1 350 ? -2.799 -8.186 -4.686 1.00 84.62 350 LEU A O 1
ATOM 2543 N N . ALA A 1 351 ? -3.735 -6.535 -5.855 1.00 83.50 351 ALA A N 1
ATOM 2544 C CA . ALA A 1 351 ? -4.491 -5.996 -4.724 1.00 83.50 351 ALA A CA 1
ATOM 2545 C C . ALA A 1 351 ? -5.551 -6.963 -4.148 1.00 83.50 351 ALA A C 1
ATOM 2547 O O . ALA A 1 351 ? -6.132 -6.670 -3.099 1.00 83.50 351 ALA A O 1
ATOM 2548 N N . TRP A 1 352 ? -5.856 -8.061 -4.848 1.00 86.12 352 TRP A N 1
ATOM 2549 C CA . TRP A 1 352 ? -6.848 -9.067 -4.468 1.00 86.12 352 TRP A CA 1
ATOM 2550 C C . TRP A 1 352 ? -6.184 -10.324 -3.915 1.00 86.12 352 TRP A C 1
ATOM 2552 O O . TRP A 1 352 ? -6.554 -10.766 -2.829 1.00 86.12 352 TRP A O 1
ATOM 2562 N N . TRP A 1 353 ? -5.185 -10.875 -4.613 1.00 88.62 353 TRP A N 1
ATOM 2563 C CA . TRP A 1 353 ? -4.513 -12.093 -4.156 1.00 88.62 353 TRP A CA 1
ATOM 2564 C C . TRP A 1 353 ? -3.421 -11.820 -3.121 1.00 88.62 353 TRP A C 1
ATOM 2566 O O . TRP A 1 353 ? -3.189 -12.675 -2.273 1.00 88.62 353 TRP A O 1
ATOM 2576 N N . ARG A 1 354 ? -2.787 -10.637 -3.107 1.00 90.56 354 ARG A N 1
ATOM 2577 C CA . ARG A 1 354 ? -1.754 -10.308 -2.107 1.00 90.56 354 ARG A CA 1
ATOM 2578 C C . ARG A 1 354 ? -2.270 -10.434 -0.668 1.00 90.56 354 ARG A C 1
ATOM 2580 O O . ARG A 1 354 ? -1.592 -11.108 0.105 1.00 90.56 354 ARG A O 1
ATOM 2587 N N . PRO A 1 355 ? -3.437 -9.863 -0.289 1.00 91.12 355 PRO A N 1
ATOM 2588 C CA . PRO A 1 355 ? -4.016 -10.088 1.034 1.00 91.12 355 PRO A CA 1
ATOM 2589 C C . PRO A 1 355 ? -4.179 -11.567 1.376 1.00 91.12 355 PRO A C 1
ATOM 2591 O O . PRO A 1 355 ? -3.893 -11.957 2.497 1.00 91.12 355 PRO A O 1
ATOM 2594 N N . VAL A 1 356 ? -4.605 -12.392 0.414 1.00 93.44 356 VAL A N 1
ATOM 2595 C CA . VAL A 1 356 ? -4.840 -13.832 0.611 1.00 93.44 356 VAL A CA 1
ATOM 2596 C C . VAL A 1 356 ? -3.522 -14.584 0.791 1.00 93.44 356 VAL A C 1
ATOM 2598 O O . VAL A 1 356 ? -3.386 -15.366 1.727 1.00 93.44 356 VAL A O 1
ATOM 2601 N N . LEU A 1 357 ? -2.535 -14.312 -0.065 1.00 92.88 357 LEU A N 1
ATOM 2602 C CA . LEU A 1 357 ? -1.234 -14.976 -0.046 1.00 92.88 357 LEU A CA 1
ATOM 2603 C C . LEU A 1 357 ? -0.425 -14.610 1.203 1.00 92.88 357 LEU A C 1
ATOM 2605 O O . LEU A 1 357 ? 0.224 -15.473 1.788 1.00 92.88 357 LEU A O 1
ATOM 2609 N N . LEU A 1 358 ? -0.476 -13.346 1.637 1.00 94.06 358 LEU A N 1
ATOM 2610 C CA . LEU A 1 358 ? 0.233 -12.896 2.836 1.00 94.06 358 LEU A CA 1
ATOM 2611 C C . LEU A 1 358 ? -0.501 -13.241 4.135 1.00 94.06 358 LEU A C 1
ATOM 2613 O O . LEU A 1 358 ? 0.149 -13.357 5.171 1.00 94.06 358 LEU A O 1
ATOM 2617 N N . TYR A 1 359 ? -1.821 -13.453 4.103 1.00 94.69 359 TYR A N 1
ATOM 2618 C CA . TYR A 1 359 ? -2.628 -13.717 5.296 1.00 94.69 359 TYR A CA 1
ATOM 2619 C C . TYR A 1 359 ? -2.075 -14.791 6.245 1.00 94.69 359 TYR A C 1
ATOM 2621 O O . TYR A 1 359 ? -1.979 -14.489 7.435 1.00 94.69 359 TYR A O 1
ATOM 2629 N N . PRO A 1 360 ? -1.673 -16.002 5.796 1.00 95.88 360 PRO A N 1
ATOM 2630 C CA . PRO A 1 360 ? -1.140 -17.010 6.713 1.00 95.88 360 PRO A CA 1
ATOM 2631 C C . PRO A 1 360 ? 0.114 -16.518 7.446 1.00 95.88 360 PRO A C 1
ATOM 2633 O O . PRO A 1 360 ? 0.237 -16.709 8.655 1.00 95.88 360 PRO A O 1
ATOM 2636 N N . PHE A 1 361 ? 1.008 -15.811 6.752 1.00 95.56 361 PHE A N 1
ATOM 2637 C CA . PHE A 1 361 ? 2.212 -15.238 7.356 1.00 95.56 361 PHE A CA 1
ATOM 2638 C C . PHE A 1 361 ? 1.872 -14.116 8.343 1.00 95.56 361 PHE A C 1
ATOM 2640 O O . PHE A 1 361 ? 2.446 -14.058 9.430 1.00 95.56 361 PHE A O 1
ATOM 2647 N N . LEU A 1 362 ? 0.900 -13.262 8.003 1.00 95.00 362 LEU A N 1
ATOM 2648 C CA . LEU A 1 362 ? 0.427 -12.191 8.883 1.00 95.00 362 LEU A CA 1
ATOM 2649 C C . LEU A 1 362 ? -0.246 -12.742 10.144 1.00 95.00 362 LEU A C 1
ATOM 2651 O O . LEU A 1 362 ? -0.003 -12.222 11.229 1.00 95.00 362 LEU A O 1
ATOM 2655 N N . ILE A 1 363 ? -1.041 -13.812 10.034 1.00 95.06 363 ILE A N 1
ATOM 2656 C CA . ILE A 1 363 ? -1.638 -14.487 11.195 1.00 95.06 363 ILE A CA 1
ATOM 2657 C C . ILE A 1 363 ? -0.547 -15.033 12.110 1.00 95.06 363 ILE A C 1
ATOM 2659 O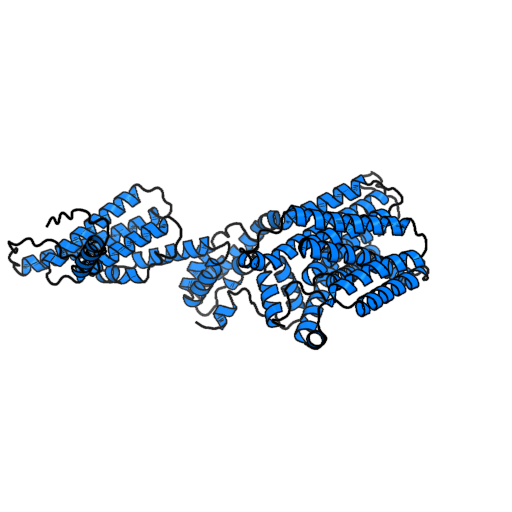 O . ILE A 1 363 ? -0.604 -14.806 13.318 1.00 95.06 363 ILE A O 1
ATOM 2663 N N . VAL A 1 364 ? 0.443 -15.741 11.559 1.00 96.12 364 VAL A N 1
ATOM 2664 C CA . VAL A 1 364 ? 1.547 -16.299 12.353 1.00 96.12 364 VAL A CA 1
ATOM 2665 C C . VAL A 1 364 ? 2.308 -15.179 13.061 1.00 96.12 364 VAL A C 1
ATOM 2667 O O . VAL A 1 364 ? 2.514 -15.256 14.271 1.00 96.12 364 VAL A O 1
ATOM 2670 N N . TRP A 1 365 ? 2.645 -14.105 12.346 1.00 95.81 365 TRP A N 1
ATOM 2671 C CA . TRP A 1 365 ? 3.294 -12.925 12.918 1.00 95.81 365 TRP A CA 1
ATOM 2672 C C . TRP A 1 365 ? 2.477 -12.303 14.058 1.00 95.81 365 TRP A C 1
ATOM 2674 O O . TRP A 1 365 ? 2.986 -12.125 15.165 1.00 95.81 365 TRP A O 1
ATOM 2684 N N . ASN A 1 366 ? 1.194 -12.024 13.823 1.00 96.19 366 ASN A N 1
ATOM 2685 C CA . ASN A 1 366 ? 0.308 -11.431 14.824 1.00 96.19 366 ASN A CA 1
ATOM 2686 C C . ASN A 1 366 ? 0.139 -12.348 16.046 1.00 96.19 366 ASN A C 1
ATOM 2688 O O . ASN A 1 366 ? 0.144 -11.874 17.180 1.00 96.19 366 ASN A O 1
ATOM 2692 N N . ARG A 1 367 ? 0.054 -13.669 15.839 1.00 95.06 367 ARG A N 1
ATOM 2693 C CA . ARG A 1 367 ? -0.031 -14.654 16.923 1.00 95.06 367 ARG A CA 1
ATOM 2694 C C . ARG A 1 367 ? 1.236 -14.671 17.772 1.00 95.06 367 ARG A C 1
ATOM 2696 O O . ARG A 1 367 ? 1.126 -14.731 18.994 1.00 95.06 367 ARG A O 1
ATOM 2703 N N . ILE A 1 368 ? 2.414 -14.585 17.152 1.00 95.69 368 ILE A N 1
ATOM 2704 C CA . ILE A 1 368 ? 3.691 -14.469 17.870 1.00 95.69 368 ILE A CA 1
ATOM 2705 C C . ILE A 1 368 ? 3.691 -13.197 18.725 1.00 95.69 368 ILE A C 1
ATOM 2707 O O . ILE A 1 368 ? 4.016 -13.261 19.909 1.00 95.69 368 ILE A O 1
ATOM 2711 N N . LEU A 1 369 ? 3.273 -12.054 18.169 1.00 94.56 369 LEU A N 1
ATOM 2712 C CA . LEU A 1 369 ? 3.186 -10.799 18.926 1.00 94.56 369 LEU A CA 1
ATOM 2713 C C . LEU A 1 369 ? 2.230 -10.904 20.119 1.00 94.56 369 LEU A C 1
ATOM 2715 O O . LEU A 1 369 ? 2.586 -10.485 21.220 1.00 94.56 369 LEU A O 1
ATOM 2719 N N . TYR A 1 370 ? 1.054 -11.498 19.914 1.00 94.31 370 TYR A N 1
ATOM 2720 C CA . TYR A 1 370 ? 0.081 -11.729 20.977 1.00 94.31 370 TYR A CA 1
ATOM 2721 C C . TYR A 1 370 ? 0.654 -12.626 22.081 1.00 94.31 370 TYR A C 1
ATOM 2723 O O . TYR A 1 370 ? 0.619 -12.258 23.252 1.00 94.31 370 TYR A O 1
ATOM 2731 N N . GLN A 1 371 ? 1.258 -13.766 21.727 1.00 93.81 371 GLN A N 1
ATOM 2732 C CA . GLN A 1 371 ? 1.864 -14.684 22.698 1.00 93.81 371 GLN A CA 1
ATOM 2733 C C . GLN A 1 371 ? 2.999 -14.027 23.491 1.00 93.81 371 GLN A C 1
ATOM 2735 O O . GLN A 1 371 ? 3.079 -14.199 24.707 1.00 93.81 371 GLN A O 1
ATOM 2740 N N . LEU A 1 372 ? 3.844 -13.232 22.827 1.00 92.50 372 LEU A N 1
ATOM 2741 C CA . LEU A 1 372 ? 4.903 -12.474 23.490 1.00 92.50 372 LEU A CA 1
ATOM 2742 C C . LEU A 1 372 ? 4.341 -11.437 24.467 1.00 92.50 372 LEU A C 1
ATOM 2744 O O . LEU A 1 372 ? 4.934 -11.220 25.523 1.00 92.50 372 LEU A O 1
ATOM 2748 N N . ASP A 1 373 ? 3.211 -10.802 24.152 1.00 91.12 373 ASP A N 1
ATOM 2749 C CA . ASP A 1 373 ? 2.552 -9.890 25.082 1.00 91.12 373 ASP A CA 1
ATOM 2750 C C . ASP A 1 373 ? 1.877 -10.636 26.239 1.00 91.12 373 ASP A C 1
ATOM 2752 O O . ASP A 1 373 ? 2.003 -10.189 27.380 1.00 91.12 373 ASP A O 1
ATOM 2756 N N . VAL A 1 374 ? 1.243 -11.787 26.008 1.00 91.31 374 VAL A N 1
ATOM 2757 C CA . VAL A 1 374 ? 0.661 -12.618 27.081 1.00 91.31 374 VAL A CA 1
ATOM 2758 C C . VAL A 1 374 ? 1.740 -13.070 28.071 1.00 91.31 374 VAL A C 1
ATOM 2760 O O . VAL A 1 374 ? 1.583 -12.911 29.279 1.00 91.31 374 VAL A O 1
ATOM 2763 N N . GLN A 1 375 ? 2.898 -13.526 27.587 1.00 88.94 375 GLN A N 1
ATOM 2764 C CA . GLN A 1 375 ? 4.024 -13.910 28.454 1.00 88.94 375 GLN A CA 1
ATOM 2765 C C . GLN A 1 375 ? 4.577 -12.736 29.281 1.00 88.94 375 GLN A C 1
ATOM 2767 O O . GLN A 1 375 ? 5.199 -12.932 30.323 1.00 88.94 375 GLN A O 1
ATOM 2772 N N . ARG A 1 376 ? 4.340 -11.496 28.843 1.00 84.69 376 ARG A N 1
ATOM 2773 C CA . ARG A 1 376 ? 4.776 -10.271 29.528 1.00 84.69 376 ARG A CA 1
ATOM 2774 C C . ARG A 1 376 ? 3.719 -9.685 30.463 1.00 84.69 376 ARG A C 1
ATOM 2776 O O . ARG A 1 376 ? 3.895 -8.555 30.909 1.00 84.69 376 ARG A O 1
ATOM 2783 N N . VAL A 1 377 ? 2.618 -10.386 30.749 1.00 73.81 377 VAL A N 1
ATOM 2784 C CA . VAL A 1 377 ? 1.537 -9.872 31.618 1.00 73.81 377 VAL A CA 1
ATOM 2785 C C . VAL A 1 377 ? 2.043 -9.499 33.019 1.00 73.81 377 VAL A C 1
ATOM 2787 O O . VAL A 1 377 ? 1.629 -8.476 33.554 1.00 73.81 377 VAL A O 1
ATOM 2790 N N . GLY A 1 378 ? 3.025 -10.225 33.564 1.00 70.75 378 GLY A N 1
ATOM 2791 C CA . GLY A 1 378 ? 3.629 -9.906 34.867 1.00 70.75 378 GLY A CA 1
ATOM 2792 C C . GLY A 1 378 ? 4.589 -8.705 34.884 1.00 70.75 378 GLY A C 1
ATOM 2793 O O . GLY A 1 378 ? 5.017 -8.286 35.953 1.00 70.75 378 GLY A O 1
ATOM 2794 N N . GLN A 1 379 ? 4.952 -8.135 33.729 1.00 79.19 379 GLN A N 1
ATOM 2795 C CA . GLN A 1 379 ? 5.985 -7.096 33.618 1.00 79.19 379 GLN A CA 1
ATOM 2796 C C . GLN A 1 379 ? 5.371 -5.766 33.165 1.00 79.19 379 GLN A C 1
ATOM 2798 O O . GLN A 1 379 ? 5.556 -5.354 32.020 1.00 79.19 379 GLN A O 1
ATOM 2803 N N . LYS A 1 380 ? 4.655 -5.087 34.075 1.00 68.25 380 LYS A N 1
ATOM 2804 C CA . LYS A 1 380 ? 3.941 -3.815 33.812 1.00 68.25 380 LYS A CA 1
ATOM 2805 C C . LYS A 1 380 ? 4.826 -2.701 33.230 1.00 68.25 380 LYS A C 1
ATOM 2807 O O . LYS A 1 380 ? 4.328 -1.839 32.515 1.00 68.25 380 LYS A O 1
ATOM 2812 N N . GLU A 1 381 ? 6.133 -2.732 33.484 1.00 71.56 381 GLU A N 1
ATOM 2813 C CA . GLU A 1 381 ? 7.091 -1.765 32.927 1.00 71.56 381 GLU A CA 1
ATOM 2814 C C . GLU A 1 381 ? 7.354 -1.964 31.425 1.00 71.56 381 GLU A C 1
ATOM 2816 O O . GLU A 1 381 ? 7.757 -1.032 30.720 1.00 71.56 381 GLU A O 1
ATOM 2821 N N . LYS A 1 382 ? 7.132 -3.178 30.901 1.00 76.44 382 LYS A N 1
ATOM 2822 C CA . LYS A 1 382 ? 7.385 -3.481 29.492 1.00 76.44 382 LYS A CA 1
ATOM 2823 C C . LYS A 1 382 ? 6.198 -3.075 28.632 1.00 76.44 382 LYS A C 1
ATOM 2825 O O . LYS A 1 382 ? 5.055 -3.462 28.853 1.00 76.44 382 LYS A O 1
ATOM 2830 N N . ARG A 1 383 ? 6.511 -2.310 27.589 1.00 81.25 383 ARG A N 1
ATOM 2831 C CA . ARG A 1 383 ? 5.532 -1.760 26.649 1.00 81.25 383 ARG A CA 1
ATOM 2832 C C . ARG A 1 383 ? 4.861 -2.867 25.819 1.00 81.25 383 ARG A C 1
ATOM 2834 O O . ARG A 1 383 ? 5.560 -3.808 25.427 1.00 81.25 383 ARG A O 1
ATOM 2841 N N . PRO A 1 384 ? 3.562 -2.722 25.499 1.00 85.12 384 PRO A N 1
ATOM 2842 C CA . PRO A 1 384 ? 2.853 -3.655 24.629 1.00 85.12 384 PRO A CA 1
ATOM 2843 C C . PRO A 1 384 ? 3.430 -3.634 23.205 1.00 85.12 384 PRO A C 1
ATOM 2845 O O . PRO A 1 384 ? 3.912 -2.607 22.714 1.00 85.12 384 PRO A O 1
ATOM 2848 N N . LEU A 1 385 ? 3.399 -4.785 22.534 1.00 90.81 385 LEU A N 1
ATOM 2849 C CA . LEU A 1 385 ? 3.894 -4.967 21.167 1.00 90.81 385 LEU A CA 1
ATOM 2850 C C . LEU A 1 385 ? 2.827 -4.712 20.097 1.00 90.81 385 LEU A C 1
ATOM 2852 O O . LEU A 1 385 ? 3.149 -4.794 18.910 1.00 90.81 385 LEU A O 1
ATOM 2856 N N . LEU A 1 386 ? 1.604 -4.346 20.495 1.00 93.00 386 LEU A N 1
ATOM 2857 C CA . LEU A 1 386 ? 0.463 -4.103 19.608 1.00 93.00 386 LEU A CA 1
ATOM 2858 C C . LEU A 1 386 ? 0.799 -3.189 18.415 1.00 93.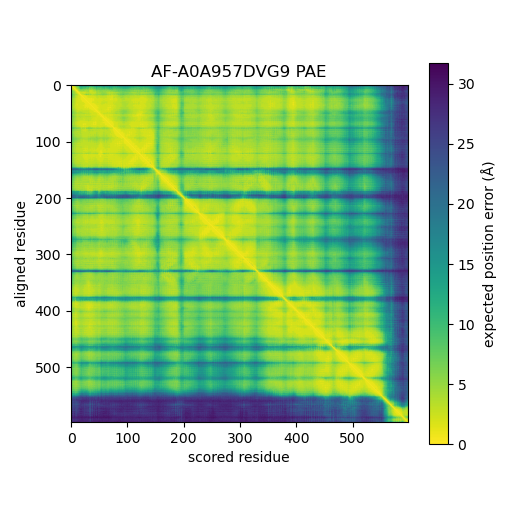00 386 LEU A C 1
ATOM 2860 O O . LEU A 1 386 ? 0.367 -3.461 17.302 1.00 93.00 386 LEU A O 1
ATOM 2864 N N . ARG A 1 387 ? 1.654 -2.173 18.589 1.00 90.75 387 ARG A N 1
ATOM 2865 C CA . ARG A 1 387 ? 2.112 -1.279 17.502 1.00 90.75 387 ARG A CA 1
ATOM 2866 C C . ARG A 1 387 ? 2.735 -1.980 16.281 1.00 90.75 387 ARG A C 1
ATOM 2868 O O . ARG A 1 387 ? 2.829 -1.374 15.222 1.00 90.75 387 ARG A O 1
ATOM 2875 N N . TRP A 1 388 ? 3.228 -3.210 16.434 1.00 92.31 388 TRP A N 1
ATOM 2876 C CA . TRP A 1 388 ? 3.839 -3.994 15.351 1.00 92.31 388 TRP A CA 1
ATOM 2877 C C . TRP A 1 388 ? 2.845 -4.922 14.645 1.00 92.31 388 TRP A C 1
ATOM 2879 O O . TRP A 1 388 ? 3.210 -5.613 13.688 1.00 92.31 388 TRP A O 1
ATOM 2889 N N . HIS A 1 389 ? 1.600 -4.954 15.115 1.00 95.19 389 HIS A N 1
ATOM 2890 C CA . HIS A 1 389 ? 0.538 -5.753 14.532 1.00 95.19 389 HIS A CA 1
ATOM 2891 C C . HIS A 1 389 ? 0.203 -5.255 13.119 1.00 95.19 389 HIS A C 1
ATOM 2893 O O . HIS A 1 389 ? 0.160 -4.050 12.869 1.00 95.19 389 HIS A O 1
ATOM 2899 N N . SER A 1 390 ? -0.065 -6.183 12.197 1.00 95.19 390 SER A N 1
ATOM 2900 C CA . SER A 1 390 ? -0.321 -5.867 10.776 1.00 95.19 390 SER A CA 1
ATOM 2901 C C . SER A 1 390 ? -1.507 -4.942 10.530 1.00 95.19 390 SER A C 1
ATOM 2903 O O . SER A 1 390 ? -1.517 -4.201 9.553 1.00 95.19 390 SER A O 1
ATOM 2905 N N . ALA A 1 391 ? -2.449 -4.890 11.470 1.00 94.88 391 ALA A N 1
ATOM 2906 C CA . ALA A 1 391 ? -3.572 -3.952 11.452 1.00 94.88 391 ALA A CA 1
ATOM 2907 C C . ALA A 1 391 ? -3.161 -2.466 11.373 1.00 94.88 391 ALA A C 1
ATOM 2909 O O . ALA A 1 391 ? -3.965 -1.652 10.931 1.00 94.88 391 ALA A O 1
ATOM 2910 N N . PHE A 1 392 ? -1.943 -2.113 11.800 1.00 93.81 392 PHE A N 1
ATOM 2911 C CA . PHE A 1 392 ? -1.466 -0.725 11.841 1.00 93.81 392 PHE A CA 1
ATOM 2912 C C . PHE A 1 392 ? -0.553 -0.344 10.677 1.00 93.81 392 PHE A C 1
ATOM 2914 O O . PHE A 1 392 ? -0.115 0.801 10.615 1.00 93.81 392 PHE A O 1
ATOM 2921 N N . TRP A 1 393 ? -0.217 -1.288 9.794 1.00 92.69 393 TRP A N 1
ATOM 2922 C CA . TRP A 1 393 ? 0.709 -1.031 8.690 1.00 92.69 393 TRP A CA 1
ATOM 2923 C C . TRP A 1 393 ? 0.341 -1.690 7.358 1.00 92.69 393 TRP A C 1
ATOM 2925 O O . TRP A 1 393 ? 0.907 -1.292 6.348 1.00 92.69 393 TRP A O 1
ATOM 2935 N N . ASP A 1 394 ? -0.571 -2.668 7.308 1.00 93.62 394 ASP A N 1
ATOM 2936 C CA . ASP A 1 394 ? -1.077 -3.231 6.045 1.00 93.62 394 ASP A CA 1
ATOM 2937 C C . ASP A 1 394 ? -2.484 -2.7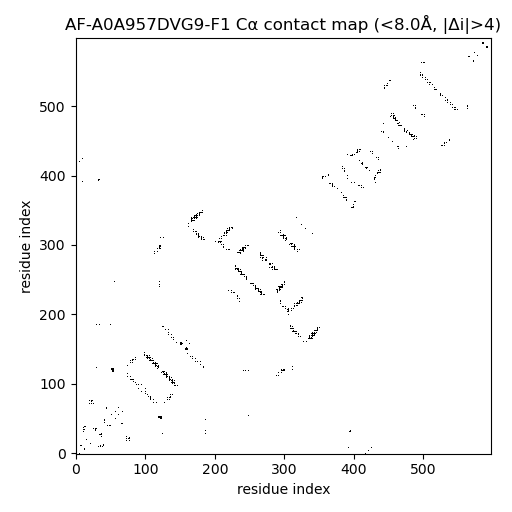08 5.732 1.00 93.62 394 ASP A C 1
ATOM 2939 O O . ASP A 1 394 ? -3.504 -3.313 6.073 1.00 93.62 394 ASP A O 1
ATOM 2943 N N . GLU A 1 395 ? -2.551 -1.575 5.035 1.00 91.88 395 GLU A N 1
ATOM 2944 C CA . GLU A 1 395 ? -3.816 -0.931 4.656 1.00 91.88 395 GLU A CA 1
ATOM 2945 C C . GLU A 1 395 ? -4.650 -1.747 3.660 1.00 91.88 395 GLU A C 1
ATOM 2947 O O . GLU A 1 395 ? -5.873 -1.571 3.523 1.00 91.88 395 GLU A O 1
ATOM 2952 N N . PHE A 1 396 ? -3.998 -2.631 2.906 1.00 89.75 396 PHE A N 1
ATOM 2953 C CA . PHE A 1 396 ? -4.672 -3.394 1.866 1.00 89.75 396 PHE A CA 1
ATOM 2954 C C . PHE A 1 396 ? -5.321 -4.663 2.405 1.00 89.75 396 PHE A C 1
ATOM 2956 O O . PHE A 1 396 ? -6.122 -5.261 1.679 1.00 89.75 396 PHE A O 1
ATOM 2963 N N . GLN A 1 397 ? -5.063 -5.037 3.660 1.00 92.31 397 GLN A N 1
ATOM 2964 C CA . GLN A 1 397 ? -5.644 -6.227 4.257 1.00 92.31 397 GLN A CA 1
ATOM 2965 C C . GLN A 1 397 ? -7.156 -6.072 4.447 1.00 92.31 397 GLN A C 1
ATOM 2967 O O . GLN A 1 397 ? -7.639 -5.301 5.278 1.00 92.31 397 GLN A O 1
ATOM 2972 N N . ARG A 1 398 ? -7.920 -6.805 3.629 1.00 90.44 398 ARG A N 1
ATOM 2973 C CA . ARG A 1 398 ? -9.395 -6.820 3.665 1.00 90.44 398 ARG A CA 1
ATOM 2974 C C . ARG A 1 398 ? -9.950 -7.889 4.592 1.00 90.44 398 ARG A C 1
ATOM 2976 O O . ARG A 1 398 ? -11.063 -7.739 5.079 1.00 90.44 398 ARG A O 1
ATOM 2983 N N . LEU A 1 399 ? -9.195 -8.967 4.791 1.00 92.94 399 LEU A N 1
ATOM 2984 C CA . LEU A 1 399 ? -9.626 -10.079 5.626 1.00 92.94 399 LEU A CA 1
ATOM 2985 C C . LEU A 1 399 ? -9.539 -9.680 7.106 1.00 92.94 399 LEU A C 1
ATOM 2987 O O . LEU A 1 399 ? -8.595 -8.973 7.484 1.00 92.94 399 LEU A O 1
ATOM 2991 N N . PRO A 1 400 ? -10.488 -10.125 7.943 1.00 93.44 400 PRO A N 1
ATOM 2992 C CA . PRO A 1 400 ? -10.442 -9.867 9.374 1.00 93.44 400 PRO A CA 1
ATOM 2993 C C . PRO A 1 400 ? -9.189 -10.507 9.978 1.00 93.44 400 PRO A C 1
ATOM 2995 O O . PRO A 1 400 ? -8.897 -11.682 9.750 1.00 93.44 400 PRO A O 1
ATOM 2998 N N . LEU A 1 401 ? -8.408 -9.729 10.723 1.00 94.25 401 LEU A N 1
ATOM 2999 C CA . LEU A 1 401 ? -7.233 -10.239 11.430 1.00 94.25 401 LEU A CA 1
ATOM 3000 C C . LEU A 1 401 ? -7.668 -10.911 12.739 1.00 94.25 401 LEU A C 1
ATOM 3002 O O . LEU A 1 401 ? -8.024 -10.234 13.699 1.00 94.25 401 LEU A O 1
ATOM 3006 N N . LEU A 1 402 ? -7.649 -12.244 12.764 1.00 91.31 402 LEU A N 1
ATOM 3007 C CA . LEU A 1 402 ? -8.087 -13.035 13.917 1.00 91.31 402 LEU A CA 1
ATOM 3008 C C . LEU A 1 402 ? -7.325 -12.645 15.197 1.00 91.31 402 LEU A C 1
ATOM 3010 O O . LEU A 1 402 ? -6.121 -12.391 15.146 1.00 91.31 402 LEU A O 1
ATOM 3014 N N . ASN A 1 403 ? -8.025 -12.647 16.336 1.00 91.88 403 ASN A N 1
ATOM 3015 C CA . ASN A 1 403 ? -7.521 -12.311 17.678 1.00 91.88 403 ASN A CA 1
ATOM 3016 C C . ASN A 1 403 ? -7.055 -10.858 17.883 1.00 91.88 403 ASN A C 1
ATOM 3018 O O . ASN A 1 403 ? -6.469 -10.546 18.923 1.00 91.88 403 ASN A O 1
ATOM 3022 N N . LEU A 1 404 ? -7.293 -9.959 16.923 1.00 95.38 404 LEU A N 1
ATOM 3023 C CA . LEU A 1 404 ? -6.962 -8.543 17.087 1.00 95.38 404 LEU A CA 1
ATOM 3024 C C . LEU A 1 404 ? -7.749 -7.910 18.246 1.00 95.38 404 LEU A C 1
ATOM 3026 O O . LEU A 1 404 ? -7.184 -7.151 19.025 1.00 95.38 404 LEU A O 1
ATOM 3030 N N . ASP A 1 405 ? -9.023 -8.257 18.397 1.00 94.56 405 ASP A N 1
ATOM 3031 C CA . ASP A 1 405 ? -9.873 -7.848 19.518 1.00 94.56 405 ASP A CA 1
ATOM 3032 C C . ASP A 1 405 ? -9.309 -8.299 20.874 1.00 94.56 405 ASP A C 1
ATOM 3034 O O . ASP A 1 405 ? -9.139 -7.478 21.777 1.00 94.56 405 ASP A O 1
ATOM 3038 N N . ALA A 1 406 ? -8.902 -9.564 20.994 1.00 93.88 406 ALA A N 1
ATOM 3039 C CA . ALA A 1 406 ? -8.254 -10.082 22.198 1.00 93.88 406 ALA A CA 1
ATOM 3040 C C . ALA A 1 406 ? -6.918 -9.376 22.503 1.00 93.88 406 ALA A C 1
ATOM 3042 O O . ALA A 1 406 ? -6.602 -9.104 23.663 1.00 93.88 406 ALA A O 1
ATOM 3043 N N . HIS A 1 407 ? -6.122 -9.044 21.478 1.00 95.19 407 HIS A N 1
ATOM 3044 C CA . HIS A 1 407 ? -4.859 -8.315 21.658 1.00 95.19 407 HIS A CA 1
ATOM 3045 C C . HIS A 1 407 ? -5.091 -6.858 22.085 1.00 95.19 407 HIS A C 1
ATOM 3047 O O . HIS A 1 407 ? -4.340 -6.324 22.907 1.00 95.19 407 HIS A O 1
ATOM 3053 N N . ILE A 1 408 ? -6.152 -6.220 21.585 1.00 95.06 408 ILE A N 1
ATOM 3054 C CA . ILE A 1 408 ? -6.582 -4.890 22.033 1.00 95.06 408 ILE A CA 1
ATOM 3055 C C . ILE A 1 408 ? -6.988 -4.937 23.507 1.00 95.06 408 ILE A C 1
ATOM 3057 O O . ILE A 1 408 ? -6.472 -4.139 24.287 1.00 95.06 408 ILE A O 1
ATOM 3061 N N . LEU A 1 409 ? -7.834 -5.891 23.909 1.00 94.06 409 LEU A N 1
ATOM 3062 C CA . LEU A 1 409 ? -8.267 -6.050 25.304 1.00 94.06 409 LEU A CA 1
ATOM 3063 C C . LEU A 1 409 ? -7.077 -6.264 26.248 1.00 94.06 409 LEU A C 1
ATOM 3065 O O . LEU A 1 409 ? -6.935 -5.538 27.230 1.00 94.06 409 LEU A O 1
ATOM 3069 N N . LEU A 1 410 ? -6.150 -7.158 25.886 1.00 93.38 410 LEU A N 1
ATOM 3070 C CA . LEU A 1 410 ? -4.902 -7.374 26.628 1.00 93.38 410 LEU A CA 1
ATOM 3071 C C . LEU A 1 410 ? -4.072 -6.084 26.752 1.00 93.38 410 LEU A C 1
ATOM 3073 O O . LEU A 1 410 ? -3.420 -5.831 27.766 1.00 93.38 410 LEU A O 1
ATOM 3077 N N . THR A 1 411 ? -4.067 -5.258 25.707 1.00 92.56 411 THR A N 1
ATOM 3078 C CA . THR A 1 411 ? -3.353 -3.978 25.721 1.00 92.56 411 THR A CA 1
ATOM 3079 C C . THR A 1 411 ? -4.041 -2.967 26.632 1.00 92.56 411 THR A C 1
ATOM 3081 O O . THR A 1 411 ? -3.350 -2.223 27.321 1.00 92.56 411 THR A O 1
ATOM 3084 N N . ILE A 1 412 ? -5.373 -2.960 26.684 1.00 91.94 412 ILE A N 1
ATOM 3085 C CA . ILE A 1 412 ? -6.165 -2.083 27.556 1.00 91.94 412 ILE A CA 1
ATOM 3086 C C . ILE A 1 412 ? -5.962 -2.439 29.027 1.00 91.94 412 ILE A C 1
ATOM 3088 O O . ILE A 1 412 ? -5.750 -1.538 29.836 1.00 91.94 412 ILE A O 1
ATOM 3092 N N . GLU A 1 413 ? -5.927 -3.731 29.353 1.00 89.81 413 GLU A N 1
ATOM 3093 C CA . GLU A 1 413 ? -5.621 -4.223 30.703 1.00 89.81 413 GLU A CA 1
ATOM 3094 C C . GLU A 1 413 ? -4.243 -3.751 31.193 1.00 89.81 413 GLU A C 1
ATOM 3096 O O . GLU A 1 413 ? -4.067 -3.425 32.367 1.00 89.81 413 GLU A O 1
ATOM 3101 N N . LYS A 1 414 ? -3.256 -3.669 30.292 1.00 87.31 414 LYS A N 1
ATOM 3102 C CA . LYS A 1 414 ? -1.909 -3.177 30.621 1.00 87.31 414 LYS A CA 1
ATOM 3103 C C . LYS A 1 414 ? -1.813 -1.656 30.633 1.00 87.31 414 LYS A C 1
ATOM 3105 O O . LYS A 1 414 ? -1.124 -1.083 31.473 1.00 87.31 414 LYS A O 1
ATOM 3110 N N . ASN A 1 415 ? -2.423 -1.009 29.645 1.00 89.12 415 ASN A N 1
ATOM 3111 C CA . ASN A 1 415 ? -2.363 0.426 29.422 1.00 89.12 415 ASN A CA 1
ATOM 3112 C C . ASN A 1 415 ? -3.622 0.908 28.689 1.00 89.12 415 ASN A C 1
ATOM 3114 O O . ASN A 1 415 ? -3.684 0.941 27.455 1.00 89.12 415 ASN A O 1
ATOM 3118 N N . LEU A 1 416 ? -4.594 1.370 29.477 1.00 89.50 416 LEU A N 1
ATOM 3119 C CA . LEU A 1 416 ? -5.874 1.891 29.000 1.00 89.50 416 LEU A CA 1
ATOM 3120 C C . LEU A 1 416 ? -5.713 2.987 27.935 1.00 89.50 416 LEU A C 1
ATOM 3122 O O . LEU A 1 416 ? -6.421 2.983 26.929 1.00 89.50 416 LEU A O 1
ATOM 3126 N N . ALA A 1 417 ? -4.772 3.918 28.127 1.00 89.81 417 ALA A N 1
ATOM 3127 C CA . ALA A 1 417 ? -4.569 5.031 27.201 1.00 89.81 417 ALA A CA 1
ATOM 3128 C C . ALA A 1 417 ? -4.046 4.555 25.836 1.00 89.81 417 ALA A C 1
ATOM 3130 O O . ALA A 1 417 ? -4.469 5.058 24.791 1.00 89.81 417 ALA A O 1
ATOM 3131 N N . GLU A 1 418 ? -3.137 3.578 25.837 1.00 90.31 418 GLU A N 1
ATOM 3132 C CA . GLU A 1 418 ? -2.586 3.008 24.610 1.00 90.31 418 GLU A CA 1
ATOM 3133 C C . GLU A 1 418 ? -3.644 2.214 23.838 1.00 90.31 418 GLU A C 1
ATOM 3135 O O . GLU A 1 418 ? -3.829 2.444 22.642 1.00 90.31 418 GLU A O 1
ATOM 3140 N N . GLY A 1 419 ? -4.395 1.354 24.527 1.00 92.25 419 GLY A N 1
ATOM 3141 C CA . GLY A 1 419 ? -5.449 0.561 23.904 1.00 92.25 419 GLY A CA 1
ATOM 3142 C C . GLY A 1 419 ? -6.601 1.405 23.347 1.00 92.25 419 GLY A C 1
ATOM 3143 O O . GLY A 1 419 ? -7.014 1.179 22.212 1.00 92.25 419 GLY A O 1
ATOM 3144 N N . ARG A 1 420 ? -7.043 2.455 24.058 1.00 91.31 420 ARG A N 1
ATOM 3145 C CA . ARG A 1 420 ? -8.046 3.405 23.533 1.00 91.31 420 ARG A CA 1
ATOM 3146 C C . ARG A 1 420 ? -7.561 4.142 22.284 1.00 91.31 420 ARG A C 1
ATOM 3148 O O . ARG A 1 420 ? -8.331 4.333 21.348 1.00 91.31 420 ARG A O 1
ATOM 3155 N N . THR A 1 421 ? -6.282 4.522 22.240 1.00 91.75 421 THR A N 1
ATOM 3156 C CA . THR A 1 421 ? -5.694 5.161 21.048 1.00 91.75 421 THR A CA 1
ATOM 3157 C C . THR A 1 421 ? -5.670 4.192 19.863 1.00 91.75 421 THR A C 1
ATOM 3159 O O . THR A 1 421 ? -6.019 4.573 18.747 1.00 91.75 421 THR A O 1
ATOM 3162 N N . ALA A 1 422 ? -5.303 2.930 20.105 1.00 93.44 422 ALA A N 1
ATOM 3163 C CA . ALA A 1 422 ? -5.311 1.891 19.083 1.00 93.44 422 ALA A CA 1
ATOM 3164 C C . ALA A 1 422 ? -6.730 1.608 18.558 1.00 93.44 422 ALA A C 1
ATOM 3166 O O . ALA A 1 422 ? -6.921 1.523 17.348 1.00 93.44 422 ALA A O 1
ATOM 3167 N N . MET A 1 423 ? -7.734 1.533 19.439 1.00 93.06 423 MET A N 1
ATOM 3168 C CA . MET A 1 423 ? -9.141 1.385 19.046 1.00 93.06 423 MET A CA 1
ATOM 3169 C C . MET A 1 423 ? -9.620 2.554 18.188 1.00 93.06 423 MET A C 1
ATOM 3171 O O . MET A 1 423 ? -10.169 2.324 17.115 1.00 93.06 423 MET A O 1
ATOM 3175 N N . ALA A 1 424 ? -9.358 3.793 18.619 1.00 91.44 424 ALA A N 1
ATOM 3176 C CA . ALA A 1 424 ? -9.753 4.990 17.880 1.00 91.44 424 ALA A CA 1
ATOM 3177 C C . ALA A 1 424 ? -9.160 5.018 16.463 1.00 91.44 424 ALA A C 1
ATOM 3179 O O . ALA A 1 424 ? -9.860 5.358 15.512 1.00 91.44 424 ALA A O 1
ATOM 3180 N N . TYR A 1 425 ? -7.895 4.607 16.309 1.00 91.94 425 TYR A N 1
ATOM 3181 C CA . TYR A 1 425 ? -7.284 4.429 14.993 1.00 91.94 425 TYR A CA 1
ATOM 3182 C C . TYR A 1 425 ? -8.029 3.364 14.172 1.00 91.94 425 TYR A C 1
ATOM 3184 O O . TYR A 1 425 ? -8.443 3.626 13.045 1.00 91.94 425 TYR A O 1
ATOM 3192 N N . LEU A 1 426 ? -8.260 2.178 14.746 1.00 93.31 426 LEU A N 1
ATOM 3193 C CA . LEU A 1 426 ? -8.869 1.045 14.043 1.00 93.31 426 LEU A CA 1
ATOM 3194 C C . LEU A 1 426 ? -10.312 1.296 13.591 1.00 93.31 426 LEU A C 1
ATOM 3196 O O . LEU A 1 426 ? -10.703 0.747 12.559 1.00 93.31 426 LEU A O 1
ATOM 3200 N N . THR A 1 427 ? -11.076 2.144 14.285 1.00 91.31 427 THR A N 1
ATOM 3201 C CA . THR A 1 427 ? -12.437 2.545 13.884 1.00 91.31 427 THR A CA 1
ATOM 3202 C C . THR A 1 427 ? -12.481 3.163 12.481 1.00 91.31 427 THR A C 1
ATOM 3204 O O . THR A 1 427 ? -13.438 2.930 11.744 1.00 91.31 427 THR A O 1
ATOM 3207 N N . GLY A 1 428 ? -11.429 3.886 12.073 1.00 88.06 428 GLY A N 1
ATOM 3208 C CA . GLY A 1 428 ? -11.296 4.461 10.726 1.00 88.06 428 GLY A CA 1
ATOM 3209 C C . GLY A 1 428 ? -10.786 3.481 9.661 1.00 88.06 428 GLY A C 1
ATOM 3210 O O . GLY A 1 428 ? -10.739 3.815 8.478 1.00 88.06 428 GLY A O 1
ATOM 3211 N N . THR A 1 429 ? -10.404 2.264 10.053 1.00 90.06 429 THR A N 1
ATOM 3212 C CA . THR A 1 429 ? -9.792 1.273 9.157 1.00 90.06 429 THR A CA 1
ATOM 3213 C C . THR A 1 429 ? -10.777 0.183 8.730 1.00 90.06 429 THR A C 1
ATOM 3215 O O . THR A 1 429 ? -11.886 0.040 9.247 1.00 90.06 429 THR A O 1
ATOM 3218 N N . ARG A 1 430 ? -10.338 -0.689 7.813 1.00 89.81 430 ARG A N 1
ATOM 3219 C CA . ARG A 1 430 ? -11.076 -1.915 7.455 1.00 89.81 430 ARG A CA 1
ATOM 3220 C C . ARG A 1 430 ? -11.216 -2.901 8.623 1.00 89.81 430 ARG A C 1
ATOM 3222 O O . ARG A 1 430 ? -12.105 -3.744 8.592 1.00 89.81 430 ARG A O 1
ATOM 3229 N N . GLN A 1 431 ? -10.379 -2.779 9.654 1.00 94.00 431 GLN A N 1
ATOM 3230 C CA . GLN A 1 431 ? -10.397 -3.627 10.848 1.00 94.00 431 GLN A CA 1
ATOM 3231 C C . GLN A 1 431 ? -11.289 -3.057 11.969 1.00 94.00 431 GLN A C 1
ATOM 3233 O O . GLN A 1 431 ? -11.172 -3.472 13.120 1.00 94.00 431 GLN A O 1
ATOM 3238 N N . ARG A 1 432 ? -12.224 -2.146 11.641 1.00 92.44 432 ARG A N 1
ATOM 3239 C CA . ARG A 1 432 ? -13.195 -1.564 12.589 1.00 92.44 432 ARG A CA 1
ATOM 3240 C C . ARG A 1 432 ? -13.966 -2.598 13.416 1.00 92.44 432 ARG A C 1
ATOM 3242 O O . ARG A 1 432 ? -14.330 -2.314 14.550 1.00 92.44 432 ARG A O 1
ATOM 3249 N N . TRP A 1 433 ? -14.186 -3.796 12.870 1.00 92.12 433 TRP A N 1
ATOM 3250 C CA . TRP A 1 433 ? -14.888 -4.882 13.560 1.00 92.12 433 TRP A CA 1
ATOM 3251 C C . TRP A 1 433 ? -14.177 -5.286 14.861 1.00 92.12 433 TRP A C 1
ATOM 3253 O O . TRP A 1 433 ? -14.843 -5.586 15.843 1.00 92.12 433 TRP A O 1
ATOM 3263 N N . ALA A 1 434 ? -12.839 -5.246 14.898 1.00 94.00 434 ALA A N 1
ATOM 3264 C CA . ALA A 1 434 ? -12.068 -5.633 16.076 1.00 94.00 434 ALA A CA 1
ATOM 3265 C C . ALA A 1 434 ? -12.145 -4.565 17.173 1.00 94.00 434 ALA A C 1
ATOM 3267 O O . ALA A 1 434 ? -12.254 -4.899 18.348 1.00 94.00 434 ALA A O 1
ATOM 3268 N N . ALA A 1 435 ? -12.149 -3.282 16.788 1.00 92.62 435 ALA A N 1
ATOM 3269 C CA . ALA A 1 435 ? -12.400 -2.184 17.719 1.00 92.62 435 ALA A CA 1
ATOM 3270 C C . ALA A 1 435 ? -13.824 -2.260 18.291 1.00 92.62 435 ALA A C 1
ATOM 3272 O O . ALA A 1 435 ? -14.004 -2.105 19.493 1.00 92.62 435 ALA A O 1
ATOM 3273 N N . GLN A 1 436 ? -14.822 -2.571 17.456 1.00 91.69 436 GLN A N 1
ATOM 3274 C CA . GLN A 1 436 ? -16.202 -2.777 17.904 1.00 91.69 436 GLN A CA 1
ATOM 3275 C C . GLN A 1 436 ? -16.328 -3.983 18.844 1.00 91.69 436 GLN A C 1
ATOM 3277 O O . GLN A 1 436 ? -16.929 -3.853 19.903 1.00 91.69 436 GLN A O 1
ATOM 3282 N N . SER A 1 437 ? -15.721 -5.125 18.504 1.00 92.06 437 SER A N 1
ATOM 3283 C CA . SER A 1 437 ? -15.703 -6.328 19.352 1.00 92.06 437 SER A CA 1
ATOM 3284 C C . SER A 1 437 ? -15.062 -6.045 20.715 1.00 92.06 437 SER A C 1
ATOM 3286 O O . SER A 1 437 ? -15.654 -6.335 21.753 1.00 92.06 437 SER A O 1
ATOM 3288 N N . ALA A 1 438 ? -13.896 -5.389 20.725 1.00 92.75 438 ALA A N 1
ATOM 3289 C CA . ALA A 1 438 ? -13.216 -5.003 21.959 1.00 92.75 438 ALA A CA 1
ATOM 3290 C C . ALA A 1 438 ? -14.040 -4.009 22.796 1.00 92.75 438 ALA A C 1
ATOM 3292 O O . ALA A 1 438 ? -14.088 -4.147 24.013 1.00 92.75 438 ALA A O 1
ATOM 3293 N N . GLN A 1 439 ? -14.714 -3.038 22.168 1.00 92.44 439 GLN A N 1
ATOM 3294 C CA . GLN A 1 439 ? -15.597 -2.108 22.879 1.00 92.44 439 GLN A CA 1
ATOM 3295 C C . GLN A 1 439 ? -16.793 -2.831 23.511 1.00 92.44 439 GLN A C 1
ATOM 3297 O O . GLN A 1 439 ? -17.091 -2.588 24.673 1.00 92.44 439 GLN A O 1
ATOM 3302 N N . ILE A 1 440 ? -17.442 -3.746 22.782 1.00 91.88 440 ILE A N 1
ATOM 3303 C CA . ILE A 1 440 ? -18.570 -4.533 23.304 1.00 91.88 440 ILE A CA 1
ATOM 3304 C C . ILE A 1 440 ? -18.138 -5.362 24.518 1.00 91.88 440 ILE A C 1
ATOM 3306 O O . ILE A 1 440 ? -18.860 -5.411 25.508 1.00 91.88 440 ILE A O 1
ATOM 3310 N N . GLU A 1 441 ? -16.966 -5.997 24.463 1.00 93.12 441 GLU A N 1
ATOM 3311 C CA . GLU A 1 441 ? -16.455 -6.786 25.589 1.00 93.12 441 GLU A CA 1
ATOM 3312 C C . GLU A 1 441 ? -16.053 -5.906 26.783 1.00 93.12 441 GLU A C 1
ATOM 3314 O O . GLU A 1 441 ? -16.266 -6.301 27.928 1.00 93.12 441 GLU A O 1
ATOM 3319 N N . LEU A 1 442 ? -15.522 -4.700 26.554 1.00 91.81 442 LEU A N 1
ATOM 3320 C CA . LEU A 1 442 ? -15.275 -3.738 27.634 1.00 91.81 442 LEU A CA 1
ATOM 3321 C C . LEU A 1 442 ? -16.565 -3.281 28.312 1.00 91.81 442 LEU A C 1
ATOM 3323 O O . LEU A 1 442 ? -16.626 -3.279 29.540 1.00 91.81 442 LEU A O 1
ATOM 3327 N N . ASP A 1 443 ? -17.581 -2.937 27.524 1.00 92.38 443 ASP A N 1
ATOM 3328 C CA . ASP A 1 443 ? -18.886 -2.537 28.045 1.00 92.38 443 ASP A CA 1
ATOM 3329 C C . ASP A 1 443 ? -19.525 -3.709 28.810 1.00 92.38 443 ASP A C 1
ATOM 3331 O O . ASP A 1 443 ? -20.038 -3.523 29.909 1.00 92.38 443 ASP A O 1
ATOM 3335 N N . ALA A 1 444 ? -19.417 -4.941 28.296 1.00 92.88 444 ALA A N 1
ATOM 3336 C CA . ALA A 1 444 ? -19.884 -6.140 28.992 1.00 92.88 444 ALA A CA 1
ATOM 3337 C C . ALA A 1 444 ? -19.191 -6.329 30.353 1.00 92.88 444 ALA A C 1
ATOM 3339 O O . ALA A 1 444 ? -19.869 -6.554 31.352 1.00 92.88 444 ALA A O 1
ATOM 3340 N N . ARG A 1 445 ? -17.861 -6.177 30.427 1.00 92.38 445 ARG A N 1
ATOM 3341 C CA . ARG A 1 445 ? -17.116 -6.252 31.698 1.00 92.38 445 ARG A CA 1
ATOM 3342 C C . ARG A 1 445 ? -17.501 -5.140 32.667 1.00 92.38 445 ARG A C 1
ATOM 3344 O O . ARG A 1 445 ? -17.595 -5.384 33.864 1.00 92.38 445 ARG A O 1
ATOM 3351 N N . GLN A 1 446 ? -17.744 -3.931 32.162 1.00 91.56 446 GLN A N 1
ATOM 3352 C CA . GLN A 1 446 ? -18.189 -2.815 32.992 1.00 91.56 446 GLN A CA 1
ATOM 3353 C C . GLN A 1 446 ? -19.557 -3.099 33.626 1.00 91.56 446 GLN A C 1
ATOM 3355 O O . GLN A 1 446 ? -19.740 -2.824 34.808 1.00 91.56 446 GLN A O 1
ATOM 3360 N N . LEU A 1 447 ? -20.493 -3.677 32.866 1.00 93.75 447 LEU A N 1
ATOM 3361 C CA . LEU A 1 447 ? -21.802 -4.092 33.381 1.00 93.75 447 LEU A CA 1
ATOM 3362 C C . LEU A 1 447 ? -21.691 -5.270 34.366 1.00 93.75 447 LEU A C 1
ATOM 3364 O O . LEU A 1 447 ? -22.436 -5.332 35.342 1.00 93.75 447 LEU A O 1
ATOM 3368 N N . GLU A 1 448 ? -20.770 -6.203 34.114 1.00 94.25 448 GLU A N 1
ATOM 3369 C CA . GLU A 1 448 ? -20.499 -7.370 34.966 1.00 94.25 448 GLU A CA 1
ATOM 3370 C C . GLU A 1 448 ? -19.914 -6.975 36.333 1.00 94.25 448 GLU A C 1
ATOM 3372 O O . GLU A 1 448 ? -20.231 -7.612 37.332 1.00 94.25 448 GLU A O 1
ATOM 3377 N N . TRP A 1 449 ? -19.122 -5.899 36.402 1.00 92.94 449 TRP A N 1
ATOM 3378 C CA . TRP A 1 449 ? -18.549 -5.372 37.650 1.00 92.94 449 TRP A CA 1
ATOM 3379 C C . TRP A 1 449 ? -19.525 -4.576 38.526 1.00 92.94 449 TRP A C 1
ATOM 3381 O O . TRP A 1 449 ? -19.140 -4.125 39.604 1.00 92.94 449 TRP A O 1
ATOM 3391 N N . CYS A 1 450 ? -20.772 -4.374 38.099 1.00 93.19 450 CYS A N 1
ATOM 3392 C CA . CYS A 1 450 ? -21.778 -3.757 38.956 1.00 93.19 450 CYS A CA 1
ATOM 3393 C C . CYS A 1 450 ? -22.247 -4.760 40.023 1.00 93.19 450 CYS A C 1
ATOM 3395 O O . CYS A 1 450 ? -22.942 -5.723 39.709 1.00 93.19 450 CYS A O 1
ATOM 3397 N N . GLU A 1 451 ? -21.911 -4.500 41.285 1.00 93.50 451 GLU A N 1
ATOM 3398 C CA . GLU A 1 451 ? -22.289 -5.320 42.447 1.00 93.50 451 GLU A CA 1
ATOM 3399 C C . GLU A 1 451 ? -23.468 -4.723 43.234 1.00 93.50 451 GLU A C 1
ATOM 3401 O O . GLU A 1 451 ? -24.079 -5.392 44.064 1.00 93.50 451 GLU A O 1
ATOM 3406 N N . THR A 1 452 ? -23.809 -3.453 42.993 1.00 93.94 452 THR A N 1
ATOM 3407 C CA . THR A 1 452 ? -24.856 -2.738 43.741 1.00 93.94 452 THR A CA 1
ATOM 3408 C C . THR A 1 452 ? -25.805 -1.972 42.826 1.00 93.94 452 THR A C 1
ATOM 3410 O O . THR A 1 452 ? -25.419 -1.517 41.750 1.00 93.94 452 THR A O 1
ATOM 3413 N N . ALA A 1 453 ? -27.042 -1.751 43.284 1.00 91.50 453 ALA A N 1
ATOM 3414 C CA . ALA A 1 453 ? -28.037 -0.964 42.550 1.00 91.50 453 ALA A CA 1
ATOM 3415 C C . ALA A 1 453 ? -27.553 0.469 42.234 1.00 91.50 453 ALA A C 1
ATOM 3417 O O . ALA A 1 453 ? -27.882 1.011 41.183 1.00 91.50 453 ALA A O 1
ATOM 3418 N N . VAL A 1 454 ? -26.728 1.063 43.107 1.00 93.00 454 VAL A N 1
ATOM 3419 C CA . VAL A 1 454 ? -26.129 2.392 42.885 1.00 93.00 454 VAL A CA 1
ATOM 3420 C C . VAL A 1 454 ? -25.131 2.356 41.725 1.00 93.00 454 VAL A C 1
ATOM 3422 O O . VAL A 1 454 ? -25.204 3.187 40.828 1.00 93.00 454 VAL A O 1
ATOM 3425 N N . GLN A 1 455 ? -24.253 1.351 41.676 1.00 92.38 455 GLN A N 1
ATOM 3426 C CA . GLN A 1 455 ? -23.325 1.183 40.551 1.00 92.38 455 GLN A CA 1
ATOM 3427 C C . GLN A 1 455 ? -24.065 0.906 39.237 1.00 92.38 455 GLN A C 1
ATOM 3429 O O . GLN A 1 455 ? -23.669 1.424 38.195 1.00 92.38 455 GLN A O 1
ATOM 3434 N N . ILE A 1 456 ? -25.160 0.135 39.285 1.00 92.94 456 ILE A N 1
ATOM 3435 C CA . ILE A 1 456 ? -26.032 -0.075 38.122 1.00 92.94 456 ILE A CA 1
ATOM 3436 C C . ILE A 1 456 ? -26.601 1.264 37.642 1.00 92.94 456 ILE A C 1
ATOM 3438 O O . ILE A 1 456 ? -26.570 1.527 36.443 1.00 92.94 456 ILE A O 1
ATOM 3442 N N . ALA A 1 457 ? -27.068 2.136 38.541 1.00 90.88 457 ALA A N 1
ATOM 3443 C CA . ALA A 1 457 ? -27.582 3.462 38.188 1.00 90.88 457 ALA A CA 1
ATOM 3444 C C . ALA A 1 457 ? -26.531 4.373 37.530 1.00 90.88 457 ALA A C 1
ATOM 3446 O O . ALA A 1 457 ? -26.856 5.150 36.632 1.00 90.88 457 ALA A O 1
ATOM 3447 N N . GLU A 1 458 ? -25.268 4.275 37.941 1.00 92.19 458 GLU A N 1
ATOM 3448 C CA . GLU A 1 458 ? -24.188 5.150 37.468 1.00 92.19 458 GLU A CA 1
ATOM 3449 C C . GLU A 1 458 ? -23.544 4.703 36.147 1.00 92.19 458 GLU A C 1
ATOM 3451 O O . GLU A 1 458 ? -22.790 5.468 35.548 1.00 92.19 458 GLU A O 1
ATOM 3456 N N . VAL A 1 459 ? -23.823 3.490 35.657 1.00 91.06 459 VAL A N 1
ATOM 3457 C CA . VAL A 1 459 ? -23.084 2.917 34.517 1.00 91.06 459 VAL A CA 1
ATOM 3458 C C . VAL A 1 459 ? -23.504 3.480 33.146 1.00 91.06 459 VAL A C 1
ATOM 3460 O O . VAL A 1 459 ? -22.699 3.472 32.212 1.00 91.06 459 VAL A O 1
ATOM 3463 N N . HIS A 1 460 ? -24.729 4.011 33.006 1.00 84.00 460 HIS A N 1
ATOM 3464 C CA . HIS A 1 460 ? -25.290 4.475 31.726 1.00 84.00 460 HIS A CA 1
ATOM 3465 C C . HIS A 1 460 ? -24.453 5.499 30.929 1.00 84.00 460 HIS A C 1
ATOM 3467 O O . HIS A 1 460 ? -24.459 5.374 29.702 1.00 84.00 460 HIS A O 1
ATOM 3473 N N . PRO A 1 461 ? -23.722 6.475 31.521 1.00 80.25 461 PRO A N 1
ATOM 3474 C CA . PRO A 1 461 ? -22.953 7.459 30.755 1.00 80.25 461 PRO A CA 1
ATOM 3475 C C . PRO A 1 461 ? -21.700 6.863 30.101 1.00 80.25 461 PRO A C 1
ATOM 3477 O O . PRO A 1 461 ? -21.129 7.477 29.203 1.00 80.25 461 PRO A O 1
ATOM 3480 N N . GLY A 1 462 ? -21.237 5.700 30.577 1.00 76.25 462 GLY A N 1
ATOM 3481 C CA . GLY A 1 462 ? -20.002 5.061 30.118 1.00 76.25 462 GLY A CA 1
ATOM 3482 C C . GLY A 1 462 ? -20.172 4.081 28.956 1.00 76.25 462 GLY A C 1
ATOM 3483 O O . GLY A 1 462 ? -19.170 3.692 28.364 1.00 76.25 462 GLY A O 1
ATOM 3484 N N . LEU A 1 463 ? -21.405 3.688 28.622 1.00 83.62 463 LEU A N 1
ATOM 3485 C CA . LEU A 1 463 ? -21.687 2.664 27.610 1.00 83.62 463 LEU A CA 1
ATOM 3486 C C . LEU A 1 463 ? -21.652 3.249 26.193 1.00 83.62 463 LEU A C 1
ATOM 3488 O O . LEU A 1 463 ? -22.334 4.233 25.903 1.00 83.62 463 LEU A O 1
ATOM 3492 N N . ALA A 1 464 ? -20.960 2.590 25.259 1.00 77.00 464 ALA A N 1
ATOM 3493 C CA . ALA A 1 464 ? -20.815 3.047 23.871 1.00 77.00 464 ALA A CA 1
ATOM 3494 C C . ALA A 1 464 ? -22.039 2.725 22.981 1.00 77.00 464 ALA A C 1
ATOM 3496 O O . ALA A 1 464 ? -21.927 2.453 21.783 1.00 77.00 464 ALA A O 1
ATOM 3497 N N . ALA A 1 465 ? -23.245 2.762 23.551 1.00 66.38 465 ALA A N 1
ATOM 3498 C CA . ALA A 1 465 ? -24.493 2.314 22.929 1.00 66.38 465 ALA A CA 1
ATOM 3499 C C . ALA A 1 465 ? -24.886 3.096 21.646 1.00 66.38 465 ALA A C 1
ATOM 3501 O O . ALA A 1 465 ? -25.685 2.616 20.829 1.00 66.38 465 ALA A O 1
ATOM 3502 N N . GLY A 1 466 ? -24.337 4.303 21.459 1.00 62.84 466 GLY A N 1
ATOM 3503 C CA . GLY A 1 466 ? -24.532 5.151 20.275 1.00 62.84 466 GLY A CA 1
ATOM 3504 C C . GLY A 1 466 ? -23.545 4.894 19.130 1.00 62.84 466 GLY A C 1
ATOM 3505 O O . GLY A 1 466 ? -23.930 5.023 17.969 1.00 62.84 466 GLY A O 1
ATOM 3506 N N . ASP A 1 467 ? -22.321 4.466 19.441 1.00 69.31 467 ASP A N 1
ATOM 3507 C CA . ASP A 1 467 ? -21.198 4.431 18.487 1.00 69.31 467 ASP A CA 1
ATOM 3508 C C . ASP A 1 467 ? -21.036 3.071 17.784 1.00 69.31 467 ASP A C 1
ATOM 3510 O O . ASP A 1 467 ? -20.288 2.924 16.812 1.00 69.31 467 ASP A O 1
ATOM 3514 N N . LEU A 1 468 ? -21.745 2.051 18.271 1.00 77.94 468 LEU A N 1
ATOM 3515 C CA . LEU A 1 468 ? -21.660 0.679 17.782 1.00 77.94 468 LEU A CA 1
ATOM 3516 C C . LEU A 1 468 ? -22.690 0.390 16.681 1.00 77.94 468 LEU A C 1
ATOM 3518 O O . LEU A 1 468 ? -23.864 0.757 16.762 1.00 77.94 468 LEU A O 1
ATOM 3522 N N . VAL A 1 469 ? -22.254 -0.345 15.656 1.00 73.88 469 VAL A N 1
ATOM 3523 C CA . VAL A 1 469 ? -23.106 -0.801 14.549 1.00 73.88 469 VAL A CA 1
ATOM 3524 C C . VAL A 1 469 ? -23.484 -2.263 14.777 1.00 73.88 469 VAL A C 1
ATOM 3526 O O . VAL A 1 469 ? -22.601 -3.100 14.941 1.00 73.88 469 VAL A O 1
ATOM 3529 N N . GLY A 1 470 ? -24.780 -2.581 14.737 1.00 79.81 470 GLY A N 1
ATOM 3530 C CA . GLY A 1 470 ? -25.288 -3.957 14.808 1.00 79.81 470 GLY A CA 1
ATOM 3531 C C . GLY A 1 470 ? -26.101 -4.272 16.073 1.00 79.81 470 GLY A C 1
ATOM 3532 O O . GLY A 1 470 ? -26.411 -3.369 16.845 1.00 79.81 470 GLY A O 1
ATOM 3533 N N . PRO A 1 471 ? -26.464 -5.546 16.297 1.00 78.81 471 PRO A N 1
ATOM 3534 C CA . PRO A 1 471 ? -27.403 -5.943 17.353 1.00 78.81 471 PRO A CA 1
ATOM 3535 C C . PRO A 1 471 ? -26.879 -5.708 18.776 1.00 78.81 471 PRO A C 1
ATOM 3537 O O . PRO A 1 471 ? -27.645 -5.373 19.677 1.00 78.81 471 PRO A O 1
ATOM 3540 N N . ALA A 1 472 ? -25.558 -5.769 18.973 1.00 84.06 472 ALA A N 1
ATOM 3541 C CA . ALA A 1 472 ? -24.941 -5.449 20.258 1.00 84.06 472 ALA A CA 1
ATOM 3542 C C . ALA A 1 472 ? -25.232 -4.008 20.713 1.00 84.06 472 ALA A C 1
ATOM 3544 O O . ALA A 1 472 ? -25.353 -3.762 21.910 1.00 84.06 472 ALA A O 1
ATOM 3545 N N . SER A 1 473 ? -25.409 -3.059 19.784 1.00 86.56 473 SER A N 1
ATOM 3546 C CA . SER A 1 473 ? -25.775 -1.690 20.160 1.00 86.56 473 SER A CA 1
ATOM 3547 C C . SER A 1 473 ? -27.207 -1.607 20.680 1.00 86.56 4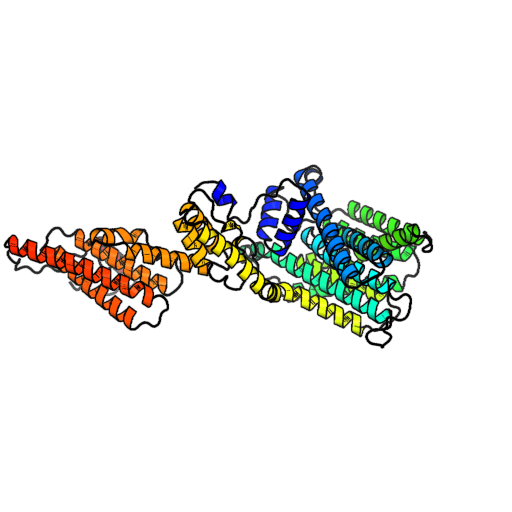73 SER A C 1
ATOM 3549 O O . SER A 1 473 ? -27.460 -0.866 21.624 1.00 86.56 473 SER A O 1
ATOM 3551 N N . ALA A 1 474 ? -28.136 -2.404 20.141 1.00 87.12 474 ALA A N 1
ATOM 3552 C CA . ALA A 1 474 ? -29.496 -2.492 20.667 1.00 87.12 474 ALA A CA 1
ATOM 3553 C C . ALA A 1 474 ? -29.499 -3.048 22.099 1.00 87.12 474 ALA A C 1
ATOM 3555 O O . ALA A 1 474 ? -30.133 -2.460 22.973 1.00 87.12 474 ALA A O 1
ATOM 3556 N N . LEU A 1 475 ? -28.721 -4.105 22.358 1.00 89.81 475 LEU A N 1
ATOM 3557 C CA . LEU A 1 475 ? -28.558 -4.661 23.704 1.00 89.81 475 LEU A CA 1
ATOM 3558 C C . LEU A 1 475 ? -27.975 -3.633 24.680 1.00 89.81 475 LEU A C 1
ATOM 3560 O O . LEU A 1 475 ? -28.551 -3.397 25.740 1.00 89.81 475 LEU A O 1
ATOM 3564 N N . LEU A 1 476 ? -26.883 -2.961 24.310 1.00 90.81 476 LEU A N 1
ATOM 3565 C CA . LEU A 1 476 ? -26.262 -1.935 25.154 1.00 90.81 476 LEU A CA 1
ATOM 3566 C C . LEU A 1 476 ? -27.187 -0.736 25.396 1.00 90.81 476 LEU A C 1
ATOM 3568 O O . LEU A 1 476 ? -27.186 -0.179 26.492 1.00 90.81 476 LEU A O 1
ATOM 3572 N N . ARG A 1 477 ? -28.035 -0.366 24.426 1.00 89.88 477 ARG A N 1
ATOM 3573 C CA . ARG A 1 477 ? -29.092 0.640 24.632 1.00 89.88 477 ARG A CA 1
ATOM 3574 C C . ARG A 1 477 ? -30.134 0.164 25.639 1.00 89.88 477 ARG A C 1
ATOM 3576 O O . ARG A 1 477 ? -30.560 0.970 26.460 1.00 89.88 477 ARG A O 1
ATOM 3583 N N . SER A 1 478 ? -30.532 -1.107 25.606 1.00 91.62 478 SER A N 1
ATOM 3584 C CA . SER A 1 478 ? -31.451 -1.674 26.600 1.00 91.62 478 SER A CA 1
ATOM 3585 C C . SER A 1 478 ? -30.852 -1.626 28.008 1.00 91.62 478 SER A C 1
ATOM 3587 O O . SER A 1 478 ? -31.507 -1.128 28.918 1.00 91.62 478 SER A O 1
ATOM 3589 N N . PHE A 1 479 ? -29.589 -2.030 28.185 1.00 93.19 479 PHE A N 1
ATOM 3590 C CA . PHE A 1 479 ? -28.892 -1.913 29.476 1.00 93.19 479 PHE A CA 1
ATOM 3591 C C . PHE A 1 479 ? -28.714 -0.457 29.930 1.00 93.19 479 PHE A C 1
ATOM 3593 O O . PHE A 1 479 ? -28.926 -0.152 31.100 1.00 93.19 479 PHE A O 1
ATOM 3600 N N . SER A 1 480 ? -28.387 0.460 29.016 1.00 92.75 480 SER A N 1
ATOM 3601 C CA . SER A 1 480 ? -28.278 1.897 29.310 1.00 92.75 480 SER A CA 1
ATOM 3602 C C . SER A 1 480 ? -29.613 2.491 29.786 1.00 92.75 480 SER A C 1
ATOM 3604 O O . SER A 1 480 ? -29.653 3.228 30.774 1.00 92.75 480 SER A O 1
ATOM 3606 N N . ARG A 1 481 ? -30.728 2.114 29.142 1.00 91.38 481 ARG A N 1
ATOM 3607 C CA . ARG A 1 481 ? -32.081 2.504 29.571 1.00 91.38 481 ARG A CA 1
ATOM 3608 C C . ARG A 1 481 ? -32.423 1.939 30.945 1.00 91.38 481 ARG A C 1
ATOM 3610 O O . ARG A 1 481 ? -32.853 2.698 31.801 1.00 91.38 481 ARG A O 1
ATOM 3617 N N . LEU A 1 482 ? -32.166 0.651 31.175 1.00 94.06 482 LEU A N 1
ATOM 3618 C CA . LEU A 1 482 ? -32.388 0.015 32.477 1.00 94.06 482 LEU A CA 1
ATOM 3619 C C . LEU A 1 482 ? -31.579 0.695 33.584 1.00 94.06 482 LEU A C 1
ATOM 3621 O O . LEU A 1 482 ? -32.121 0.988 34.640 1.00 94.06 482 LEU A O 1
ATOM 3625 N N . SER A 1 483 ? -30.312 1.019 33.330 1.00 94.12 483 SER A N 1
ATOM 3626 C CA . SER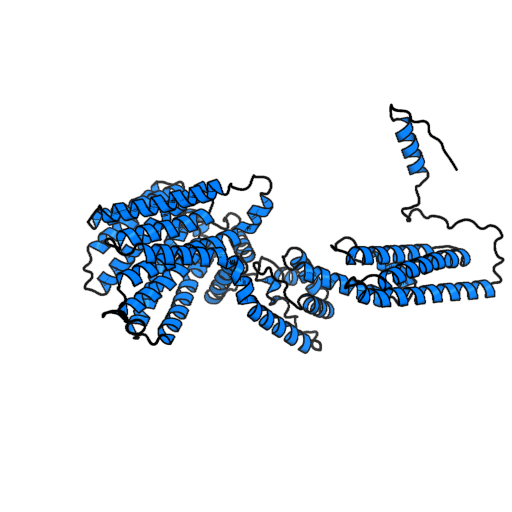 A 1 483 ? -29.473 1.782 34.262 1.00 94.12 483 SER A CA 1
ATOM 3627 C C . SER A 1 483 ? -30.070 3.161 34.584 1.00 94.12 483 SER A C 1
ATOM 3629 O O . SER A 1 483 ? -30.111 3.563 35.745 1.00 94.12 483 SER A O 1
ATOM 3631 N N . THR A 1 484 ? -30.623 3.856 33.585 1.00 92.56 484 THR A N 1
ATOM 3632 C CA . THR A 1 484 ? -31.307 5.146 33.783 1.00 92.56 484 THR A CA 1
ATOM 3633 C C . THR A 1 484 ? -32.597 4.986 34.595 1.00 92.56 484 THR A C 1
ATOM 3635 O O . THR A 1 484 ? -32.876 5.800 35.475 1.00 92.56 484 THR A O 1
ATOM 3638 N N . ASP A 1 485 ? -33.362 3.919 34.350 1.00 92.44 485 ASP A N 1
ATOM 3639 C CA . ASP A 1 485 ? -34.570 3.601 35.114 1.00 92.44 485 ASP A CA 1
ATOM 3640 C C . ASP A 1 485 ? -34.229 3.277 36.581 1.00 92.44 485 ASP A C 1
ATOM 3642 O O . ASP A 1 485 ? -34.906 3.765 37.484 1.00 92.44 485 ASP A O 1
ATOM 3646 N N . VAL A 1 486 ? -33.141 2.539 36.844 1.00 93.31 486 VAL A N 1
ATOM 3647 C CA . VAL A 1 486 ? -32.635 2.294 38.210 1.00 93.31 486 VAL A CA 1
ATOM 3648 C C . VAL A 1 486 ? -32.225 3.605 38.876 1.00 93.31 486 VAL A C 1
ATOM 3650 O O . VAL A 1 486 ? -32.574 3.836 40.031 1.00 93.31 486 VAL A O 1
ATOM 3653 N N . ALA A 1 487 ? -31.538 4.499 38.160 1.00 93.06 487 ALA A N 1
ATOM 3654 C CA . ALA A 1 487 ? -31.178 5.812 38.689 1.00 93.06 487 ALA A CA 1
ATOM 3655 C C . ALA A 1 487 ? -32.418 6.637 39.074 1.00 93.06 487 ALA A C 1
ATOM 3657 O O . ALA A 1 487 ? -32.447 7.249 40.141 1.00 93.06 487 ALA A O 1
ATOM 3658 N N . ALA A 1 488 ? -33.459 6.619 38.237 1.00 90.56 488 ALA A N 1
ATOM 3659 C CA . ALA A 1 488 ? -34.728 7.286 38.516 1.00 90.56 488 ALA A CA 1
ATOM 3660 C C . ALA A 1 488 ? -35.492 6.637 39.684 1.00 90.56 488 ALA A C 1
ATOM 3662 O O . ALA A 1 488 ? -36.129 7.347 40.464 1.00 90.56 488 ALA A O 1
ATOM 3663 N N . ALA A 1 489 ? -35.412 5.311 39.826 1.00 91.50 489 ALA A N 1
ATOM 3664 C CA . ALA A 1 489 ? -36.012 4.573 40.932 1.00 91.50 489 ALA A CA 1
ATOM 3665 C C . ALA A 1 489 ? -35.329 4.899 42.267 1.00 91.50 489 ALA A C 1
ATOM 3667 O O . ALA A 1 489 ? -36.010 5.151 43.255 1.00 91.50 489 ALA A O 1
ATOM 3668 N N . LEU A 1 490 ? -33.994 4.973 42.290 1.00 91.94 490 LEU A N 1
ATOM 3669 C CA . LEU A 1 490 ? -33.225 5.329 43.488 1.00 91.94 490 LEU A CA 1
ATOM 3670 C C . LEU A 1 490 ? -33.380 6.803 43.902 1.00 91.94 490 LEU A C 1
ATOM 3672 O O . LEU A 1 490 ? -33.136 7.130 45.058 1.00 91.94 490 LEU A O 1
ATOM 3676 N N . GLN A 1 491 ? -33.785 7.687 42.985 1.00 91.62 491 GLN A N 1
ATOM 3677 C CA . GLN A 1 491 ? -34.046 9.106 43.269 1.00 91.62 491 GLN A CA 1
ATOM 3678 C C . GLN A 1 491 ? -35.438 9.377 43.868 1.00 91.62 491 GLN A C 1
ATOM 3680 O O . GLN A 1 491 ? -35.715 10.519 44.226 1.00 91.62 491 GLN A O 1
ATOM 3685 N N . GLN A 1 492 ? -36.317 8.374 43.982 1.00 87.69 492 GLN A N 1
ATOM 3686 C CA . GLN A 1 492 ? -37.646 8.567 44.577 1.00 87.69 492 GLN A CA 1
ATOM 3687 C C . GLN A 1 492 ? -37.546 8.866 46.081 1.00 87.69 492 GLN A C 1
ATOM 3689 O O . GLN A 1 492 ? -36.746 8.252 46.783 1.00 87.69 492 GLN A O 1
ATOM 3694 N N . GLU A 1 493 ? -38.376 9.782 46.587 1.00 81.06 493 GLU A N 1
ATOM 3695 C CA . GLU A 1 493 ? -38.283 10.262 47.977 1.00 81.06 493 GLU A CA 1
ATOM 3696 C C . GLU A 1 493 ? -38.743 9.228 49.017 1.00 81.06 493 GLU A C 1
ATOM 3698 O O . GLU A 1 493 ? -38.134 9.099 50.076 1.00 81.06 493 GLU A O 1
ATOM 3703 N N . SER A 1 494 ? -39.805 8.471 48.724 1.00 84.69 494 SER A N 1
ATOM 3704 C CA . SER A 1 494 ? -40.365 7.476 49.652 1.00 84.69 494 SER A CA 1
ATOM 3705 C C . SER A 1 494 ? -39.854 6.064 49.358 1.00 84.69 494 SER A C 1
ATOM 3707 O O . SER A 1 494 ? -39.797 5.678 48.185 1.00 84.69 494 SER A O 1
ATOM 3709 N N . ALA A 1 495 ? -39.631 5.255 50.399 1.00 83.50 495 ALA A N 1
ATOM 3710 C CA . ALA A 1 495 ? -39.248 3.845 50.267 1.00 83.50 495 ALA A CA 1
ATOM 3711 C C . ALA A 1 495 ? -40.269 3.032 49.447 1.00 83.50 495 ALA A C 1
ATOM 3713 O O . ALA A 1 495 ? -39.877 2.238 48.589 1.00 83.50 495 ALA A O 1
ATOM 3714 N N . TYR A 1 496 ? -41.568 3.303 49.620 1.00 82.25 496 TYR A N 1
ATOM 3715 C CA . TYR A 1 496 ? -42.637 2.705 48.814 1.00 82.25 496 TYR A CA 1
ATOM 3716 C C . TYR A 1 496 ? -42.472 2.970 47.304 1.00 82.25 496 TYR A C 1
ATOM 3718 O O . TYR A 1 496 ? -42.410 2.028 46.511 1.00 82.25 496 TYR A O 1
ATOM 3726 N N . ASN A 1 497 ? -42.329 4.237 46.890 1.00 83.19 497 ASN A N 1
ATOM 3727 C CA . ASN A 1 497 ? -42.128 4.589 45.475 1.00 83.19 497 ASN A CA 1
ATOM 3728 C C . ASN A 1 497 ? -40.815 4.030 44.910 1.00 83.19 497 ASN A C 1
ATOM 3730 O O . ASN A 1 497 ? -40.788 3.615 43.752 1.00 83.19 497 ASN A O 1
ATOM 3734 N N . GLN A 1 498 ? -39.745 3.976 45.716 1.00 87.75 498 GLN A N 1
ATOM 3735 C CA . GLN A 1 498 ? -38.504 3.304 45.319 1.00 87.75 498 GLN A CA 1
ATOM 3736 C C . GLN A 1 498 ? -38.765 1.822 45.026 1.00 87.75 498 GLN A C 1
ATOM 3738 O O . GLN A 1 498 ? -38.376 1.332 43.968 1.00 87.75 498 GLN A O 1
ATOM 3743 N N . ARG A 1 499 ? -39.476 1.114 45.916 1.00 87.94 499 ARG A N 1
ATOM 3744 C CA . ARG A 1 499 ? -39.821 -0.305 45.734 1.00 87.94 499 ARG A CA 1
ATOM 3745 C C . ARG A 1 499 ? -40.660 -0.530 44.477 1.00 87.94 499 ARG A C 1
ATOM 3747 O O . ARG A 1 499 ? -40.338 -1.411 43.684 1.00 87.94 499 ARG A O 1
ATOM 3754 N N . LEU A 1 500 ? -41.704 0.274 44.277 1.00 86.88 500 LEU A N 1
ATOM 3755 C CA . LEU A 1 500 ? -42.586 0.170 43.114 1.00 86.88 500 LEU A CA 1
ATOM 3756 C C . LEU A 1 500 ? -41.823 0.405 41.800 1.00 86.88 500 LEU A C 1
ATOM 3758 O O . LEU A 1 500 ? -41.984 -0.350 40.842 1.00 86.88 500 LEU A O 1
ATOM 3762 N N . ALA A 1 501 ? -40.958 1.422 41.760 1.00 88.44 501 ALA A N 1
ATOM 3763 C CA . ALA A 1 501 ? -40.143 1.718 40.587 1.00 88.44 501 ALA A CA 1
ATOM 3764 C C . ALA A 1 501 ? -39.096 0.621 40.313 1.00 88.44 501 ALA A C 1
ATOM 3766 O O . ALA A 1 501 ? -38.909 0.239 39.158 1.00 88.44 501 ALA A O 1
ATOM 3767 N N . LEU A 1 502 ? -38.451 0.072 41.351 1.00 92.19 502 LEU A N 1
ATOM 3768 C CA . LEU A 1 502 ? -37.499 -1.036 41.208 1.00 92.19 502 LEU A CA 1
ATOM 3769 C C . LEU A 1 502 ? -38.176 -2.330 40.730 1.00 92.19 502 LEU A C 1
ATOM 3771 O O . LEU A 1 502 ? -37.592 -3.031 39.907 1.00 92.19 502 LEU A O 1
ATOM 3775 N N . HIS A 1 503 ? -39.416 -2.610 41.149 1.00 92.50 503 HIS A N 1
ATOM 3776 C CA . HIS A 1 503 ? -40.187 -3.750 40.633 1.00 92.50 503 HIS A CA 1
ATOM 3777 C C . HIS A 1 503 ? -40.428 -3.632 39.121 1.00 92.50 503 HIS A C 1
ATOM 3779 O O . HIS A 1 503 ? -40.238 -4.592 38.378 1.00 92.50 503 HIS A O 1
ATOM 3785 N N . ALA A 1 504 ? -40.767 -2.434 38.632 1.00 90.88 504 ALA A N 1
ATOM 3786 C CA . ALA A 1 504 ? -40.936 -2.205 37.198 1.00 90.88 504 ALA A CA 1
ATOM 3787 C C . ALA A 1 504 ? -39.626 -2.408 36.407 1.00 90.88 504 ALA A C 1
ATOM 3789 O O . ALA A 1 504 ? -39.660 -2.844 35.253 1.00 90.88 504 ALA A O 1
ATOM 3790 N N . VAL A 1 505 ? -38.466 -2.108 37.006 1.00 93.62 505 VAL A N 1
ATOM 3791 C CA . VAL A 1 505 ? -37.156 -2.425 36.411 1.00 93.62 505 VAL A CA 1
ATOM 3792 C C . VAL A 1 505 ? -36.921 -3.936 36.380 1.00 93.62 505 VAL A C 1
ATOM 3794 O O . VAL A 1 505 ? -36.454 -4.447 35.360 1.00 93.62 505 VAL A O 1
ATOM 3797 N N . GLU A 1 506 ? -37.249 -4.650 37.458 1.00 94.69 506 GLU A N 1
ATOM 3798 C CA . GLU A 1 506 ? -37.121 -6.108 37.522 1.00 94.69 506 GLU A CA 1
ATOM 3799 C C . GLU A 1 506 ? -37.953 -6.793 36.424 1.00 94.69 506 GLU A C 1
ATOM 3801 O O . GLU A 1 506 ? -37.425 -7.618 35.678 1.00 94.69 506 GLU A O 1
ATOM 3806 N N . ASP A 1 507 ? -39.204 -6.366 36.224 1.00 93.06 507 ASP A N 1
ATOM 3807 C CA . ASP A 1 507 ? -40.079 -6.874 35.158 1.00 93.06 507 ASP A CA 1
ATOM 3808 C C . ASP A 1 507 ? -39.486 -6.651 33.751 1.00 93.06 507 ASP A C 1
ATOM 3810 O O . ASP A 1 507 ? -39.601 -7.501 32.858 1.00 93.06 507 ASP A O 1
ATOM 3814 N N . ARG A 1 508 ? -38.814 -5.512 33.527 1.00 93.25 508 ARG A N 1
ATOM 3815 C CA . ARG A 1 508 ? -38.123 -5.225 32.257 1.00 93.25 508 ARG A CA 1
ATOM 3816 C C . ARG A 1 508 ? -36.871 -6.082 32.078 1.00 93.25 508 ARG A C 1
ATOM 3818 O O . ARG A 1 508 ? -36.627 -6.554 30.965 1.00 93.25 508 ARG A O 1
ATOM 3825 N N . LEU A 1 509 ? -36.092 -6.298 33.141 1.00 94.88 509 LEU A N 1
ATOM 3826 C CA . LEU A 1 509 ? -34.952 -7.222 33.139 1.00 94.88 509 LEU A CA 1
ATOM 3827 C C . LEU A 1 509 ? -35.402 -8.652 32.822 1.00 94.88 509 LEU A C 1
ATOM 3829 O O . LEU A 1 509 ? -34.722 -9.349 32.071 1.00 94.88 509 LEU A O 1
ATOM 3833 N N . ASP A 1 510 ? -36.581 -9.056 33.289 1.00 94.88 510 ASP A N 1
ATOM 3834 C CA . ASP A 1 510 ? -37.190 -10.346 32.962 1.00 94.88 510 ASP A CA 1
ATOM 3835 C C . ASP A 1 510 ? -37.599 -10.472 31.508 1.00 94.88 510 ASP A C 1
ATOM 3837 O O . ASP A 1 510 ? -37.355 -11.508 30.879 1.00 94.88 510 ASP A O 1
ATOM 3841 N N . GLY A 1 511 ? -38.195 -9.413 30.961 1.00 93.88 511 GLY A N 1
ATOM 3842 C CA . GLY A 1 511 ? -38.442 -9.299 29.529 1.00 93.88 511 GLY A CA 1
ATOM 3843 C C . GLY A 1 511 ? -37.150 -9.498 28.737 1.00 93.88 511 GLY A C 1
ATOM 3844 O O . GLY A 1 511 ? -37.075 -10.397 27.895 1.00 93.88 511 GLY A O 1
ATOM 3845 N N . LEU A 1 512 ? -36.103 -8.743 29.085 1.00 94.25 512 LEU A N 1
ATOM 3846 C CA . LEU A 1 512 ? -34.797 -8.813 28.430 1.00 94.25 512 LEU A CA 1
ATOM 3847 C C . LEU A 1 512 ? -34.152 -10.203 28.559 1.00 94.25 512 LEU A C 1
ATOM 3849 O O . LEU A 1 512 ? -33.631 -10.734 27.581 1.00 94.25 512 LEU A O 1
ATOM 3853 N N . LEU A 1 513 ? -34.213 -10.840 29.730 1.00 95.25 513 LEU A N 1
ATOM 3854 C CA . LEU A 1 513 ? -33.692 -12.194 29.946 1.00 95.25 513 LEU A CA 1
ATOM 3855 C C . LEU A 1 513 ? -34.404 -13.235 29.079 1.00 95.25 513 LEU A C 1
ATOM 3857 O O . LEU A 1 513 ? -33.753 -14.118 28.512 1.00 95.25 513 LEU A O 1
ATOM 3861 N N . ARG A 1 514 ? -35.731 -13.138 28.940 1.00 93.44 514 ARG A N 1
ATOM 3862 C CA . ARG A 1 514 ? -36.511 -14.025 28.063 1.00 93.44 514 ARG A CA 1
ATOM 3863 C C . ARG A 1 514 ? -36.139 -13.815 26.598 1.00 93.44 514 ARG A C 1
ATOM 3865 O O . ARG A 1 514 ? -35.972 -14.800 25.877 1.00 93.44 514 ARG A O 1
ATOM 3872 N N . GLU A 1 515 ? -35.961 -12.569 26.168 1.00 93.75 515 GLU A N 1
ATOM 3873 C CA . GLU A 1 515 ? -35.494 -12.234 24.817 1.00 93.75 515 GLU A CA 1
ATOM 3874 C C . GLU A 1 515 ? -34.088 -12.788 24.550 1.00 93.75 515 GLU A C 1
ATOM 3876 O O . GLU A 1 515 ? -33.886 -13.501 23.569 1.00 93.75 515 GLU A O 1
ATOM 3881 N N . LEU A 1 516 ? -33.139 -12.573 25.466 1.00 92.69 516 LEU A N 1
ATOM 3882 C CA . LEU A 1 516 ? -31.775 -13.113 25.394 1.00 92.69 516 LEU A CA 1
ATOM 3883 C C . LEU A 1 516 ? -31.734 -14.647 25.437 1.00 92.69 516 LEU A C 1
ATOM 3885 O O . LEU A 1 516 ? -30.792 -15.264 24.938 1.00 92.69 516 LEU A O 1
ATOM 3889 N N . THR A 1 517 ? -32.730 -15.282 26.055 1.00 91.62 517 THR A N 1
ATOM 3890 C CA . THR A 1 517 ? -32.851 -16.746 26.092 1.00 91.62 517 THR A CA 1
ATOM 3891 C C . THR A 1 517 ? -33.342 -17.313 24.765 1.00 91.62 517 THR A C 1
ATOM 3893 O O . THR A 1 517 ? -32.898 -18.383 24.356 1.00 91.62 517 THR A O 1
ATOM 3896 N N . ARG A 1 518 ? -34.225 -16.579 24.080 1.00 90.81 518 ARG A N 1
ATOM 3897 C CA . ARG A 1 518 ? -34.795 -16.952 22.778 1.00 90.81 518 ARG A CA 1
ATOM 3898 C C . ARG A 1 518 ? -33.919 -16.546 21.593 1.00 90.81 518 ARG A C 1
ATOM 3900 O O . ARG A 1 518 ? -34.048 -17.129 20.522 1.00 90.81 518 ARG A O 1
ATOM 3907 N N . SER A 1 519 ? -33.071 -15.536 21.766 1.00 89.00 519 SER A N 1
ATOM 3908 C CA . SER A 1 519 ? -32.188 -15.031 20.719 1.00 89.00 519 SER A CA 1
ATOM 3909 C C . SER A 1 519 ? -31.037 -15.999 20.432 1.00 89.00 519 SER A C 1
ATOM 3911 O O . SER A 1 519 ? -30.380 -16.493 21.347 1.00 89.00 519 SER A O 1
ATOM 3913 N N . ASN A 1 520 ? -30.760 -16.208 19.143 1.00 83.31 520 ASN A N 1
ATOM 3914 C CA . ASN A 1 520 ? -29.594 -16.949 18.647 1.00 83.31 520 ASN A CA 1
ATOM 3915 C C . ASN A 1 520 ? -28.402 -16.026 18.338 1.00 83.31 520 ASN A C 1
ATOM 3917 O O . ASN A 1 520 ? -27.463 -16.425 17.649 1.00 83.31 520 ASN A O 1
ATOM 3921 N N . GLU A 1 521 ? -28.441 -14.769 18.785 1.00 85.56 521 GLU A N 1
ATOM 3922 C CA . GLU A 1 521 ? -27.358 -13.827 18.527 1.00 85.56 521 GLU A CA 1
ATOM 3923 C C . GLU A 1 521 ? -26.071 -14.198 19.285 1.00 85.56 521 GLU A C 1
ATOM 3925 O O . GLU A 1 521 ? -26.136 -14.573 20.459 1.00 85.56 521 GLU A O 1
ATOM 3930 N N . PRO A 1 522 ? -24.881 -14.009 18.676 1.00 83.00 522 PRO A N 1
ATOM 3931 C CA . PRO A 1 522 ? -23.604 -14.385 19.289 1.00 83.00 522 PRO A CA 1
ATOM 3932 C C . PRO A 1 522 ? -23.363 -13.735 20.657 1.00 83.00 522 PRO A C 1
ATOM 3934 O O . PRO A 1 522 ? -22.791 -14.349 21.554 1.00 83.00 522 PRO A O 1
ATOM 3937 N N . TYR A 1 523 ? -23.823 -12.493 20.828 1.00 87.06 523 TYR A N 1
ATOM 3938 C CA . TYR A 1 523 ? -23.636 -11.732 22.063 1.00 87.06 523 TYR A CA 1
ATOM 3939 C C . TYR A 1 523 ? -24.661 -12.087 23.147 1.00 87.06 523 TYR A C 1
ATOM 3941 O O . TYR A 1 523 ? -24.399 -11.843 24.324 1.00 87.06 523 TYR A O 1
ATOM 3949 N N . ALA A 1 524 ? -25.791 -12.715 22.803 1.00 89.31 524 ALA A N 1
ATOM 3950 C CA . ALA A 1 524 ? -26.839 -13.015 23.776 1.00 89.31 524 ALA A CA 1
ATOM 3951 C C . ALA A 1 524 ? -26.333 -13.923 24.909 1.00 89.31 524 ALA A C 1
ATOM 3953 O O . ALA A 1 524 ? -26.671 -13.713 26.074 1.00 89.31 524 ALA A O 1
ATOM 3954 N N . ALA A 1 525 ? -25.449 -14.874 24.589 1.00 90.56 525 ALA A N 1
ATOM 3955 C CA . ALA A 1 525 ? -24.820 -15.752 25.572 1.00 90.56 525 ALA A 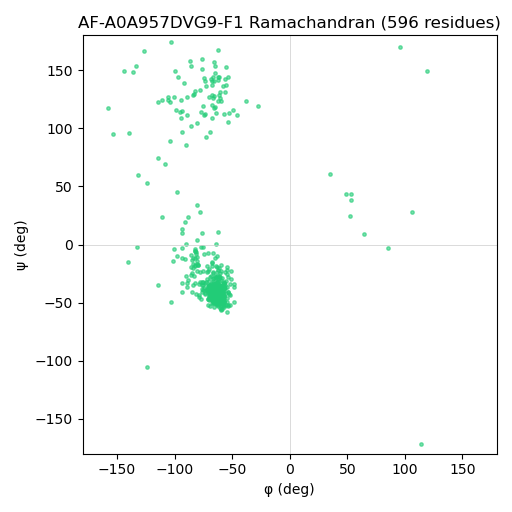CA 1
ATOM 3956 C C . ALA A 1 525 ? -23.936 -14.994 26.583 1.00 90.56 525 ALA A C 1
ATOM 3958 O O . ALA A 1 525 ? -23.925 -15.356 27.758 1.00 90.56 525 ALA A O 1
ATOM 3959 N N . ARG A 1 526 ? -23.236 -13.929 26.158 1.00 93.44 526 ARG A N 1
ATOM 3960 C CA . ARG A 1 526 ? -22.358 -13.124 27.030 1.00 93.44 526 ARG A CA 1
ATOM 3961 C C . ARG A 1 526 ? -23.147 -12.187 27.949 1.00 93.44 526 ARG A C 1
ATOM 3963 O O . ARG A 1 526 ? -22.782 -12.050 29.109 1.00 93.44 526 ARG A O 1
ATOM 3970 N N . PHE A 1 527 ? -24.235 -11.585 27.463 1.00 94.06 527 PHE A N 1
ATOM 3971 C CA . PHE A 1 527 ? -25.037 -10.622 28.238 1.00 94.06 527 PHE A CA 1
ATOM 3972 C C . PHE A 1 527 ? -26.106 -11.262 29.137 1.00 94.06 527 PHE A C 1
ATOM 3974 O O . PHE A 1 527 ? -26.558 -10.632 30.092 1.00 94.06 527 PHE A O 1
ATOM 3981 N N . ARG A 1 528 ? -26.502 -12.517 28.884 1.00 94.38 528 ARG A N 1
ATOM 3982 C CA . ARG A 1 528 ? -27.466 -13.249 29.722 1.00 94.38 528 ARG A CA 1
ATOM 3983 C C . ARG A 1 528 ? -27.070 -13.330 31.208 1.00 94.38 528 ARG A C 1
ATOM 3985 O O . ARG A 1 528 ? -27.910 -12.969 32.032 1.00 94.38 528 ARG A O 1
ATOM 3992 N N . PRO A 1 529 ? -25.850 -13.766 31.590 1.00 95.62 529 PRO A N 1
ATOM 3993 C CA . PRO A 1 529 ? -25.468 -13.815 33.004 1.00 95.62 529 PRO A CA 1
ATOM 3994 C C . PRO A 1 529 ? -25.441 -12.425 33.653 1.00 95.62 529 PRO A C 1
ATOM 3996 O O . PRO A 1 529 ? -25.799 -12.295 34.818 1.00 95.62 529 PRO A O 1
ATOM 3999 N N . ILE A 1 530 ? -25.102 -11.380 32.891 1.00 96.12 530 ILE A N 1
ATOM 4000 C CA . ILE A 1 530 ? -25.086 -9.992 33.372 1.00 96.12 530 ILE A CA 1
ATOM 4001 C C . ILE A 1 530 ? -26.506 -9.532 33.722 1.00 96.12 530 ILE A C 1
ATOM 4003 O O . ILE A 1 530 ? -26.737 -9.040 34.823 1.00 96.12 530 ILE A O 1
ATOM 4007 N N . ALA A 1 531 ? -27.475 -9.748 32.824 1.00 95.38 531 ALA A N 1
ATOM 4008 C CA . ALA A 1 531 ? -28.877 -9.415 33.087 1.00 95.38 531 ALA A CA 1
ATOM 4009 C C . ALA A 1 531 ? -29.439 -10.185 34.296 1.00 95.38 531 ALA A C 1
ATOM 4011 O O . ALA A 1 531 ? -30.177 -9.615 35.096 1.00 95.38 531 ALA A O 1
ATOM 4012 N N . ALA A 1 532 ? -29.060 -11.457 34.460 1.00 95.62 532 ALA A N 1
ATOM 4013 C CA . ALA A 1 532 ? -29.475 -12.269 35.602 1.00 95.62 532 ALA A CA 1
ATOM 4014 C C . ALA A 1 532 ? -28.891 -11.740 36.920 1.00 95.62 532 ALA A C 1
ATOM 4016 O O . ALA A 1 532 ? -29.614 -11.630 37.908 1.00 95.62 532 ALA A O 1
ATOM 4017 N N . ASN A 1 533 ? -27.612 -11.353 36.918 1.00 96.31 533 ASN A N 1
ATOM 4018 C CA . ASN A 1 533 ? -26.964 -10.750 38.079 1.00 96.31 533 ASN A CA 1
ATOM 4019 C C . ASN A 1 533 ? -27.609 -9.408 38.454 1.00 96.31 533 ASN A C 1
ATOM 4021 O O . ASN A 1 533 ? -27.930 -9.171 39.614 1.00 96.31 533 ASN A O 1
ATOM 4025 N N . TRP A 1 534 ? -27.880 -8.546 37.471 1.00 96.81 534 TRP A N 1
ATOM 4026 C CA . TRP A 1 534 ? -28.569 -7.277 37.711 1.00 96.81 534 TRP A CA 1
ATOM 4027 C C . TRP A 1 534 ? -29.967 -7.482 38.286 1.00 96.81 534 TRP A C 1
ATOM 4029 O O . TRP A 1 534 ? -30.336 -6.789 39.229 1.00 96.81 534 TRP A O 1
ATOM 4039 N N . ARG A 1 535 ? -30.723 -8.461 37.773 1.00 96.44 535 ARG A N 1
ATOM 4040 C CA . ARG A 1 535 ? -32.030 -8.816 38.334 1.00 96.44 535 ARG A CA 1
ATOM 4041 C C . ARG A 1 535 ? -31.909 -9.195 39.811 1.00 96.44 535 ARG A C 1
ATOM 4043 O O . ARG A 1 535 ? -32.663 -8.674 40.623 1.00 96.44 535 ARG A O 1
ATOM 4050 N N . HIS A 1 536 ? -30.937 -10.039 40.158 1.00 96.38 536 HIS A N 1
ATOM 4051 C CA . HIS A 1 536 ? -30.687 -10.435 41.544 1.00 96.38 536 HIS A CA 1
ATOM 4052 C C . HIS A 1 536 ? -30.350 -9.230 42.436 1.00 96.38 536 HIS A C 1
ATOM 4054 O O . HIS A 1 536 ? -30.951 -9.055 43.489 1.00 96.38 536 HIS A O 1
ATOM 4060 N N . ILE A 1 537 ? -29.437 -8.355 42.002 1.00 96.06 537 ILE A N 1
ATOM 4061 C CA . ILE A 1 537 ? -29.027 -7.161 42.762 1.00 96.06 537 ILE A CA 1
ATOM 4062 C C . ILE A 1 537 ? -30.208 -6.207 43.001 1.00 96.06 537 ILE A C 1
ATOM 4064 O O . ILE A 1 537 ? -30.358 -5.656 44.096 1.00 96.06 537 ILE A O 1
ATOM 4068 N N . ILE A 1 538 ? -31.041 -5.987 41.979 1.00 95.38 538 ILE A N 1
ATOM 4069 C CA . ILE A 1 538 ? -32.218 -5.115 42.076 1.00 95.38 538 ILE A CA 1
ATOM 4070 C C . ILE A 1 538 ? -33.294 -5.744 42.969 1.00 95.38 538 ILE A C 1
ATOM 4072 O O . ILE A 1 538 ? -33.828 -5.046 43.834 1.00 95.38 538 ILE A O 1
ATOM 4076 N N . GLY A 1 539 ? -33.549 -7.047 42.824 1.00 93.88 539 GLY A N 1
ATOM 4077 C CA . GLY A 1 539 ? -34.478 -7.797 43.672 1.00 93.88 539 GLY A CA 1
ATOM 4078 C C . GLY A 1 539 ? -34.077 -7.758 45.149 1.00 93.88 539 GLY A C 1
ATOM 4079 O O . GLY A 1 539 ? -34.891 -7.403 46.000 1.00 93.88 539 GLY A O 1
ATOM 4080 N N . ASP A 1 540 ? -32.797 -7.992 45.455 1.00 94.44 540 ASP A N 1
ATOM 4081 C CA . ASP A 1 540 ? -32.258 -7.901 46.819 1.00 94.44 540 ASP A CA 1
ATOM 4082 C C . ASP A 1 540 ? -32.446 -6.504 47.420 1.00 94.44 540 ASP A C 1
ATOM 4084 O O . ASP A 1 540 ? -32.804 -6.357 48.593 1.00 94.44 540 ASP A O 1
ATOM 4088 N N . LYS A 1 541 ? -32.214 -5.447 46.629 1.00 94.06 541 LYS A N 1
ATOM 4089 C CA . LYS A 1 541 ? -32.430 -4.072 47.093 1.00 94.06 541 LYS A CA 1
ATOM 4090 C C . LYS A 1 541 ? -33.915 -3.792 47.339 1.00 94.06 541 LYS A C 1
ATOM 4092 O O . LYS A 1 541 ? -34.235 -3.145 48.336 1.00 94.06 541 LYS A O 1
ATOM 4097 N N . GLY A 1 542 ? -34.800 -4.287 46.474 1.00 91.00 542 GLY A N 1
ATOM 4098 C CA . GLY A 1 542 ? -36.250 -4.195 46.647 1.00 91.00 542 GLY A CA 1
ATOM 4099 C C . GLY A 1 542 ? -36.740 -4.905 47.913 1.00 91.00 542 GLY A C 1
ATOM 4100 O O . GLY A 1 542 ? -37.534 -4.334 48.659 1.00 91.00 542 GLY A O 1
ATOM 4101 N N . ALA A 1 543 ? -36.214 -6.099 48.204 1.00 90.62 543 ALA A N 1
ATOM 4102 C CA . ALA A 1 543 ? -36.548 -6.869 49.402 1.00 90.62 543 ALA A CA 1
ATOM 4103 C C . ALA A 1 543 ? -36.113 -6.160 50.695 1.00 90.62 543 ALA A C 1
ATOM 4105 O O . ALA A 1 543 ? -36.907 -6.046 51.626 1.00 90.62 543 ALA A O 1
ATOM 4106 N N . ARG A 1 544 ? -34.898 -5.593 50.733 1.00 91.19 544 ARG A N 1
ATOM 4107 C CA . ARG A 1 544 ? -34.434 -4.804 51.893 1.00 91.19 544 ARG A CA 1
ATOM 4108 C C . ARG A 1 544 ? -35.300 -3.572 52.146 1.00 91.19 544 ARG A C 1
ATOM 4110 O O . ARG A 1 544 ? -35.583 -3.254 53.293 1.00 91.19 544 ARG A O 1
ATOM 4117 N N . LEU A 1 545 ? -35.742 -2.888 51.087 1.00 88.94 545 LEU A N 1
ATOM 4118 C CA . LEU A 1 545 ? -36.666 -1.758 51.226 1.00 88.94 545 LEU A CA 1
ATOM 4119 C C . LEU A 1 545 ? -38.034 -2.197 51.768 1.00 88.94 545 LEU A C 1
ATOM 4121 O O . LEU A 1 545 ? -38.650 -1.447 52.518 1.00 88.94 545 LEU A O 1
ATOM 4125 N N . ALA A 1 546 ? -38.505 -3.398 51.415 1.00 85.38 546 ALA A N 1
ATOM 4126 C CA . ALA A 1 546 ? -39.736 -3.953 51.974 1.00 85.38 546 ALA A CA 1
ATOM 4127 C C . ALA A 1 546 ? -39.596 -4.245 53.478 1.00 85.38 546 ALA A C 1
ATOM 4129 O O . ALA A 1 546 ? -40.460 -3.845 54.250 1.00 85.38 546 ALA A O 1
ATOM 4130 N N . GLU A 1 547 ? -38.489 -4.865 53.891 1.00 86.31 547 GLU A N 1
ATOM 4131 C CA . GLU A 1 547 ? -38.196 -5.145 55.303 1.00 86.31 547 GLU A CA 1
ATOM 4132 C C . GLU A 1 547 ? -38.065 -3.849 56.126 1.00 86.31 547 GLU A C 1
ATOM 4134 O O . GLU A 1 547 ? -38.630 -3.733 57.214 1.00 86.31 547 GLU A O 1
ATOM 4139 N N . GLU A 1 548 ? -37.384 -2.830 55.590 1.00 84.12 548 GLU A N 1
ATOM 4140 C CA . GLU A 1 548 ? -37.282 -1.510 56.227 1.00 84.12 548 GLU A CA 1
ATOM 4141 C C . GLU A 1 548 ? -38.649 -0.823 56.381 1.00 84.12 548 GLU A C 1
ATOM 4143 O O . GLU A 1 548 ? -38.897 -0.180 57.406 1.00 84.12 548 GLU A O 1
ATOM 4148 N N . ALA A 1 549 ? -39.537 -0.954 55.391 1.00 78.69 549 ALA A N 1
ATOM 4149 C CA . ALA A 1 549 ? -40.889 -0.400 55.445 1.00 78.69 549 ALA A CA 1
ATOM 4150 C C . ALA A 1 549 ? -41.761 -1.113 56.494 1.00 78.69 549 ALA A C 1
ATOM 4152 O O . ALA A 1 549 ? -42.457 -0.453 57.271 1.00 78.69 549 ALA A O 1
ATOM 4153 N N . GLU A 1 550 ? -41.671 -2.445 56.583 1.00 79.69 550 GLU A N 1
ATOM 4154 C CA . GLU A 1 550 ? -42.366 -3.242 57.602 1.00 79.69 550 GLU A CA 1
ATOM 4155 C C . GLU A 1 550 ? -41.891 -2.894 59.020 1.00 79.69 550 GLU A C 1
ATOM 4157 O O . GLU A 1 550 ? -42.713 -2.665 59.911 1.00 79.69 550 GLU A O 1
ATOM 4162 N N . LEU A 1 551 ? -40.575 -2.759 59.228 1.00 77.06 551 LEU A N 1
ATOM 4163 C CA . LEU A 1 551 ? -39.993 -2.341 60.510 1.00 77.06 551 LEU A CA 1
ATOM 4164 C C . LEU A 1 551 ? -40.447 -0.940 60.938 1.00 77.06 551 LEU A C 1
ATOM 4166 O O . LEU A 1 551 ? -40.601 -0.676 62.131 1.00 77.06 551 LEU A O 1
ATOM 4170 N N . ARG A 1 552 ? -40.658 -0.036 59.977 1.00 76.62 552 ARG A N 1
ATOM 4171 C CA . ARG A 1 552 ? -41.125 1.334 60.233 1.00 76.62 552 ARG A CA 1
ATOM 4172 C C . ARG A 1 552 ? -42.638 1.446 60.409 1.00 76.62 552 ARG A C 1
ATOM 4174 O O . ARG A 1 552 ? -43.097 2.542 60.722 1.00 76.62 552 ARG A O 1
ATOM 4181 N N . GLN A 1 553 ? -43.390 0.353 60.239 1.00 69.25 553 GLN A N 1
ATOM 4182 C CA . GLN A 1 553 ? -44.856 0.364 60.193 1.00 69.25 553 GLN A CA 1
ATOM 4183 C C . GLN A 1 553 ? -45.376 1.442 59.233 1.00 69.25 553 GLN A C 1
ATOM 4185 O O . GLN A 1 553 ? -46.284 2.204 59.573 1.00 69.25 553 GLN A O 1
ATOM 4190 N N . GLU A 1 554 ? -44.756 1.552 58.052 1.00 61.66 554 GLU A N 1
ATOM 4191 C CA . GLU A 1 554 ? -45.213 2.490 57.029 1.00 61.66 554 GLU A CA 1
ATOM 4192 C C . GLU A 1 554 ? -46.680 2.163 56.702 1.00 61.66 554 GLU A C 1
ATOM 4194 O O . GLU A 1 554 ? -47.001 1.077 56.220 1.00 61.66 554 GLU A O 1
ATOM 4199 N N . ILE A 1 555 ? -47.592 3.072 57.059 1.00 58.59 555 ILE A N 1
ATOM 4200 C CA . ILE A 1 555 ? -49.020 2.906 56.791 1.00 58.59 555 ILE A CA 1
ATOM 4201 C C . ILE A 1 555 ? -49.191 2.990 55.279 1.00 58.59 555 ILE A C 1
ATOM 4203 O O . ILE A 1 555 ? -48.852 4.014 54.681 1.00 58.59 555 ILE A O 1
ATOM 4207 N N . ASP A 1 556 ? -49.722 1.923 54.682 1.00 53.12 556 ASP A N 1
ATOM 4208 C CA . ASP A 1 556 ? -50.024 1.862 53.255 1.00 53.12 556 ASP A CA 1
ATOM 4209 C C . ASP A 1 556 ? -50.890 3.073 52.891 1.00 53.12 556 ASP A C 1
ATOM 4211 O O . ASP A 1 556 ? -52.010 3.234 53.388 1.00 53.12 556 ASP A O 1
ATOM 4215 N N . SER A 1 557 ? -50.343 3.982 52.084 1.00 50.06 557 SER A N 1
ATOM 4216 C CA . SER A 1 557 ? -51.076 5.174 51.679 1.00 50.06 557 SER A CA 1
ATOM 4217 C C . SER A 1 557 ? -52.254 4.719 50.809 1.00 50.06 557 SER A C 1
ATOM 4219 O O . SER A 1 557 ? -52.024 4.164 49.734 1.00 50.06 557 SER A O 1
ATOM 4221 N N . PRO A 1 558 ? -53.521 4.958 51.202 1.00 50.62 558 PRO A N 1
ATOM 4222 C CA . PRO A 1 558 ? -54.688 4.515 50.430 1.00 50.62 558 PRO A CA 1
ATOM 4223 C C . PRO A 1 558 ? -54.809 5.234 49.076 1.00 50.62 558 PRO A C 1
ATOM 4225 O O . PRO A 1 558 ? -55.657 4.892 48.252 1.00 50.62 558 PRO A O 1
ATOM 4228 N N . TYR A 1 559 ? -53.961 6.236 48.838 1.00 48.69 559 TYR A N 1
ATOM 4229 C CA . TYR A 1 559 ? -53.832 6.933 47.573 1.00 48.69 559 TYR A CA 1
ATOM 4230 C C . TYR A 1 559 ? -52.728 6.297 46.726 1.00 48.69 559 TYR A C 1
ATOM 4232 O O . TYR A 1 559 ? -51.552 6.637 46.848 1.00 48.69 559 TYR A O 1
ATOM 4240 N N . ILE A 1 560 ? -53.128 5.407 45.814 1.00 49.12 560 ILE A N 1
ATOM 4241 C CA . ILE A 1 560 ? -52.272 4.932 44.721 1.00 49.12 560 ILE A CA 1
ATOM 4242 C C . ILE A 1 560 ? -52.151 6.071 43.705 1.00 49.12 560 ILE A C 1
ATOM 4244 O O . ILE A 1 560 ? -52.990 6.237 42.820 1.00 49.12 560 ILE A O 1
ATOM 4248 N N . ILE A 1 561 ? -51.115 6.890 43.848 1.00 51.78 561 ILE A N 1
ATOM 4249 C CA . ILE A 1 561 ? -50.719 7.847 42.815 1.00 51.78 561 ILE A CA 1
ATOM 4250 C C . ILE A 1 561 ? -49.863 7.064 41.810 1.00 51.78 561 ILE A C 1
ATOM 4252 O O . ILE A 1 561 ? -48.955 6.338 42.212 1.00 51.78 561 ILE A O 1
ATOM 4256 N N . GLY A 1 562 ? -50.169 7.150 40.511 1.00 54.03 562 GLY A N 1
ATOM 4257 C CA . GLY A 1 562 ? -49.351 6.506 39.477 1.00 54.03 562 GLY A CA 1
ATOM 4258 C C . GLY A 1 562 ? -47.887 6.950 39.567 1.00 54.03 562 GLY A C 1
ATOM 4259 O O . GLY A 1 562 ? -47.613 8.052 40.041 1.00 54.03 562 GLY A O 1
ATOM 4260 N N . VAL A 1 563 ? -46.951 6.099 39.122 1.00 52.19 563 VAL A N 1
ATOM 4261 C CA . VAL A 1 563 ? -45.507 6.398 39.149 1.00 52.19 563 VAL A CA 1
ATOM 4262 C C . VAL A 1 563 ? -45.277 7.787 38.536 1.00 52.19 563 VAL A C 1
ATOM 4264 O O . VAL A 1 563 ? -45.595 7.970 37.355 1.00 52.19 563 VAL A O 1
ATOM 4267 N N . PRO A 1 564 ? -44.780 8.778 39.300 1.00 54.59 564 PRO A N 1
ATOM 4268 C CA . PRO A 1 564 ? -44.600 10.123 38.782 1.00 54.59 564 PRO A CA 1
ATOM 4269 C C . PRO A 1 564 ? -43.557 10.079 37.666 1.00 54.59 564 PRO A C 1
ATOM 4271 O O . PRO A 1 564 ? -42.384 9.773 37.893 1.00 54.59 564 PRO A O 1
ATOM 4274 N N . LEU A 1 565 ? -44.004 10.352 36.440 1.00 57.16 565 LEU A N 1
ATOM 4275 C CA . LEU A 1 565 ? -43.118 10.495 35.294 1.00 57.16 565 LEU A CA 1
ATOM 4276 C C . LEU A 1 565 ? -42.232 11.720 35.541 1.00 57.16 565 LEU A C 1
ATOM 4278 O O . LEU A 1 565 ? -42.728 12.834 35.703 1.00 57.16 565 LEU A O 1
ATOM 4282 N N . THR A 1 566 ? -40.922 11.511 35.615 1.00 55.41 566 THR A N 1
ATOM 4283 C CA . THR A 1 566 ? -39.956 12.606 35.771 1.00 55.41 566 THR A CA 1
ATOM 4284 C C . THR A 1 566 ? -39.589 13.173 34.399 1.00 55.41 566 THR A C 1
ATOM 4286 O O . THR A 1 566 ? -39.612 12.448 33.406 1.00 55.41 566 THR A O 1
ATOM 4289 N N . GLU A 1 567 ? -39.182 14.447 34.326 1.00 55.09 567 GLU A N 1
ATOM 4290 C CA . GLU A 1 567 ? -38.772 15.115 33.069 1.00 55.09 567 GLU A CA 1
ATOM 4291 C C . GLU A 1 567 ? -37.666 14.372 32.296 1.00 55.09 567 GLU A C 1
ATOM 4293 O O . GLU A 1 567 ? -37.472 14.584 31.103 1.00 55.09 567 GLU A O 1
ATOM 4298 N N . LYS A 1 568 ? -36.934 13.477 32.968 1.00 51.12 568 LYS A N 1
ATOM 4299 C CA . LYS A 1 568 ? -35.847 12.681 32.386 1.00 51.12 568 LYS A CA 1
ATOM 4300 C C . LYS A 1 568 ? -36.339 11.456 31.604 1.00 51.12 568 LYS A C 1
ATOM 4302 O O . LYS A 1 568 ? -35.541 10.812 30.926 1.00 51.12 568 LYS A O 1
ATOM 4307 N N . GLN A 1 569 ? -37.622 11.108 31.695 1.00 54.25 569 GLN A N 1
ATOM 4308 C CA . GLN A 1 569 ? -38.216 9.980 30.979 1.00 54.25 569 GLN A CA 1
ATOM 4309 C C . GLN A 1 569 ? -38.845 10.461 29.668 1.00 54.25 569 GLN A C 1
ATOM 4311 O O . GLN A 1 569 ? -39.736 11.300 29.673 1.00 54.25 569 GLN A O 1
ATOM 4316 N N . ALA A 1 570 ? -38.451 9.876 28.533 1.00 53.84 570 ALA A N 1
ATOM 4317 C CA . ALA A 1 570 ? -38.904 10.301 27.198 1.00 53.84 570 ALA A CA 1
ATOM 4318 C C . ALA A 1 570 ? -40.423 10.158 26.933 1.00 53.84 570 ALA A C 1
ATOM 4320 O O . ALA A 1 570 ? -40.913 10.617 25.907 1.00 53.84 570 ALA A O 1
ATOM 4321 N N . ILE A 1 571 ? -41.160 9.493 27.826 1.00 58.97 571 ILE A N 1
ATOM 4322 C CA . ILE A 1 571 ? -42.624 9.350 27.765 1.00 58.97 571 ILE A CA 1
ATOM 4323 C C . ILE A 1 571 ? -43.324 10.575 28.387 1.00 58.97 571 ILE A C 1
ATOM 4325 O O . ILE A 1 571 ? -44.491 10.830 28.095 1.00 58.97 571 ILE A O 1
ATOM 4329 N N . PHE A 1 572 ? -42.624 11.353 29.219 1.00 63.97 572 PHE A N 1
ATOM 4330 C CA . PHE A 1 572 ? -43.152 12.583 29.790 1.00 63.97 572 PHE A CA 1
ATOM 4331 C C . PHE A 1 572 ? -43.116 13.705 28.750 1.00 63.97 572 PHE A C 1
ATOM 4333 O O . PHE A 1 572 ? -42.047 14.154 28.343 1.00 63.97 572 PHE A O 1
ATOM 4340 N N . ILE A 1 573 ? -44.291 14.169 28.331 1.00 63.91 573 ILE A N 1
ATOM 4341 C CA . ILE A 1 573 ? -44.433 15.390 27.535 1.00 63.91 573 ILE A CA 1
ATOM 4342 C C . ILE A 1 573 ? -44.831 16.498 28.510 1.00 63.91 573 ILE A C 1
ATOM 4344 O O . ILE A 1 573 ? -45.891 16.430 29.137 1.00 63.91 573 ILE A O 1
ATOM 4348 N N . GLY A 1 574 ? -43.965 17.498 28.673 1.00 71.06 574 GLY A N 1
ATOM 4349 C CA . GLY A 1 574 ? -44.192 18.586 29.617 1.00 71.06 574 GLY A CA 1
ATOM 4350 C C . GLY A 1 574 ? -45.394 19.451 29.228 1.00 71.06 574 GLY A C 1
ATOM 4351 O O . GLY A 1 574 ? -45.772 19.546 28.060 1.00 71.06 574 GLY A O 1
ATOM 4352 N N . ARG A 1 575 ? -45.981 20.160 30.203 1.00 75.00 575 ARG A N 1
ATOM 4353 C CA . ARG A 1 575 ? -47.107 21.086 29.947 1.00 75.00 575 ARG A CA 1
ATOM 4354 C C . ARG A 1 575 ? -46.756 22.161 28.914 1.00 75.00 575 ARG A C 1
ATOM 4356 O O . ARG A 1 575 ? -47.623 22.578 28.158 1.00 75.00 575 ARG A O 1
ATOM 4363 N N . GLN A 1 576 ? -45.497 22.598 28.877 1.00 73.50 576 GLN A N 1
ATOM 4364 C CA . GLN A 1 576 ? -45.020 23.565 27.887 1.00 73.50 576 GLN A CA 1
ATOM 4365 C C . GLN A 1 576 ? -44.987 22.979 26.472 1.00 73.50 576 GLN A C 1
ATOM 4367 O O . GLN A 1 576 ? -45.384 23.664 25.535 1.00 73.50 576 GLN A O 1
ATOM 4372 N N . ASP A 1 577 ? -44.601 21.712 26.316 1.00 75.44 577 ASP A N 1
ATOM 4373 C CA . ASP A 1 577 ? -44.563 21.036 25.015 1.00 75.44 577 ASP A CA 1
ATOM 4374 C C . ASP A 1 577 ? -45.967 20.728 24.490 1.00 75.44 577 ASP A C 1
ATOM 4376 O O . ASP A 1 577 ? -46.240 20.890 23.303 1.00 75.44 577 ASP A O 1
ATOM 4380 N N . VAL A 1 578 ? -46.893 20.341 25.375 1.00 78.56 578 VAL A N 1
ATOM 4381 C CA . VAL A 1 578 ? -48.308 20.180 25.011 1.00 78.56 578 VAL A CA 1
ATOM 4382 C C . VAL A 1 578 ? -48.903 21.521 24.585 1.00 78.56 578 VAL A C 1
ATOM 4384 O O . VAL A 1 578 ? -49.530 21.599 23.530 1.00 78.56 578 VAL A O 1
ATOM 4387 N N . SER A 1 579 ? -48.669 22.589 25.353 1.00 81.38 579 SER A N 1
ATOM 4388 C CA . SER A 1 579 ? -49.143 23.933 25.010 1.00 81.38 579 SER A CA 1
ATOM 4389 C C . SER A 1 579 ? -48.542 24.442 23.702 1.00 81.38 579 SER A C 1
ATOM 4391 O O . SER A 1 579 ? -49.287 24.945 22.868 1.00 81.38 579 SER A O 1
ATOM 4393 N N . SER A 1 580 ? -47.238 24.251 23.469 1.00 81.69 580 SER A N 1
ATOM 4394 C CA . SER A 1 580 ? -46.589 24.665 22.218 1.00 81.69 580 SER A CA 1
ATOM 4395 C C . SER A 1 580 ? -47.105 23.864 21.025 1.00 81.69 580 SER A C 1
ATOM 4397 O O . SER A 1 580 ? -47.290 24.412 19.940 1.00 81.69 580 SER A O 1
ATOM 4399 N N . ARG A 1 581 ? -47.413 22.575 21.220 1.00 80.62 581 ARG A N 1
ATOM 4400 C CA . ARG A 1 581 ? -47.991 21.726 20.178 1.00 80.62 581 ARG A CA 1
ATOM 4401 C C . ARG A 1 581 ? -49.432 22.108 19.857 1.00 80.62 581 ARG A C 1
ATOM 4403 O O . ARG A 1 581 ? -49.788 22.138 18.681 1.00 80.62 581 ARG A O 1
ATOM 4410 N N . ILE A 1 582 ? -50.241 22.413 20.870 1.00 82.56 582 ILE A N 1
ATOM 4411 C CA . ILE A 1 582 ? -51.600 22.942 20.698 1.00 82.56 582 ILE A CA 1
ATOM 4412 C C . ILE A 1 582 ? -51.538 24.288 19.974 1.00 82.56 582 ILE A C 1
ATOM 4414 O O . ILE A 1 582 ? -52.259 24.484 19.002 1.00 82.56 582 ILE A O 1
ATOM 4418 N N . GLU A 1 583 ? -50.638 25.182 20.378 1.00 85.50 583 GLU A N 1
ATOM 4419 C CA . GLU A 1 583 ? -50.427 26.476 19.728 1.00 85.50 583 GLU A CA 1
ATOM 4420 C C . GLU A 1 583 ? -50.023 26.308 18.256 1.00 85.50 583 GLU A C 1
ATOM 4422 O O . GLU A 1 583 ? -50.612 26.935 17.379 1.00 85.50 583 GLU A O 1
ATOM 4427 N N . GLN A 1 584 ? -49.109 25.381 17.950 1.00 84.50 584 GLN A N 1
ATOM 4428 C CA . GLN A 1 584 ? -48.738 25.039 16.574 1.00 84.50 584 GLN A CA 1
ATOM 4429 C C . GLN A 1 584 ? -49.932 24.549 15.744 1.00 84.50 584 GLN A C 1
ATOM 4431 O O . GLN A 1 584 ? -50.067 24.929 14.583 1.00 84.50 584 GLN A O 1
ATOM 4436 N N . LEU A 1 585 ? -50.791 23.709 16.327 1.00 82.81 585 LEU A N 1
ATOM 4437 C CA . LEU A 1 585 ? -51.977 23.167 15.659 1.00 82.81 585 LEU A CA 1
ATOM 4438 C C . LEU A 1 585 ? -53.079 24.221 15.474 1.00 82.81 585 LEU A C 1
ATOM 4440 O O . LEU A 1 585 ? -53.820 24.152 14.496 1.00 82.81 585 LEU A O 1
ATOM 4444 N N . LEU A 1 586 ? -53.166 25.205 16.373 1.00 80.38 586 LEU A N 1
ATOM 4445 C CA . LEU A 1 586 ? -54.084 26.345 16.271 1.00 80.38 586 LEU A CA 1
ATOM 4446 C C . LEU A 1 586 ? -53.607 27.399 15.260 1.00 80.38 586 LEU A C 1
ATOM 4448 O O . LEU A 1 586 ? -54.431 28.051 14.619 1.00 80.38 586 LEU A O 1
ATOM 4452 N N . LEU A 1 587 ? -52.290 27.562 15.103 1.00 81.94 587 LEU A N 1
ATOM 4453 C CA . LEU A 1 587 ? -51.679 28.460 14.117 1.00 81.94 587 LEU A CA 1
ATOM 4454 C C . LEU A 1 587 ? -51.641 27.863 12.700 1.00 81.94 587 LEU A C 1
ATOM 4456 O O . LEU A 1 587 ? -51.468 28.602 11.726 1.00 81.94 587 LEU A O 1
ATOM 4460 N N . ASP A 1 588 ? -51.810 26.546 12.558 1.00 79.88 588 ASP A N 1
ATOM 4461 C CA . ASP A 1 588 ? -51.923 25.895 11.254 1.00 79.88 588 ASP A CA 1
ATOM 4462 C C . ASP A 1 588 ? -53.237 26.306 10.561 1.00 79.88 588 ASP A C 1
ATOM 4464 O O . ASP A 1 588 ? -54.336 26.180 11.106 1.00 79.88 588 ASP A O 1
ATOM 4468 N N . ARG A 1 589 ? -53.145 26.770 9.306 1.00 72.56 589 ARG A N 1
ATOM 4469 C CA . ARG A 1 589 ? -54.291 27.257 8.510 1.00 72.56 589 ARG A CA 1
ATOM 4470 C C . ARG A 1 589 ? -55.380 26.205 8.297 1.00 72.56 589 ARG A C 1
ATOM 4472 O O . ARG A 1 589 ? -56.484 26.557 7.895 1.00 72.56 589 ARG A O 1
ATOM 4479 N N . ARG A 1 590 ? -55.062 24.926 8.508 1.00 78.25 590 ARG A N 1
ATOM 4480 C CA . ARG A 1 590 ? -55.993 23.803 8.348 1.00 78.25 590 ARG A CA 1
ATOM 4481 C C . ARG A 1 590 ? -56.935 23.609 9.543 1.00 78.25 590 ARG A C 1
ATOM 4483 O O . ARG A 1 590 ? -57.905 22.880 9.374 1.00 78.25 590 ARG A O 1
ATOM 4490 N N . GLN A 1 591 ? -56.662 24.240 10.694 1.00 72.31 591 GLN A N 1
ATOM 4491 C CA . GLN A 1 591 ? -57.486 24.247 11.919 1.00 72.31 591 GLN A CA 1
ATOM 4492 C C . GLN A 1 591 ? -58.222 22.920 12.198 1.00 72.31 591 GLN A C 1
ATOM 4494 O O . GLN A 1 591 ? -59.456 22.881 12.215 1.00 72.31 591 GLN A O 1
ATOM 4499 N N . PRO A 1 592 ? -57.494 21.803 12.376 1.00 77.06 592 PRO A N 1
ATOM 4500 C CA . PRO A 1 592 ? -58.135 20.530 12.667 1.00 77.06 592 PRO A CA 1
ATOM 4501 C C . PRO A 1 592 ? -58.896 20.613 14.004 1.00 77.06 592 PRO A C 1
ATOM 4503 O O . PRO A 1 592 ? -58.392 21.224 14.950 1.00 77.06 592 PRO A O 1
ATOM 4506 N N . PRO A 1 593 ? -60.089 20.000 14.125 1.00 78.88 593 PRO A N 1
ATOM 4507 C CA . PRO A 1 593 ? -60.794 19.937 15.398 1.00 78.88 593 PRO A CA 1
ATOM 4508 C C . PRO A 1 593 ? -59.931 19.205 16.433 1.00 78.88 593 PRO A C 1
ATOM 4510 O O . PRO A 1 593 ? -59.499 18.072 16.213 1.00 78.88 593 PRO A O 1
ATOM 4513 N N . LEU A 1 594 ? -59.667 19.873 17.556 1.00 79.31 594 LEU A N 1
ATOM 4514 C CA . LEU A 1 594 ? -58.850 19.353 18.647 1.00 79.31 594 LEU A CA 1
ATOM 4515 C C . LEU A 1 594 ? -59.755 18.723 19.706 1.00 79.31 594 LEU A C 1
ATOM 4517 O O . LEU A 1 594 ? -60.524 19.419 20.367 1.00 79.31 594 LEU A O 1
ATOM 4521 N N . LEU A 1 595 ? -59.645 17.408 19.883 1.00 73.50 595 LEU A N 1
ATOM 4522 C CA . LEU A 1 595 ? -60.227 16.710 21.024 1.00 73.50 595 LEU A CA 1
ATOM 4523 C C . LEU A 1 595 ? -59.157 16.588 22.109 1.00 73.50 595 LEU A C 1
ATOM 4525 O O . LEU A 1 595 ? -58.199 15.831 21.960 1.00 73.50 595 LEU A O 1
ATOM 4529 N N . LEU A 1 596 ? -59.325 17.339 23.193 1.00 70.69 596 LEU A N 1
ATOM 4530 C CA . LEU A 1 596 ? -58.514 17.189 24.395 1.00 70.69 596 LEU A CA 1
ATOM 4531 C C . LEU A 1 596 ? -59.199 16.159 25.293 1.00 70.69 596 LEU A C 1
ATOM 4533 O O . LEU A 1 596 ? -60.292 16.406 25.797 1.00 70.69 596 LEU A O 1
ATOM 4537 N N . TYR A 1 597 ? -58.570 14.999 25.448 1.00 55.12 597 TYR A N 1
ATOM 4538 C CA . TYR A 1 597 ? -59.008 13.954 26.366 1.00 55.12 597 TYR A CA 1
ATOM 4539 C C . TYR A 1 597 ? -57.994 13.865 27.505 1.00 55.12 597 TYR A C 1
ATOM 4541 O O . TYR A 1 597 ? -56.794 13.753 27.244 1.00 55.12 597 TYR A O 1
ATOM 4549 N N . GLY A 1 598 ? -58.484 13.994 28.737 1.00 55.66 598 GLY A N 1
ATOM 4550 C CA . GLY A 1 598 ? -57.698 13.967 29.970 1.00 55.66 598 GLY A CA 1
ATOM 4551 C C . GLY A 1 598 ? -58.064 12.769 30.817 1.00 55.66 598 GLY A C 1
ATOM 4552 O O . GLY A 1 598 ? -59.284 12.513 30.936 1.00 55.66 598 GLY A O 1
#